Protein 7ESJ (pdb70)

Structure (mmCIF, N/CA/C/O backbone):
data_7ESJ
#
_entry.id   7ESJ
#
_cell.length_a   97.730
_cell.length_b   67.440
_cell.length_c   142.370
_cell.angle_alpha   90.000
_cell.angle_beta   98.870
_cell.angle_gamma   90.000
#
_symmetry.space_group_name_H-M   'C 1 2 1'
#
loop_
_entity.id
_entity.type
_entity.pdbx_description
1 polymer 'membrane-bound lytic murein transglycosylase A'
2 water water
#
loop_
_atom_site.group_PDB
_atom_site.id
_atom_site.type_symbol
_atom_site.label_atom_id
_atom_site.label_alt_id
_atom_site.label_comp_id
_atom_site.label_asym_id
_atom_site.label_entity_id
_atom_site.label_seq_id
_atom_site.pdbx_PDB_ins_code
_atom_site.Cartn_x
_atom_site.Cartn_y
_atom_site.Cartn_z
_atom_site.occupancy
_atom_site.B_iso_or_equiv
_atom_site.auth_seq_id
_atom_site.auth_comp_id
_atom_site.auth_asym_id
_atom_site.auth_atom_id
_atom_site.pdbx_PDB_model_num
ATOM 1 N N . ALA A 1 22 ? 36.470 53.161 48.444 1.00 70.87 44 ALA A N 1
ATOM 2 C CA . ALA A 1 22 ? 37.710 53.201 47.682 1.00 67.00 44 ALA A CA 1
ATOM 3 C C . ALA A 1 22 ? 38.089 51.836 47.083 1.00 63.75 44 ALA A C 1
ATOM 4 O O . ALA A 1 22 ? 37.963 51.633 45.874 1.00 71.03 44 ALA A O 1
ATOM 6 N N . THR A 1 23 ? 38.543 50.894 47.910 1.00 62.16 45 THR A N 1
ATOM 7 C CA . THR A 1 23 ? 39.234 49.723 47.386 1.00 55.22 45 THR A CA 1
ATOM 8 C C . THR A 1 23 ? 38.763 48.433 48.048 1.00 56.79 45 THR A C 1
ATOM 9 O O . THR A 1 23 ? 38.396 48.412 49.227 1.00 56.80 45 THR A O 1
ATOM 13 N N . TYR A 1 24 ? 38.824 47.351 47.268 1.00 46.65 46 TYR A N 1
ATOM 14 C CA . TYR A 1 24 ? 38.440 46.002 47.668 1.00 49.24 46 TYR A CA 1
ATOM 15 C C . TYR A 1 24 ? 39.692 45.140 47.848 1.00 50.84 46 TYR A C 1
ATOM 16 O O . TYR A 1 24 ? 40.402 44.870 46.878 1.00 54.38 46 TYR A O 1
ATOM 25 N N . ALA A 1 25 ? 39.937 44.649 49.060 1.00 46.63 47 ALA A N 1
ATOM 26 C CA . ALA A 1 25 ? 41.145 43.868 49.329 1.00 47.36 47 ALA A CA 1
ATOM 27 C C . ALA A 1 25 ? 40.751 42.443 49.685 1.00 44.45 47 ALA A C 1
ATOM 28 O O . ALA A 1 25 ? 40.261 42.195 50.791 1.00 48.72 47 ALA A O 1
ATOM 30 N N . LYS A 1 26 ? 40.979 41.509 48.765 1.00 41.08 48 LYS A N 1
ATOM 31 C CA . LYS A 1 26 ? 40.548 40.132 48.977 1.00 42.33 48 LYS A CA 1
ATOM 32 C C . LYS A 1 26 ? 41.156 39.582 50.256 1.00 44.36 48 LYS A C 1
ATOM 33 O O . LYS A 1 26 ? 42.331 39.805 50.549 1.00 45.64 48 LYS A O 1
ATOM 39 N N . ALA A 1 27 ? 40.335 38.892 51.043 1.00 45.69 49 ALA A N 1
ATOM 40 C CA . ALA A 1 27 ? 40.754 38.365 52.334 1.00 44.43 49 ALA A CA 1
ATOM 41 C C . ALA A 1 27 ? 40.380 36.898 52.418 1.00 42.63 49 ALA A C 1
ATOM 42 O O . ALA A 1 27 ? 39.363 36.480 51.863 1.00 45.31 49 ALA A O 1
ATOM 44 N N . ALA A 1 28 ? 41.192 36.115 53.130 1.00 41.25 50 ALA A N 1
ATOM 45 C CA . ALA A 1 28 ? 40.838 34.715 53.308 1.00 39.18 50 ALA A CA 1
ATOM 46 C C . ALA A 1 28 ? 39.646 34.594 54.240 1.00 38.44 50 ALA A C 1
ATOM 47 O O . ALA A 1 28 ? 39.456 35.417 55.137 1.00 41.27 50 ALA A O 1
ATOM 49 N N . TRP A 1 29 ? 38.843 33.540 54.035 1.00 35.01 51 TRP A N 1
ATOM 50 C CA . TRP A 1 29 ? 37.722 33.293 54.933 1.00 36.41 51 TRP A CA 1
ATOM 51 C C . TRP A 1 29 ? 38.181 33.144 56.375 1.00 40.61 51 TRP A C 1
ATOM 52 O O . TRP A 1 29 ? 37.501 33.606 57.299 1.00 33.67 51 TRP A O 1
ATOM 63 N N . SER A 1 30 ? 39.331 32.490 56.594 1.00 40.43 52 SER A N 1
ATOM 64 C CA . SER A 1 30 ? 39.813 32.289 57.954 1.00 36.31 52 SER A CA 1
ATOM 65 C C . SER A 1 30 ? 40.313 33.577 58.590 1.00 29.73 52 SER A C 1
ATOM 66 O O . SER A 1 30 ? 40.591 33.582 59.798 1.00 29.70 52 SER A O 1
ATOM 69 N N . ALA A 1 31 ? 40.432 34.660 57.827 1.00 33.62 53 ALA A N 1
ATOM 70 C CA . ALA A 1 31 ? 40.734 35.953 58.442 1.00 34.20 53 ALA A CA 1
ATOM 71 C C . ALA A 1 31 ? 39.489 36.655 58.975 1.00 37.48 53 ALA A C 1
ATOM 72 O O . ALA A 1 31 ? 39.612 37.600 59.763 1.00 36.33 53 ALA A O 1
ATOM 74 N N . LEU A 1 32 ? 38.318 36.220 58.591 1.00 34.32 54 LEU A N 1
ATOM 75 C CA . LEU A 1 32 ? 37.120 36.892 59.069 1.00 37.11 54 LEU A CA 1
ATOM 76 C C . LEU A 1 32 ? 36.796 36.449 60.501 1.00 41.94 54 LEU A C 1
ATOM 77 O O . LEU A 1 32 ? 37.023 35.293 60.866 1.00 38.55 54 LEU A O 1
ATOM 82 N N . PRO A 1 33 ? 36.285 37.352 61.347 1.00 37.72 55 PRO A N 1
ATOM 83 C CA . PRO A 1 33 ? 35.986 36.955 62.724 1.00 40.85 55 PRO A CA 1
ATOM 84 C C . PRO A 1 33 ? 34.811 36.014 62.760 1.00 38.32 55 PRO A C 1
ATOM 85 O O . PRO A 1 33 ? 33.942 36.037 61.862 1.00 39.78 55 PRO A O 1
ATOM 89 N N . PRO A 1 34 ? 34.708 35.150 63.776 1.00 35.10 56 PRO A N 1
ATOM 90 C CA . PRO A 1 34 ? 33.586 34.208 63.856 1.00 36.91 56 PRO A CA 1
ATOM 91 C C . PRO A 1 34 ? 32.284 34.904 64.243 1.00 39.23 56 PRO A C 1
ATOM 92 O O . PRO A 1 34 ? 32.278 35.981 64.850 1.00 31.39 56 PRO A O 1
ATOM 96 N N . VAL A 1 35 ? 31.167 34.257 63.894 1.00 27.80 57 VAL A N 1
ATOM 97 C CA . VAL A 1 35 ? 29.836 34.689 64.308 1.00 35.35 57 VAL A CA 1
ATOM 98 C C . VAL A 1 35 ? 29.107 33.511 64.939 1.00 42.19 57 VAL A C 1
ATOM 99 O O . VAL A 1 35 ? 29.309 32.354 64.555 1.00 36.30 57 VAL A O 1
ATOM 103 N N . SER A 1 36 ? 28.247 33.817 65.914 1.00 37.62 58 SER A N 1
ATOM 104 C CA . SER A 1 36 ? 27.396 32.797 66.519 1.00 42.40 58 SER A CA 1
ATOM 105 C C . SER A 1 36 ? 26.461 32.202 65.477 1.00 33.80 58 SER A C 1
ATOM 106 O O . SER A 1 36 ? 26.190 32.799 64.426 1.00 40.12 58 SER A O 1
ATOM 109 N N . ASP A 1 37 ? 25.970 30.993 65.755 1.00 36.98 59 ASP A N 1
ATOM 110 C CA . ASP A 1 37 ? 25.035 30.375 64.815 1.00 36.18 59 ASP A CA 1
ATOM 111 C C . ASP A 1 37 ? 23.746 31.199 64.697 1.00 34.96 59 ASP A C 1
ATOM 112 O O . ASP A 1 37 ? 23.195 31.338 63.605 1.00 34.98 59 ASP A O 1
ATOM 117 N N . THR A 1 38 ? 23.269 31.769 65.807 1.00 37.97 60 THR A N 1
ATOM 118 C CA . THR A 1 38 ? 22.076 32.629 65.770 1.00 40.72 60 THR A CA 1
ATOM 119 C C . THR A 1 38 ? 22.267 33.808 64.812 1.00 35.47 60 THR A C 1
ATOM 120 O O . THR A 1 38 ? 21.420 34.066 63.949 1.00 42.38 60 THR A O 1
ATOM 124 N N . ASP A 1 39 ? 23.386 34.531 64.947 1.00 39.88 61 ASP A N 1
ATOM 125 C CA . ASP A 1 39 ? 23.686 35.653 64.054 1.00 36.54 61 ASP A CA 1
ATOM 126 C C . ASP A 1 39 ? 23.885 35.199 62.616 1.00 34.53 61 ASP A C 1
ATOM 127 O O . ASP A 1 39 ? 23.413 35.854 61.671 1.00 31.56 61 ASP A O 1
ATOM 132 N N . LEU A 1 40 ? 24.616 34.101 62.422 1.00 34.22 62 LEU A N 1
ATOM 133 C CA . LEU A 1 40 ? 24.803 33.589 61.073 1.00 31.28 62 LEU A CA 1
ATOM 134 C C . LEU A 1 40 ? 23.468 33.251 60.427 1.00 30.53 62 LEU A C 1
ATOM 135 O O . LEU A 1 40 ? 23.262 33.470 59.224 1.00 35.87 62 LEU A O 1
ATOM 140 N N . GLN A 1 41 ? 22.535 32.734 61.208 1.00 35.93 63 GLN A N 1
ATOM 141 C CA . GLN A 1 41 ? 21.229 32.406 60.638 1.00 37.22 63 GLN A CA 1
ATOM 142 C C . GLN A 1 41 ? 20.411 33.670 60.355 1.00 37.83 63 GLN A C 1
ATOM 143 O O . GLN A 1 41 ? 19.870 33.845 59.256 1.00 37.98 63 GLN A O 1
ATOM 149 N N . ALA A 1 42 ? 20.343 34.583 61.315 1.00 30.84 64 ALA A N 1
ATOM 150 C CA . ALA A 1 42 ? 19.504 35.764 61.104 1.00 37.18 64 ALA A CA 1
ATOM 151 C C . ALA A 1 42 ? 20.024 36.603 59.941 1.00 32.62 64 ALA A C 1
ATOM 152 O O . ALA A 1 42 ? 19.244 37.088 59.119 1.00 40.73 64 ALA A O 1
ATOM 154 N N . GLY A 1 43 ? 21.345 36.752 59.832 1.00 31.66 65 GLY A N 1
ATOM 155 C CA . GLY A 1 43 ? 21.908 37.529 58.743 1.00 29.35 65 GLY A CA 1
ATOM 156 C C . GLY A 1 43 ? 21.738 36.888 57.378 1.00 38.08 65 GLY A C 1
ATOM 157 O O . GLY A 1 43 ? 21.507 37.582 56.381 1.00 33.96 65 GLY A O 1
ATOM 158 N N . PHE A 1 44 ? 21.893 35.562 57.298 1.00 37.90 66 PHE A N 1
ATOM 159 C CA . PHE A 1 44 ? 21.545 34.854 56.066 1.00 37.18 66 PHE A CA 1
ATOM 160 C C . PHE A 1 44 ? 20.076 35.088 55.694 1.00 35.72 66 PHE A C 1
ATOM 161 O O . PHE A 1 44 ? 19.752 35.362 54.534 1.00 37.66 66 PHE A O 1
ATOM 169 N N . VAL A 1 45 ? 19.175 35.002 56.675 1.00 36.92 67 VAL A N 1
ATOM 170 C CA . VAL A 1 45 ? 17.747 35.160 56.385 1.00 38.73 67 VAL A CA 1
ATOM 171 C C . VAL A 1 45 ? 17.439 36.579 55.932 1.00 41.17 67 VAL A C 1
ATOM 172 O O . VAL A 1 45 ? 16.698 36.789 54.968 1.00 40.73 67 VAL A O 1
ATOM 176 N N . ALA A 1 46 ? 17.987 37.578 56.624 1.00 40.13 68 ALA A N 1
ATOM 177 C CA . ALA A 1 46 ? 17.773 38.944 56.174 1.00 41.76 68 ALA A CA 1
ATOM 178 C C . ALA A 1 46 ? 18.224 39.099 54.727 1.00 37.01 68 ALA A C 1
ATOM 179 O O . ALA A 1 46 ? 17.462 39.576 53.876 1.00 37.36 68 ALA A O 1
ATOM 181 N N . TRP A 1 47 ? 19.450 38.652 54.420 1.00 40.93 69 TRP A N 1
ATOM 182 C CA . TRP A 1 47 ? 20.005 38.802 53.077 1.00 38.20 69 TRP A CA 1
ATOM 183 C C . TRP A 1 47 ? 19.224 38.000 52.045 1.00 39.57 69 TRP A C 1
ATOM 184 O O . TRP A 1 47 ? 19.052 38.442 50.901 1.00 38.46 69 TRP A O 1
ATOM 195 N N . ARG A 1 48 ? 18.797 36.790 52.398 1.00 40.66 70 ARG A N 1
ATOM 196 C CA . ARG A 1 48 ? 18.097 35.984 51.398 1.00 46.23 70 ARG A CA 1
ATOM 197 C C . ARG A 1 48 ? 16.766 36.608 51.015 1.00 45.03 70 ARG A C 1
ATOM 198 O O . ARG A 1 48 ? 16.287 36.396 49.896 1.00 49.35 70 ARG A O 1
ATOM 206 N N . SER A 1 49 ? 16.156 37.381 51.919 1.00 38.29 71 SER A N 1
ATOM 207 C CA . SER A 1 49 ? 14.880 38.013 51.601 1.00 46.14 71 SER A CA 1
ATOM 208 C C . SER A 1 49 ? 14.989 39.024 50.464 1.00 43.39 71 SER A C 1
ATOM 209 O O . SER A 1 49 ? 13.957 39.402 49.903 1.00 43.33 71 SER A O 1
ATOM 212 N N . SER A 1 50 ? 16.197 39.452 50.091 1.00 42.14 72 SER A N 1
ATOM 213 C CA . SER A 1 50 ? 16.350 40.336 48.944 1.00 42.26 72 SER A CA 1
ATOM 214 C C . SER A 1 50 ? 16.193 39.613 47.624 1.00 48.20 72 SER A C 1
ATOM 215 O O . SER A 1 50 ? 16.008 40.271 46.596 1.00 43.21 72 SER A O 1
ATOM 218 N N . CYS A 1 51 ? 16.303 38.279 47.625 1.00 48.73 73 CYS A N 1
ATOM 219 C CA . CYS A 1 51 ? 16.464 37.550 46.369 1.00 53.91 73 CYS A CA 1
ATOM 220 C C . CYS A 1 51 ? 15.260 37.702 45.459 1.00 51.48 73 CYS A C 1
ATOM 221 O O . CYS A 1 51 ? 15.404 37.606 44.235 1.00 54.96 73 CYS A O 1
ATOM 224 N N . THR A 1 52 ? 14.091 37.989 46.030 1.00 55.81 74 THR A N 1
ATOM 225 C CA . THR A 1 52 ? 12.903 38.245 45.233 1.00 55.45 74 THR A CA 1
ATOM 226 C C . THR A 1 52 ? 13.061 39.478 44.350 1.00 53.23 74 THR A C 1
ATOM 227 O O . THR A 1 52 ? 12.404 39.567 43.310 1.00 56.71 74 THR A O 1
ATOM 231 N N . ARG A 1 53 ? 13.928 40.415 44.720 1.00 53.76 75 ARG A N 1
ATOM 232 C CA . ARG A 1 53 ? 14.171 41.606 43.921 1.00 50.28 75 ARG A CA 1
ATOM 233 C C . ARG A 1 53 ? 15.439 41.497 43.090 1.00 55.20 75 ARG A C 1
ATOM 234 O O . ARG A 1 53 ? 15.795 42.447 42.383 1.00 50.87 75 ARG A O 1
ATOM 242 N N . LEU A 1 54 ? 16.126 40.360 43.158 1.00 50.54 76 LEU A N 1
ATOM 243 C CA . LEU A 1 54 ? 17.425 40.210 42.527 1.00 54.99 76 LEU A CA 1
ATOM 244 C C . LEU A 1 54 ? 17.413 39.152 41.433 1.00 58.27 76 LEU A C 1
ATOM 245 O O . LEU A 1 54 ? 18.483 38.709 40.997 1.00 59.31 76 LEU A O 1
ATOM 250 N N . LYS A 1 55 ? 16.230 38.739 40.970 1.00 62.36 77 LYS A N 1
ATOM 251 C CA . LYS A 1 55 ? 16.169 37.669 39.980 1.00 59.30 77 LYS A CA 1
ATOM 252 C C . LYS A 1 55 ? 16.850 38.065 38.676 1.00 61.28 77 LYS A C 1
ATOM 253 O O . LYS A 1 55 ? 17.363 37.196 37.964 1.00 57.14 77 LYS A O 1
ATOM 259 N N . ASN A 1 56 ? 16.896 39.367 38.364 1.00 58.67 78 ASN A N 1
ATOM 260 C CA . ASN A 1 56 ? 17.554 39.880 37.165 1.00 62.64 78 ASN A CA 1
ATOM 261 C C . ASN A 1 56 ? 18.890 40.547 37.466 1.00 64.47 78 ASN A C 1
ATOM 262 O O . ASN A 1 56 ? 19.382 41.341 36.653 1.00 56.23 78 ASN A O 1
ATOM 267 N N . ASP A 1 57 ? 19.480 40.251 38.617 1.00 63.53 79 ASP A N 1
ATOM 268 C CA . ASP A 1 57 ? 20.770 40.817 38.977 1.00 52.63 79 ASP A CA 1
ATOM 269 C C . ASP A 1 57 ? 21.884 39.995 38.340 1.00 53.08 79 ASP A C 1
ATOM 270 O O . ASP A 1 57 ? 21.962 38.777 38.546 1.00 50.03 79 ASP A O 1
ATOM 275 N N . ALA A 1 58 ? 22.748 40.651 37.567 1.00 51.27 80 ALA A N 1
ATOM 276 C CA . ALA A 1 58 ? 23.850 39.921 36.946 1.00 56.43 80 ALA A CA 1
ATOM 277 C C . ALA A 1 58 ? 24.728 39.264 38.003 1.00 59.00 80 ALA A C 1
ATOM 278 O O . ALA A 1 58 ? 25.240 38.156 37.796 1.00 52.95 80 ALA A O 1
ATOM 280 N N . VAL A 1 59 ? 24.892 39.920 39.149 1.00 52.74 81 VAL A N 1
ATOM 281 C CA . VAL A 1 59 ? 25.763 39.417 40.205 1.00 50.37 81 VAL A CA 1
ATOM 282 C C . VAL A 1 59 ? 25.041 38.432 41.118 1.00 48.26 81 VAL A C 1
ATOM 283 O O . VAL A 1 59 ? 25.504 37.307 41.326 1.00 50.57 81 VAL A O 1
ATOM 287 N N . TRP A 1 60 ? 23.898 38.817 41.691 1.00 47.47 82 TRP A N 1
ATOM 288 C CA . TRP A 1 60 ? 23.366 38.051 42.813 1.00 44.38 82 TRP A CA 1
ATOM 289 C C . TRP A 1 60 ? 22.322 37.008 42.431 1.00 47.42 82 TRP A C 1
ATOM 290 O O . TRP A 1 60 ? 21.982 36.173 43.282 1.00 47.72 82 TRP A O 1
ATOM 301 N N . ALA A 1 61 ? 21.856 36.982 41.172 1.00 52.39 83 ALA A N 1
ATOM 302 C CA . ALA A 1 61 ? 20.816 36.025 40.779 1.00 49.88 83 ALA A CA 1
ATOM 303 C C . ALA A 1 61 ? 21.258 34.588 41.028 1.00 48.77 83 ALA A C 1
ATOM 304 O O . ALA A 1 61 ? 20.528 33.796 41.636 1.00 47.48 83 ALA A O 1
ATOM 306 N N . LYS A 1 62 ? 22.457 34.231 40.560 1.00 49.42 84 LYS A N 1
ATOM 307 C CA . LYS A 1 62 ? 22.896 32.845 40.720 1.00 55.07 84 LYS A CA 1
ATOM 308 C C . LYS A 1 62 ? 23.096 32.495 42.188 1.00 52.48 84 LYS A C 1
ATOM 309 O O . LYS A 1 62 ? 22.527 31.483 42.640 1.00 49.45 84 LYS A O 1
ATOM 315 N N . PRO A 1 63 ? 23.844 33.276 42.992 1.00 47.68 85 PRO A N 1
ATOM 316 C CA . PRO A 1 63 ? 23.900 32.993 44.441 1.00 53.14 85 PRO A CA 1
ATOM 317 C C . PRO A 1 63 ? 22.539 32.817 45.093 1.00 51.06 85 PRO A C 1
ATOM 318 O O . PRO A 1 63 ? 22.376 31.949 45.959 1.00 47.74 85 PRO A O 1
ATOM 322 N N . CYS A 1 64 ? 21.560 33.635 44.699 1.00 48.85 86 CYS A N 1
ATOM 323 C CA . CYS A 1 64 ? 20.237 33.577 45.306 1.00 50.28 86 CYS A CA 1
ATOM 324 C C . CYS A 1 64 ? 19.531 32.267 44.978 1.00 49.22 86 CYS A C 1
ATOM 325 O O . CYS A 1 64 ? 18.894 31.662 45.850 1.00 50.22 86 CYS A O 1
ATOM 328 N N . ALA A 1 65 ? 19.624 31.816 43.724 1.00 51.42 87 ALA A N 1
ATOM 329 C CA . ALA A 1 65 ? 19.085 30.504 43.377 1.00 50.89 87 ALA A CA 1
ATOM 330 C C . ALA A 1 65 ? 19.695 29.418 44.260 1.00 53.82 87 ALA A C 1
ATOM 331 O O . ALA A 1 65 ? 18.975 28.598 44.846 1.00 46.86 87 ALA A O 1
ATOM 333 N N . THR A 1 66 ? 21.029 29.416 44.389 1.00 45.55 88 THR A N 1
ATOM 334 C CA . THR A 1 66 ? 21.689 28.470 45.289 1.00 48.84 88 THR A CA 1
ATOM 335 C C . THR A 1 66 ? 21.204 28.636 46.728 1.00 52.80 88 THR A C 1
ATOM 336 O O . THR A 1 66 ? 20.934 27.647 47.425 1.00 50.79 88 THR A O 1
ATOM 340 N N . ALA A 1 67 ? 21.101 29.882 47.198 1.00 50.02 89 ALA A N 1
ATOM 341 C CA . ALA A 1 67 ? 20.708 30.108 48.582 1.00 49.21 89 ALA A CA 1
ATOM 342 C C . ALA A 1 67 ? 19.323 29.543 48.876 1.00 47.46 89 ALA A C 1
ATOM 343 O O . ALA A 1 67 ? 19.071 29.072 49.995 1.00 46.16 89 ALA A O 1
ATOM 345 N N . ALA A 1 68 ? 18.417 29.576 47.891 1.00 46.76 90 ALA A N 1
ATOM 346 C CA . ALA A 1 68 ? 17.022 29.219 48.148 1.00 48.97 90 ALA A CA 1
ATOM 347 C C . ALA A 1 68 ? 16.873 27.802 48.662 1.00 52.41 90 ALA A C 1
ATOM 348 O O . ALA A 1 68 ? 15.850 27.486 49.278 1.00 60.94 90 ALA A O 1
ATOM 350 N N . ALA A 1 69 ? 17.870 26.949 48.439 1.00 53.89 91 ALA A N 1
ATOM 351 C CA . ALA A 1 69 ? 17.812 25.551 48.819 1.00 51.49 91 ALA A CA 1
ATOM 352 C C . ALA A 1 69 ? 18.600 25.243 50.080 1.00 61.25 91 ALA A C 1
ATOM 353 O O . ALA A 1 69 ? 18.622 24.086 50.510 1.00 57.60 91 ALA A O 1
ATOM 355 N N . VAL A 1 70 ? 19.243 26.231 50.692 1.00 55.35 92 VAL A N 1
ATOM 356 C CA . VAL A 1 70 ? 19.899 26.000 51.973 1.00 55.15 92 VAL A CA 1
ATOM 357 C C . VAL A 1 70 ? 18.874 26.147 53.087 1.00 55.25 92 VAL A C 1
ATOM 358 O O . VAL A 1 70 ? 18.047 27.067 53.077 1.00 57.22 92 VAL A O 1
ATOM 362 N N . SER A 1 71 ? 18.915 25.222 54.043 1.00 58.57 93 SER A N 1
ATOM 363 C CA . SER A 1 71 ? 18.093 25.340 55.241 1.00 56.17 93 SER A CA 1
ATOM 364 C C . SER A 1 71 ? 18.627 26.440 56.156 1.00 55.72 93 SER A C 1
ATOM 365 O O . SER A 1 71 ? 19.776 26.381 56.621 1.00 48.13 93 SER A O 1
ATOM 368 N N . ASP A 1 72 ? 17.776 27.423 56.438 1.00 50.62 94 ASP A N 1
ATOM 369 C CA . ASP A 1 72 ? 18.119 28.493 57.362 1.00 50.42 94 ASP A CA 1
ATOM 370 C C . ASP A 1 72 ? 18.119 28.039 58.816 1.00 50.68 94 ASP A C 1
ATOM 371 O O . ASP A 1 72 ? 18.367 28.858 59.709 1.00 56.94 94 ASP A O 1
ATOM 376 N N . LYS A 1 73 ? 17.831 26.773 59.089 1.00 49.74 95 LYS A N 1
ATOM 377 C CA . LYS A 1 73 ? 17.998 26.232 60.429 1.00 55.37 95 LYS A CA 1
ATOM 378 C C . LYS A 1 73 ? 19.296 25.444 60.576 1.00 55.92 95 LYS A C 1
ATOM 379 O O . LYS A 1 73 ? 19.603 24.979 61.678 1.00 56.17 95 LYS A O 1
ATOM 385 N N . ASP A 1 74 ? 20.083 25.324 59.503 1.00 50.77 96 ASP A N 1
ATOM 386 C CA . ASP A 1 74 ? 21.316 24.541 59.478 1.00 49.42 96 ASP A CA 1
ATOM 387 C C . ASP A 1 74 ? 22.521 25.468 59.332 1.00 43.67 96 ASP A C 1
ATOM 388 O O . ASP A 1 74 ? 22.902 25.839 58.206 1.00 45.35 96 ASP A O 1
ATOM 393 N N . PRO A 1 75 ? 23.154 25.868 60.431 1.00 42.93 97 PRO A N 1
ATOM 394 C CA . PRO A 1 75 ? 24.370 26.696 60.323 1.00 50.14 97 PRO A CA 1
ATOM 395 C C . PRO A 1 75 ? 25.419 26.111 59.394 1.00 53.78 97 PRO A C 1
ATOM 396 O O . PRO A 1 75 ? 25.980 26.831 58.556 1.00 50.35 97 PRO A O 1
ATOM 400 N N . ALA A 1 76 ? 25.681 24.806 59.513 1.00 53.50 98 ALA A N 1
ATOM 401 C CA . ALA A 1 76 ? 26.713 24.174 58.701 1.00 53.40 98 ALA A CA 1
ATOM 402 C C . ALA A 1 76 ? 26.415 24.297 57.210 1.00 47.05 98 ALA A C 1
ATOM 403 O O . ALA A 1 76 ? 27.331 24.512 56.405 1.00 51.85 98 ALA A O 1
ATOM 405 N N . ALA A 1 77 ? 25.150 24.157 56.810 1.00 48.13 99 ALA A N 1
ATOM 406 C CA . ALA A 1 77 ? 24.850 24.294 55.385 1.00 49.78 99 ALA A CA 1
ATOM 407 C C . ALA A 1 77 ? 25.093 25.722 54.913 1.00 49.65 99 ALA A C 1
ATOM 408 O O . ALA A 1 77 ? 25.539 25.940 53.779 1.00 51.10 99 ALA A O 1
ATOM 410 N N . ILE A 1 78 ? 24.793 26.705 55.770 1.00 51.21 100 ILE A N 1
ATOM 411 C CA . ILE A 1 78 ? 25.011 28.106 55.410 1.00 48.99 100 ILE A CA 1
ATOM 412 C C . ILE A 1 78 ? 26.498 28.380 55.236 1.00 45.19 100 ILE A C 1
ATOM 413 O O . ILE A 1 78 ? 26.935 28.871 54.188 1.00 48.72 100 ILE A O 1
ATOM 418 N N . ARG A 1 79 ? 27.298 28.064 56.261 1.00 45.50 101 ARG A N 1
ATOM 419 C CA . ARG A 1 79 ? 28.743 28.275 56.160 1.00 50.44 101 ARG A CA 1
ATOM 420 C C . ARG A 1 79 ? 29.317 27.535 54.964 1.00 52.19 101 ARG A C 1
ATOM 421 O O . ARG A 1 79 ? 30.186 28.060 54.259 1.00 54.97 101 ARG A O 1
ATOM 429 N N . GLN A 1 80 ? 28.810 26.334 54.682 1.00 51.12 102 GLN A N 1
ATOM 430 C CA . GLN A 1 80 ? 29.264 25.627 53.488 1.00 53.31 102 GLN A CA 1
ATOM 431 C C . GLN A 1 80 ? 28.964 26.432 52.231 1.00 55.87 102 GLN A C 1
ATOM 432 O O . GLN A 1 80 ? 29.857 26.674 51.408 1.00 55.89 102 GLN A O 1
ATOM 438 N N . PHE A 1 81 ? 27.709 26.873 52.074 1.00 56.28 103 PHE A N 1
ATOM 439 C CA . PHE A 1 81 ? 27.327 27.647 50.891 1.00 49.24 103 PHE A CA 1
ATOM 440 C C . PHE A 1 81 ? 28.202 28.890 50.720 1.00 49.28 103 PHE A C 1
ATOM 441 O O . PHE A 1 81 ? 28.692 29.171 49.620 1.00 47.32 103 PHE A O 1
ATOM 449 N N . LEU A 1 82 ? 28.392 29.663 51.795 1.00 49.33 104 LEU A N 1
ATOM 450 C CA . LEU A 1 82 ? 29.174 30.897 51.682 1.00 54.51 104 LEU A CA 1
ATOM 451 C C . LEU A 1 82 ? 30.606 30.603 51.263 1.00 50.95 104 LEU A C 1
ATOM 452 O O . LEU A 1 82 ? 31.137 31.221 50.332 1.00 53.15 104 LEU A O 1
ATOM 457 N N . GLN A 1 83 ? 31.254 29.662 51.953 1.00 53.39 105 GLN A N 1
ATOM 458 C CA . GLN A 1 83 ? 32.674 29.442 51.710 1.00 58.41 105 GLN A CA 1
ATOM 459 C C . GLN A 1 83 ? 32.913 28.788 50.352 1.00 49.66 105 GLN A C 1
ATOM 460 O O . GLN A 1 83 ? 33.955 29.012 49.730 1.00 60.52 105 GLN A O 1
ATOM 466 N N . ARG A 1 84 ? 31.938 28.048 49.839 1.00 57.11 106 ARG A N 1
ATOM 467 C CA . ARG A 1 84 ? 32.089 27.443 48.521 1.00 57.29 106 ARG A CA 1
ATOM 468 C C . ARG A 1 84 ? 31.912 28.458 47.393 1.00 63.59 106 ARG A C 1
ATOM 469 O O . ARG A 1 84 ? 32.699 28.468 46.440 1.00 63.20 106 ARG A O 1
ATOM 477 N N . ASP A 1 85 ? 30.874 29.305 47.460 1.00 57.58 107 ASP A N 1
ATOM 478 C CA . ASP A 1 85 ? 30.440 30.059 46.285 1.00 51.66 107 ASP A CA 1
ATOM 479 C C . ASP A 1 85 ? 30.876 31.521 46.289 1.00 52.17 107 ASP A C 1
ATOM 480 O O . ASP A 1 85 ? 30.810 32.165 45.236 1.00 50.63 107 ASP A O 1
ATOM 485 N N . LEU A 1 86 ? 31.317 32.060 47.430 1.00 51.09 108 LEU A N 1
ATOM 486 C CA . LEU A 1 86 ? 31.637 33.478 47.550 1.00 53.79 108 LEU A CA 1
ATOM 487 C C . LEU A 1 86 ? 33.059 33.664 48.073 1.00 46.79 108 LEU A C 1
ATOM 488 O O . LEU A 1 86 ? 33.587 32.817 48.796 1.00 50.62 108 LEU A O 1
ATOM 493 N N . ASP A 1 87 ? 33.672 34.776 47.676 1.00 48.93 109 ASP A N 1
ATOM 494 C CA . ASP A 1 87 ? 34.894 35.315 48.263 1.00 45.25 109 ASP A CA 1
ATOM 495 C C . ASP A 1 87 ? 34.564 36.496 49.178 1.00 49.14 109 ASP A C 1
ATOM 496 O O . ASP A 1 87 ? 33.479 37.098 49.107 1.00 42.92 109 ASP A O 1
ATOM 501 N N . ALA A 1 88 ? 35.533 36.846 50.019 1.00 35.92 110 ALA A N 1
ATOM 502 C CA . ALA A 1 88 ? 35.391 37.943 50.968 1.00 44.35 110 ALA A CA 1
ATOM 503 C C . ALA A 1 88 ? 36.378 39.044 50.613 1.00 46.53 110 ALA A C 1
ATOM 504 O O . ALA A 1 88 ? 37.559 38.767 50.353 1.00 42.96 110 ALA A O 1
ATOM 506 N N . TYR A 1 89 ? 35.899 40.288 50.613 1.00 40.88 111 TYR A N 1
ATOM 507 C CA . TYR A 1 89 ? 36.716 41.438 50.248 1.00 42.95 111 TYR A CA 1
ATOM 508 C C . TYR A 1 89 ? 36.609 42.487 51.340 1.00 46.93 111 TYR A C 1
ATOM 509 O O . TYR A 1 89 ? 35.533 43.060 51.554 1.00 47.97 111 TYR A O 1
ATOM 518 N N . ALA A 1 90 ? 37.719 42.733 52.031 1.00 43.26 112 ALA A N 1
ATOM 519 C CA . ALA A 1 90 ? 37.767 43.827 52.990 1.00 50.55 112 ALA A CA 1
ATOM 520 C C . ALA A 1 90 ? 37.604 45.152 52.259 1.00 48.81 112 ALA A C 1
ATOM 521 O O . ALA A 1 90 ? 38.242 45.392 51.229 1.00 52.29 112 ALA A O 1
ATOM 523 N N . LEU A 1 91 ? 36.739 46.006 52.782 1.00 50.31 113 LEU A N 1
ATOM 524 C CA . LEU A 1 91 ? 36.558 47.341 52.239 1.00 49.46 113 LEU A CA 1
ATOM 525 C C . LEU A 1 91 ? 37.506 48.292 52.956 1.00 56.55 113 LEU A C 1
ATOM 526 O O . LEU A 1 91 ? 37.645 48.231 54.183 1.00 54.65 113 LEU A O 1
ATOM 531 N N . ARG A 1 92 ? 38.180 49.146 52.181 1.00 55.70 114 ARG A N 1
ATOM 532 C CA . ARG A 1 92 ? 39.144 50.093 52.717 1.00 61.26 114 ARG A CA 1
ATOM 533 C C . ARG A 1 92 ? 39.050 51.402 51.953 1.00 62.96 114 ARG A C 1
ATOM 534 O O . ARG A 1 92 ? 38.750 51.423 50.755 1.00 59.65 114 ARG A O 1
ATOM 542 N N . ALA A 1 93 ? 39.304 52.495 52.673 1.00 68.18 115 ALA A N 1
ATOM 543 C CA . ALA A 1 93 ? 39.221 53.837 52.114 1.00 70.77 115 ALA A CA 1
ATOM 544 C C . ALA A 1 93 ? 39.951 54.797 53.042 1.00 75.31 115 ALA A C 1
ATOM 545 O O . ALA A 1 93 ? 39.720 54.780 54.256 1.00 74.03 115 ALA A O 1
ATOM 547 N N . GLY A 1 94 ? 40.838 55.618 52.470 1.00 78.41 116 GLY A N 1
ATOM 548 C CA . GLY A 1 94 ? 41.461 56.701 53.208 1.00 76.29 116 GLY A CA 1
ATOM 549 C C . GLY A 1 94 ? 42.578 56.256 54.137 1.00 79.12 116 GLY A C 1
ATOM 550 O O . GLY A 1 94 ? 43.141 55.158 54.028 1.00 81.89 116 GLY A O 1
ATOM 551 N N . GLY A 1 95 ? 42.899 57.148 55.077 1.00 80.75 117 GLY A N 1
ATOM 552 C CA . GLY A 1 95 ? 44.004 56.897 55.986 1.00 77.67 117 GLY A CA 1
ATOM 553 C C . GLY A 1 95 ? 43.701 55.846 57.034 1.00 82.81 117 GLY A C 1
ATOM 554 O O . GLY A 1 95 ? 44.620 55.204 57.553 1.00 83.77 117 GLY A O 1
ATOM 555 N N . HIS A 1 96 ? 42.420 55.660 57.370 1.00 84.34 118 HIS A N 1
ATOM 556 C CA . HIS A 1 96 ? 42.010 54.605 58.292 1.00 78.08 118 HIS A CA 1
ATOM 557 C C . HIS A 1 96 ? 41.888 53.235 57.619 1.00 73.91 118 HIS A C 1
ATOM 558 O O . HIS A 1 96 ? 41.765 52.227 58.327 1.00 68.29 118 HIS A O 1
ATOM 565 N N . GLN A 1 97 ? 41.934 53.181 56.279 1.00 74.61 119 GLN A N 1
ATOM 566 C CA . GLN A 1 97 ? 41.845 51.958 55.477 1.00 71.57 119 GLN A CA 1
ATOM 567 C C . GLN A 1 97 ? 40.652 51.085 55.867 1.00 65.50 119 GLN A C 1
ATOM 568 O O . GLN A 1 97 ? 39.513 51.405 55.521 1.00 59.28 119 GLN A O 1
ATOM 574 N N . ALA A 1 98 ? 40.902 49.985 56.584 1.00 63.81 120 ALA A N 1
ATOM 575 C CA . ALA A 1 98 ? 39.832 49.046 56.907 1.00 63.90 120 ALA A CA 1
ATOM 576 C C . ALA A 1 98 ? 38.976 49.514 58.075 1.00 59.96 120 ALA A C 1
ATOM 577 O O . ALA A 1 98 ? 37.811 49.120 58.170 1.00 59.21 120 ALA A O 1
ATOM 579 N N . ASP A 1 99 ? 39.525 50.325 58.975 1.00 58.74 121 ASP A N 1
ATOM 580 C CA . ASP A 1 99 ? 38.746 50.842 60.098 1.00 63.03 121 ASP A CA 1
ATOM 581 C C . ASP A 1 99 ? 37.759 51.889 59.603 1.00 60.88 121 ASP A C 1
ATOM 582 O O . ASP A 1 99 ? 38.166 52.949 59.114 1.00 62.80 121 ASP A O 1
ATOM 587 N N . GLY A 1 100 ? 36.464 51.594 59.736 1.00 54.03 122 GLY A N 1
ATOM 588 C CA . GLY A 1 100 ? 35.411 52.489 59.317 1.00 52.44 122 GLY A CA 1
ATOM 589 C C . GLY A 1 100 ? 34.491 52.900 60.457 1.00 47.11 122 GLY A C 1
ATOM 590 O O . GLY A 1 100 ? 34.691 52.541 61.620 1.00 46.61 122 GLY A O 1
ATOM 591 N N . LEU A 1 101 ? 33.465 53.666 60.088 1.00 49.08 123 LEU A N 1
ATOM 592 C CA . LEU A 1 101 ? 32.514 54.244 61.032 1.00 51.60 123 LEU A CA 1
ATOM 593 C C . LEU A 1 101 ? 31.135 53.629 60.811 1.00 38.57 123 LEU A C 1
ATOM 594 O O . LEU A 1 101 ? 30.594 53.712 59.711 1.00 43.80 123 LEU A O 1
ATOM 599 N N . ILE A 1 102 ? 30.564 53.040 61.857 1.00 41.40 124 ILE A N 1
ATOM 600 C CA . ILE A 1 102 ? 29.254 52.396 61.797 1.00 42.12 124 ILE A CA 1
ATOM 601 C C . ILE A 1 102 ? 28.280 53.274 62.588 1.00 44.80 124 ILE A C 1
ATOM 602 O O . ILE A 1 102 ? 28.355 53.369 63.824 1.00 44.88 124 ILE A O 1
ATOM 607 N N . THR A 1 103 ? 27.370 53.930 61.881 1.00 42.49 125 THR A N 1
ATOM 608 C CA . THR A 1 103 ? 26.308 54.695 62.523 1.00 45.37 125 THR A CA 1
ATOM 609 C C . THR A 1 103 ? 25.009 53.890 62.500 1.00 47.41 125 THR A C 1
ATOM 610 O O . THR A 1 103 ? 24.968 52.741 62.049 1.00 39.44 125 THR A O 1
ATOM 614 N N . GLY A 1 104 ? 23.930 54.505 62.965 1.00 45.07 126 GLY A N 1
ATOM 615 C CA . GLY A 1 104 ? 22.660 53.808 63.060 1.00 41.70 126 GLY A CA 1
ATOM 616 C C . GLY A 1 104 ? 21.502 54.651 62.576 1.00 43.98 126 GLY A C 1
ATOM 617 O O . GLY A 1 104 ? 21.536 55.883 62.625 1.00 39.92 126 GLY A O 1
ATOM 618 N N . TYR A 1 105 ? 20.456 53.964 62.127 1.00 40.78 127 TYR A N 1
ATOM 619 C CA . TYR A 1 105 ? 19.169 54.603 61.900 1.00 41.55 127 TYR A CA 1
ATOM 620 C C . TYR A 1 105 ? 18.068 53.660 62.356 1.00 39.81 127 TYR A C 1
ATOM 621 O O . TYR A 1 105 ? 18.320 52.502 62.728 1.00 37.82 127 TYR A O 1
ATOM 630 N N . TYR A 1 106 ? 16.838 54.174 62.360 1.00 35.76 128 TYR A N 1
ATOM 631 C CA . TYR A 1 106 ? 15.690 53.442 62.888 1.00 33.03 128 TYR A CA 1
ATOM 632 C C . TYR A 1 106 ? 14.430 54.047 62.288 1.00 40.11 128 TYR A C 1
ATOM 633 O O . TYR A 1 106 ? 14.478 55.053 61.573 1.00 39.13 128 TYR A O 1
ATOM 642 N N . GLU A 1 107 ? 13.299 53.438 62.623 1.00 32.49 129 GLU A N 1
ATOM 643 C CA . GLU A 1 107 ? 11.974 53.906 62.258 1.00 38.34 129 GLU A CA 1
ATOM 644 C C . GLU A 1 107 ? 11.320 54.534 63.481 1.00 42.48 129 GLU A C 1
ATOM 645 O O . GLU A 1 107 ? 10.849 53.802 64.371 1.00 42.10 129 GLU A O 1
ATOM 651 N N . PRO A 1 108 ? 11.246 55.858 63.575 1.00 36.75 130 PRO A N 1
ATOM 652 C CA . PRO A 1 108 ? 10.638 56.477 64.763 1.00 41.48 130 PRO A CA 1
ATOM 653 C C . PRO A 1 108 ? 9.137 56.257 64.787 1.00 37.20 130 PRO A C 1
ATOM 654 O O . PRO A 1 108 ? 8.504 56.078 63.748 1.00 40.76 130 PRO A O 1
ATOM 658 N N . ILE A 1 109 ? 8.581 56.231 65.998 1.00 37.97 131 ILE A N 1
ATOM 659 C CA . ILE A 1 109 ? 7.139 56.188 66.221 1.00 44.34 131 ILE A CA 1
ATOM 660 C C . ILE A 1 109 ? 6.757 57.449 66.980 1.00 48.30 131 ILE A C 1
ATOM 661 O O . ILE A 1 109 ? 7.385 57.778 67.992 1.00 47.92 131 ILE A O 1
ATOM 666 N N . TYR A 1 110 ? 5.736 58.155 66.491 1.00 44.24 132 TYR A N 1
ATOM 667 C CA . TYR A 1 110 ? 5.323 59.421 67.079 1.00 45.62 132 TYR A CA 1
ATOM 668 C C . TYR A 1 110 ? 3.820 59.425 67.277 1.00 39.49 132 TYR A C 1
ATOM 669 O O . TYR A 1 110 ? 3.076 59.013 66.384 1.00 40.67 132 TYR A O 1
ATOM 678 N N . ALA A 1 111 ? 3.388 59.872 68.463 1.00 40.18 133 ALA A N 1
ATOM 679 C CA . ALA A 1 111 ? 1.975 60.142 68.720 1.00 49.97 133 ALA A CA 1
ATOM 680 C C . ALA A 1 111 ? 1.428 61.143 67.706 1.00 39.84 133 ALA A C 1
ATOM 681 O O . ALA A 1 111 ? 2.096 62.120 67.360 1.00 40.46 133 ALA A O 1
ATOM 683 N N . GLY A 1 112 ? 0.223 60.880 67.214 1.00 38.48 134 GLY A N 1
ATOM 684 C CA . GLY A 1 112 ? -0.423 61.783 66.275 1.00 37.88 134 GLY A CA 1
ATOM 685 C C . GLY A 1 112 ? -1.861 61.384 66.030 1.00 38.81 134 GLY A C 1
ATOM 686 O O . GLY A 1 112 ? -2.423 60.548 66.738 1.00 39.51 134 GLY A O 1
ATOM 687 N N . SER A 1 113 ? -2.446 61.975 64.990 1.00 40.83 135 SER A N 1
ATOM 688 C CA . SER A 1 113 ? -3.882 61.906 64.759 1.00 35.16 135 SER A CA 1
ATOM 689 C C . SER A 1 113 ? -4.139 61.776 63.268 1.00 35.83 135 SER A C 1
ATOM 690 O O . SER A 1 113 ? -3.375 62.282 62.446 1.00 38.23 135 SER A O 1
ATOM 693 N N . LEU A 1 114 ? -5.222 61.089 62.920 1.00 32.66 136 LEU A N 1
ATOM 694 C CA . LEU A 1 114 ? -5.658 61.117 61.533 1.00 32.00 136 LEU A CA 1
ATOM 695 C C . LEU A 1 114 ? -6.271 62.466 61.163 1.00 27.31 136 LEU A C 1
ATOM 696 O O . LEU A 1 114 ? -6.409 62.766 59.972 1.00 30.30 136 LEU A O 1
ATOM 701 N N . THR A 1 115 ? -6.607 63.285 62.143 1.00 28.67 137 THR A N 1
ATOM 702 C CA . THR A 1 115 ? -7.291 64.544 61.871 1.00 35.73 137 THR A CA 1
ATOM 703 C C . THR A 1 115 ? -6.643 65.654 62.682 1.00 34.61 137 THR A C 1
ATOM 704 O O . THR A 1 115 ? -5.995 65.410 63.702 1.00 35.54 137 THR A O 1
ATOM 708 N N . ARG A 1 116 ? -6.829 66.884 62.220 1.00 34.76 138 ARG A N 1
ATOM 709 C CA . ARG A 1 116 ? -6.299 68.019 62.955 1.00 32.69 138 ARG A CA 1
ATOM 710 C C . ARG A 1 116 ? -7.061 68.195 64.261 1.00 34.02 138 ARG A C 1
ATOM 711 O O . ARG A 1 116 ? -8.296 68.221 64.279 1.00 34.64 138 ARG A O 1
ATOM 719 N N . THR A 1 117 ? -6.333 68.302 65.360 1.00 32.46 139 THR A N 1
ATOM 720 C CA . THR A 1 117 ? -6.934 68.679 66.631 1.00 33.50 139 THR A CA 1
ATOM 721 C C . THR A 1 117 ? -6.099 69.797 67.227 1.00 37.09 139 THR A C 1
ATOM 722 O O . THR A 1 117 ? -5.051 70.175 66.680 1.00 39.87 139 THR A O 1
ATOM 726 N N . ALA A 1 118 ? -6.552 70.311 68.375 1.00 37.97 140 ALA A N 1
ATOM 727 C CA . ALA A 1 118 ? -5.792 71.340 69.072 1.00 41.28 140 ALA A CA 1
ATOM 728 C C . ALA A 1 118 ? -4.467 70.814 69.604 1.00 43.19 140 ALA A C 1
ATOM 729 O O . ALA A 1 118 ? -3.573 71.620 69.882 1.00 37.90 140 ALA A O 1
ATOM 731 N N . THR A 1 119 ? -4.323 69.496 69.770 1.00 35.97 141 THR A N 1
ATOM 732 C CA . THR A 1 119 ? -3.059 68.924 70.213 1.00 38.66 141 THR A CA 1
ATOM 733 C C . THR A 1 119 ? -2.237 68.335 69.076 1.00 43.13 141 THR A C 1
ATOM 734 O O . THR A 1 119 ? -1.120 67.888 69.325 1.00 43.04 141 THR A O 1
ATOM 738 N N . ALA A 1 120 ? -2.758 68.300 67.848 1.00 41.79 142 ALA A N 1
ATOM 739 C CA . ALA A 1 120 ? -2.028 67.747 66.707 1.00 35.88 142 ALA A CA 1
ATOM 740 C C . ALA A 1 120 ? -2.321 68.653 65.525 1.00 35.77 142 ALA A C 1
ATOM 741 O O . ALA A 1 120 ? -3.352 68.501 64.862 1.00 33.69 142 ALA A O 1
ATOM 743 N N . THR A 1 121 ? -1.416 69.598 65.271 1.00 34.22 143 THR A N 1
ATOM 744 C CA . THR A 1 121 ? -1.662 70.624 64.276 1.00 36.40 143 THR A CA 1
ATOM 745 C C . THR A 1 121 ? -0.659 70.618 63.135 1.00 35.84 143 THR A C 1
ATOM 746 O O . THR A 1 121 ? -0.803 71.417 62.211 1.00 31.62 143 THR A O 1
ATOM 750 N N . VAL A 1 122 ? 0.367 69.776 63.171 1.00 32.56 144 VAL A N 1
ATOM 751 C CA . VAL A 1 122 ? 1.399 69.768 62.141 1.00 29.30 144 VAL A CA 1
ATOM 752 C C . VAL A 1 122 ? 1.011 68.734 61.089 1.00 37.89 144 VAL A C 1
ATOM 753 O O . VAL A 1 122 ? 1.028 67.528 61.393 1.00 30.70 144 VAL A O 1
ATOM 757 N N . PRO A 1 123 ? 0.730 69.140 59.851 1.00 32.68 145 PRO A N 1
ATOM 758 C CA . PRO A 1 123 ? 0.325 68.174 58.821 1.00 32.94 145 PRO A CA 1
ATOM 759 C C . PRO A 1 123 ? 1.511 67.460 58.193 1.00 36.11 145 PRO A C 1
ATOM 760 O O . PRO A 1 123 ? 2.562 68.063 57.929 1.00 31.93 145 PRO A O 1
ATOM 764 N N . VAL A 1 124 ? 1.309 66.166 57.929 1.00 31.49 146 VAL A N 1
ATOM 765 C CA . VAL A 1 124 ? 2.215 65.338 57.132 1.00 30.35 146 VAL A CA 1
ATOM 766 C C . VAL A 1 124 ? 1.620 65.186 55.733 1.00 33.60 146 VAL A C 1
ATOM 767 O O . VAL A 1 124 ? 0.499 64.668 55.570 1.00 33.40 146 VAL A O 1
ATOM 771 N N . TYR A 1 125 ? 2.369 65.615 54.720 1.00 31.57 147 TYR A N 1
ATOM 772 C CA . TYR A 1 125 ? 1.867 65.721 53.353 1.00 31.41 147 TYR A CA 1
ATOM 773 C C . TYR A 1 125 ? 2.325 64.564 52.487 1.00 36.13 147 TYR A C 1
ATOM 774 O O . TYR A 1 125 ? 3.478 64.130 52.585 1.00 31.70 147 TYR A O 1
ATOM 783 N N . GLY A 1 126 ? 1.412 64.072 51.640 1.00 35.85 148 GLY A N 1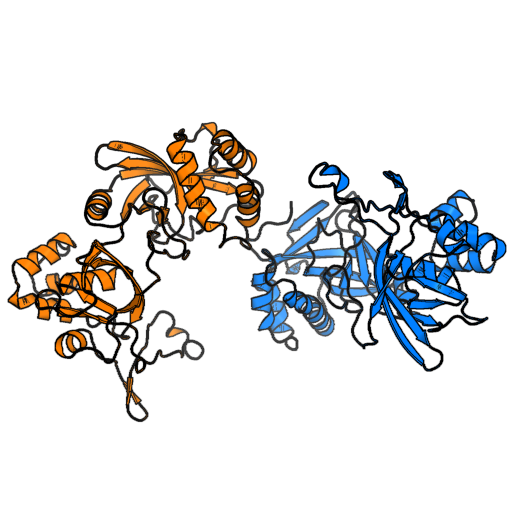
ATOM 784 C CA . GLY A 1 126 ? 1.774 63.314 50.457 1.00 33.30 148 GLY A CA 1
ATOM 785 C C . GLY A 1 126 ? 2.310 64.211 49.349 1.00 38.78 148 GLY A C 1
ATOM 786 O O . GLY A 1 126 ? 2.509 65.418 49.507 1.00 39.13 148 GLY A O 1
ATOM 787 N N . THR A 1 127 ? 2.525 63.602 48.196 1.00 38.91 149 THR A N 1
ATOM 788 C CA . THR A 1 127 ? 3.095 64.332 47.060 1.00 40.31 149 THR A CA 1
ATOM 789 C C . THR A 1 127 ? 2.109 65.372 46.527 1.00 43.06 149 THR A C 1
ATOM 790 O O . THR A 1 127 ? 0.954 65.038 46.227 1.00 39.56 149 THR A O 1
ATOM 794 N N . PRO A 1 128 ? 2.512 66.629 46.400 1.00 34.91 150 PRO A N 1
ATOM 795 C CA . PRO A 1 128 ? 1.603 67.632 45.838 1.00 41.72 150 PRO A CA 1
ATOM 796 C C . PRO A 1 128 ? 1.320 67.385 44.366 1.00 47.48 150 PRO A C 1
ATOM 797 O O . PRO A 1 128 ? 2.163 66.895 43.605 1.00 44.22 150 PRO A O 1
ATOM 801 N N . ASP A 1 129 ? 0.105 67.756 43.967 1.00 48.13 151 ASP A N 1
ATOM 802 C CA . ASP A 1 129 ? -0.288 67.596 42.574 1.00 50.68 151 ASP A CA 1
ATOM 803 C C . ASP A 1 129 ? 0.551 68.461 41.641 1.00 51.60 151 ASP A C 1
ATOM 804 O O . ASP A 1 129 ? 0.852 68.030 40.522 1.00 52.32 151 ASP A O 1
ATOM 809 N N . ASP A 1 130 ? 0.970 69.650 42.088 1.00 46.96 152 ASP A N 1
ATOM 810 C CA . ASP A 1 130 ? 1.673 70.607 41.243 1.00 44.09 152 ASP A CA 1
ATOM 811 C C . ASP A 1 130 ? 3.188 70.526 41.379 1.00 47.66 152 ASP A C 1
ATOM 812 O O . ASP A 1 130 ? 3.895 71.434 40.930 1.00 48.82 152 ASP A O 1
ATOM 817 N N . LEU A 1 131 ? 3.706 69.451 41.957 1.00 48.46 153 LEU A N 1
ATOM 818 C CA . LEU A 1 131 ? 5.142 69.243 42.045 1.00 50.57 153 LEU A CA 1
ATOM 819 C C . LEU A 1 131 ? 5.620 68.566 40.763 1.00 50.51 153 LEU A C 1
ATOM 820 O O . LEU A 1 131 ? 5.205 67.436 40.468 1.00 41.89 153 LEU A O 1
ATOM 825 N N . VAL A 1 132 ? 6.496 69.246 40.004 1.00 42.44 154 VAL A N 1
ATOM 826 C CA . VAL A 1 132 ? 7.004 68.729 38.729 1.00 43.02 154 VAL A CA 1
ATOM 827 C C . VAL A 1 132 ? 8.416 68.180 38.921 1.00 41.77 154 VAL A C 1
ATOM 828 O O . VAL A 1 132 ? 9.295 68.866 39.459 1.00 41.55 154 VAL A O 1
ATOM 832 N N . VAL A 1 133 ? 8.637 66.944 38.479 1.00 41.23 155 VAL A N 1
ATOM 833 C CA . VAL A 1 133 ? 9.965 66.326 38.496 1.00 44.19 155 VAL A CA 1
ATOM 834 C C . VAL A 1 133 ? 10.687 66.644 37.189 1.00 48.06 155 VAL A C 1
ATOM 835 O O . VAL A 1 133 ? 10.210 66.299 36.101 1.00 46.14 155 VAL A O 1
ATOM 839 N N . VAL A 1 134 ? 11.855 67.268 37.293 1.00 48.74 156 VAL A N 1
ATOM 840 C CA . VAL A 1 134 ? 12.644 67.601 36.112 1.00 49.43 156 VAL A CA 1
ATOM 841 C C . VAL A 1 134 ? 13.484 66.399 35.722 1.00 46.32 156 VAL A C 1
ATOM 842 O O . VAL A 1 134 ? 14.188 65.820 36.551 1.00 47.85 156 VAL A O 1
ATOM 846 N N . GLN A 1 135 ? 13.435 66.035 34.450 1.00 48.94 157 GLN A N 1
ATOM 847 C CA . GLN A 1 135 ? 13.991 64.784 33.974 1.00 45.76 157 GLN A CA 1
ATOM 848 C C . GLN A 1 135 ? 14.686 65.100 32.650 1.00 50.66 157 GLN A C 1
ATOM 849 O O . GLN A 1 135 ? 14.245 64.711 31.570 1.00 49.25 157 GLN A O 1
ATOM 855 N N . LEU A 1 136 ? 15.780 65.859 32.746 1.00 45.59 158 LEU A N 1
ATOM 856 C CA . LEU A 1 136 ? 16.545 66.316 31.598 1.00 42.20 158 LEU A CA 1
ATOM 857 C C . LEU A 1 136 ? 17.915 65.664 31.547 1.00 52.25 158 LEU A C 1
ATOM 858 O O . LEU A 1 136 ? 18.848 66.219 30.956 1.00 49.30 158 LEU A O 1
ATOM 863 N N . GLU A 1 137 ? 18.056 64.492 32.152 1.00 53.54 159 GLU A N 1
ATOM 864 C CA . GLU A 1 137 ? 19.387 63.926 32.295 1.00 57.81 159 GLU A CA 1
ATOM 865 C C . GLU A 1 137 ? 19.875 63.290 30.999 1.00 55.93 159 GLU A C 1
ATOM 866 O O . GLU A 1 137 ? 21.086 63.270 30.748 1.00 55.16 159 GLU A O 1
ATOM 872 N N . SER A 1 138 ? 18.961 62.825 30.141 1.00 58.03 160 SER A N 1
ATOM 873 C CA . SER A 1 138 ? 19.384 62.331 28.829 1.00 59.41 160 SER A CA 1
ATOM 874 C C . SER A 1 138 ? 20.096 63.413 28.023 1.00 56.83 160 SER A C 1
ATOM 875 O O . SER A 1 138 ? 20.951 63.099 27.189 1.00 57.91 160 SER A O 1
ATOM 878 N N . LEU A 1 139 ? 19.772 64.684 28.270 1.00 56.26 161 LEU A N 1
ATOM 879 C CA . LEU A 1 139 ? 20.406 65.809 27.594 1.00 50.48 161 LEU A CA 1
ATOM 880 C C . LEU A 1 139 ? 21.632 66.317 28.332 1.00 57.90 161 LEU A C 1
ATOM 881 O O . LEU A 1 139 ? 22.583 66.788 27.699 1.00 61.11 161 LEU A O 1
ATOM 886 N N . TYR A 1 140 ? 21.630 66.259 29.660 1.00 59.84 162 TYR A N 1
ATOM 887 C CA . TYR A 1 140 ? 22.745 66.739 30.470 1.00 57.92 162 TYR A CA 1
ATOM 888 C C . TYR A 1 140 ? 23.038 65.676 31.513 1.00 59.11 162 TYR A C 1
ATOM 889 O O . TYR A 1 140 ? 22.534 65.748 32.641 1.00 61.79 162 TYR A O 1
ATOM 898 N N . PRO A 1 141 ? 23.856 64.676 31.174 1.00 61.35 163 PRO A N 1
ATOM 899 C CA . PRO A 1 141 ? 24.103 63.574 32.123 1.00 64.29 163 PRO A CA 1
ATOM 900 C C . PRO A 1 141 ? 24.694 64.026 33.457 1.00 60.80 163 PRO A C 1
ATOM 901 O O . PRO A 1 141 ? 24.658 63.257 34.426 1.00 61.48 163 PRO A O 1
ATOM 905 N N . GLU A 1 142 ? 25.206 65.257 33.550 1.00 58.69 164 GLU A N 1
ATOM 906 C CA . GLU A 1 142 ? 25.754 65.756 34.806 1.00 61.53 164 GLU A CA 1
ATOM 907 C C . GLU A 1 142 ? 24.685 66.069 35.846 1.00 66.56 164 GLU A C 1
ATOM 908 O O . GLU A 1 142 ? 25.029 66.297 37.013 1.00 68.08 164 GLU A O 1
ATOM 914 N N . LEU A 1 143 ? 23.412 66.100 35.458 1.00 59.73 165 LEU A N 1
ATOM 915 C CA . LEU A 1 143 ? 22.318 66.280 36.399 1.00 62.14 165 LEU A CA 1
ATOM 916 C C . LEU A 1 143 ? 21.980 65.011 37.166 1.00 64.39 165 LEU A C 1
ATOM 917 O O . LEU A 1 143 ? 21.125 65.065 38.056 1.00 64.10 165 LEU A O 1
ATOM 922 N N . LYS A 1 144 ? 22.628 63.883 36.855 1.00 62.04 166 LYS A N 1
ATOM 923 C CA . LYS A 1 144 ? 22.109 62.578 37.266 1.00 67.44 166 LYS A CA 1
ATOM 924 C C . LYS A 1 144 ? 22.071 62.390 38.777 1.00 71.93 166 LYS A C 1
ATOM 925 O O . LYS A 1 144 ? 21.251 61.601 39.268 1.00 72.78 166 LYS A O 1
ATOM 931 N N . GLY A 1 145 ? 22.914 63.096 39.532 1.00 63.99 167 GLY A N 1
ATOM 932 C CA . GLY A 1 145 ? 22.836 62.983 40.977 1.00 67.32 167 GLY A CA 1
ATOM 933 C C . GLY A 1 145 ? 21.695 63.761 41.598 1.00 69.27 167 GLY A C 1
ATOM 934 O O . GLY A 1 145 ? 21.221 63.408 42.684 1.00 75.68 167 GLY A O 1
ATOM 935 N N . LYS A 1 146 ? 21.217 64.799 40.919 1.00 64.32 168 LYS A N 1
ATOM 936 C CA . LYS A 1 146 ? 20.391 65.816 41.546 1.00 57.81 168 LYS A CA 1
ATOM 937 C C . LYS A 1 146 ? 18.905 65.465 41.501 1.00 64.93 168 LYS A C 1
ATOM 938 O O . LYS A 1 146 ? 18.419 64.802 40.579 1.00 61.90 168 LYS A O 1
ATOM 944 N N . ARG A 1 147 ? 18.191 65.901 42.538 1.00 63.00 169 ARG A N 1
ATOM 945 C CA . ARG A 1 147 ? 16.729 65.865 42.583 1.00 58.94 169 ARG A CA 1
ATOM 946 C C . ARG A 1 147 ? 16.272 67.272 42.216 1.00 55.50 169 ARG A C 1
ATOM 947 O O . ARG A 1 147 ? 16.163 68.151 43.071 1.00 52.04 169 ARG A O 1
ATOM 955 N N . LEU A 1 148 ? 16.044 67.508 40.928 1.00 48.96 170 LEU A N 1
ATOM 956 C CA . LEU A 1 148 ? 15.552 68.803 40.494 1.00 37.79 170 LEU A CA 1
ATOM 957 C C . LEU A 1 148 ? 14.034 68.742 40.444 1.00 47.31 170 LEU A C 1
ATOM 958 O O . LEU A 1 148 ? 13.464 67.804 39.875 1.00 37.56 170 LEU A O 1
ATOM 963 N N . ARG A 1 149 ? 13.389 69.712 41.090 1.00 40.57 171 ARG A N 1
ATOM 964 C CA . ARG A 1 149 ? 11.941 69.773 41.161 1.00 40.98 171 ARG A CA 1
ATOM 965 C C . ARG A 1 149 ? 11.534 71.223 41.032 1.00 33.88 171 ARG A C 1
ATOM 966 O O . ARG A 1 149 ? 12.326 72.129 41.289 1.00 42.59 171 ARG A O 1
ATOM 974 N N . GLY A 1 150 ? 10.286 71.442 40.664 1.00 39.94 172 GLY A N 1
ATOM 975 C CA . GLY A 1 150 ? 9.794 72.800 40.675 1.00 36.90 172 GLY A CA 1
ATOM 976 C C . GLY A 1 150 ? 8.294 72.855 40.548 1.00 44.24 172 GLY A C 1
ATOM 977 O O . GLY A 1 150 ? 7.601 71.830 40.549 1.00 46.85 172 GLY A O 1
ATOM 978 N N . ARG A 1 151 ? 7.807 74.076 40.432 1.00 41.82 173 ARG A N 1
ATOM 979 C CA . ARG A 1 151 ? 6.412 74.357 40.150 1.00 46.63 173 ARG A CA 1
ATOM 980 C C . ARG A 1 151 ? 6.345 75.213 38.889 1.00 50.01 173 ARG A C 1
ATOM 981 O O . ARG A 1 151 ? 7.177 76.111 38.691 1.00 43.52 173 ARG A O 1
ATOM 989 N N . VAL A 1 152 ? 5.372 74.930 38.027 1.00 43.92 174 VAL A N 1
ATOM 990 C CA . VAL A 1 152 ? 5.254 75.635 36.757 1.00 46.05 174 VAL A CA 1
ATOM 991 C C . VAL A 1 152 ? 4.411 76.882 36.959 1.00 45.08 174 VAL A C 1
ATOM 992 O O . VAL A 1 152 ? 3.254 76.805 37.379 1.00 50.65 174 VAL A O 1
ATOM 996 N N . GLU A 1 153 ? 4.994 78.034 36.666 1.00 48.71 175 GLU A N 1
ATOM 997 C CA . GLU A 1 153 ? 4.300 79.310 36.768 1.00 55.01 175 GLU A CA 1
ATOM 998 C C . GLU A 1 153 ? 4.373 79.974 35.400 1.00 54.23 175 GLU A C 1
ATOM 999 O O . GLU A 1 153 ? 5.451 80.397 34.969 1.00 55.79 175 GLU A O 1
ATOM 1005 N N . GLY A 1 154 ? 3.238 80.057 34.720 1.00 50.25 176 GLY A N 1
ATOM 1006 C CA . GLY A 1 154 ? 3.263 80.505 33.337 1.00 53.58 176 GLY A CA 1
ATOM 1007 C C . GLY A 1 154 ? 4.068 79.529 32.498 1.00 55.92 176 GLY A C 1
ATOM 1008 O O . GLY A 1 154 ? 3.790 78.322 32.466 1.00 53.06 176 GLY A O 1
ATOM 1009 N N . LYS A 1 155 ? 5.094 80.038 31.818 1.00 49.95 177 LYS A N 1
ATOM 1010 C CA . LYS A 1 155 ? 5.980 79.207 31.016 1.00 47.78 177 LYS A CA 1
ATOM 1011 C C . LYS A 1 155 ? 7.325 78.984 31.696 1.00 44.18 177 LYS A C 1
ATOM 1012 O O . LYS A 1 155 ? 8.330 78.753 31.020 1.00 46.33 177 LYS A O 1
ATOM 1018 N N . VAL A 1 156 ? 7.359 79.045 33.026 1.00 47.45 178 VAL A N 1
ATOM 1019 C CA . VAL A 1 156 ? 8.583 78.928 33.808 1.00 46.64 178 VAL A CA 1
ATOM 1020 C C . VAL A 1 156 ? 8.407 77.855 34.875 1.00 47.81 178 VAL A C 1
ATOM 1021 O O . VAL A 1 156 ? 7.384 77.822 35.565 1.00 50.47 178 VAL A O 1
ATOM 1025 N N . LEU A 1 157 ? 9.408 76.980 35.011 1.00 45.25 179 LEU A N 1
ATOM 1026 C CA . LEU A 1 157 ? 9.513 76.080 36.160 1.00 45.83 179 LEU A CA 1
ATOM 1027 C C . LEU A 1 157 ? 10.344 76.779 37.232 1.00 48.33 179 LEU A C 1
ATOM 1028 O O . LEU A 1 157 ? 11.572 76.888 37.115 1.00 49.07 179 LEU A O 1
ATOM 1033 N N . LYS A 1 158 ? 9.657 77.274 38.281 1.00 49.91 180 LYS A N 1
ATOM 1034 C CA . LYS A 1 158 ? 10.173 77.932 39.473 1.00 49.94 180 LYS A CA 1
ATOM 1035 C C . LYS A 1 158 ? 10.543 76.905 40.528 1.00 50.10 180 LYS A C 1
ATOM 1036 O O . LYS A 1 158 ? 10.068 75.763 40.494 1.00 43.74 180 LYS A O 1
ATOM 1042 N N . PRO A 1 159 ? 11.399 77.271 41.482 1.00 50.61 181 PRO A N 1
ATOM 1043 C CA . PRO A 1 159 ? 11.614 76.390 42.641 1.00 48.50 181 PRO A CA 1
ATOM 1044 C C . PRO A 1 159 ? 10.309 76.169 43.391 1.00 44.01 181 PRO A C 1
ATOM 1045 O O . PRO A 1 159 ? 9.465 77.064 43.491 1.00 42.26 181 PRO A O 1
ATOM 1049 N N . TYR A 1 160 ? 10.125 74.953 43.887 1.00 41.11 182 TYR A N 1
ATOM 1050 C CA . TYR A 1 160 ? 8.977 74.726 44.749 1.00 42.49 182 TYR A CA 1
ATOM 1051 C C . TYR A 1 160 ? 9.196 75.446 46.073 1.00 41.49 182 TYR A C 1
ATOM 1052 O O . TYR A 1 160 ? 10.318 75.830 46.419 1.00 43.04 182 TYR A O 1
ATOM 1061 N N . ASP A 1 161 ? 8.100 75.678 46.788 1.00 42.54 183 ASP A N 1
ATOM 1062 C CA . ASP A 1 161 ? 8.166 76.242 48.136 1.00 41.06 183 ASP A CA 1
ATOM 1063 C C . ASP A 1 161 ? 9.199 75.526 48.988 1.00 42.06 183 ASP A C 1
ATOM 1064 O O . ASP A 1 161 ? 9.261 74.294 48.999 1.00 38.37 183 ASP A O 1
ATOM 1069 N N . ASP A 1 162 ? 10.026 76.299 49.690 1.00 40.29 184 ASP A N 1
ATOM 1070 C CA . ASP A 1 162 ? 11.011 75.680 50.565 1.00 45.48 184 ASP A CA 1
ATOM 1071 C C . ASP A 1 162 ? 10.340 75.181 51.855 1.00 41.29 184 ASP A C 1
ATOM 1072 O O . ASP A 1 162 ? 9.173 75.473 52.129 1.00 40.40 184 ASP A O 1
ATOM 1077 N N . ALA A 1 163 ? 11.087 74.373 52.624 1.00 33.95 185 ALA A N 1
ATOM 1078 C CA . ALA A 1 163 ? 10.587 73.865 53.908 1.00 37.30 185 ALA A CA 1
ATOM 1079 C C . ALA A 1 163 ? 9.958 74.954 54.754 1.00 39.67 185 ALA A C 1
ATOM 1080 O O . ALA A 1 163 ? 8.870 74.766 55.300 1.00 39.11 185 ALA A O 1
ATOM 1082 N N . GLY A 1 164 ? 10.632 76.099 54.883 1.00 40.63 186 GLY A N 1
ATOM 1083 C CA . GLY A 1 164 ? 10.102 77.159 55.719 1.00 43.37 186 GLY A CA 1
ATOM 1084 C C . GLY A 1 164 ? 8.760 77.681 55.242 1.00 41.90 186 GLY A C 1
ATOM 1085 O O . GLY A 1 164 ? 7.902 78.043 56.051 1.00 41.60 186 GLY A O 1
ATOM 1086 N N . THR A 1 165 ? 8.564 77.739 53.924 1.00 38.47 187 THR A N 1
ATOM 1087 C CA . THR A 1 165 ? 7.312 78.245 53.389 1.00 41.08 187 THR A CA 1
ATOM 1088 C C . THR A 1 165 ? 6.211 77.216 53.540 1.00 39.41 187 THR A C 1
ATOM 1089 O O . THR A 1 165 ? 5.063 77.566 53.806 1.00 37.53 187 THR A O 1
ATOM 1093 N N . ILE A 1 166 ? 6.544 75.940 53.369 1.00 37.31 188 ILE A N 1
ATOM 1094 C CA . ILE A 1 166 ? 5.538 74.907 53.573 1.00 41.16 188 ILE A CA 1
ATOM 1095 C C . ILE A 1 166 ? 5.104 74.876 55.034 1.00 42.55 188 ILE A C 1
ATOM 1096 O O . ILE A 1 166 ? 3.904 74.806 55.339 1.00 39.56 188 ILE A O 1
ATOM 1101 N N . ALA A 1 167 ? 6.062 74.954 55.965 1.00 40.64 189 ALA A N 1
ATOM 1102 C CA . ALA A 1 167 ? 5.690 74.907 57.377 1.00 43.02 189 ALA A CA 1
ATOM 1103 C C . ALA A 1 167 ? 4.789 76.076 57.751 1.00 42.28 189 ALA A C 1
ATOM 1104 O O . ALA A 1 167 ? 3.815 75.908 58.497 1.00 43.21 189 ALA A O 1
ATOM 1106 N N . ALA A 1 168 ? 5.090 77.269 57.242 1.00 43.14 190 ALA A N 1
ATOM 1107 C CA . ALA A 1 168 ? 4.312 78.432 57.658 1.00 43.71 190 ALA A CA 1
ATOM 1108 C C . ALA A 1 168 ? 2.950 78.477 56.981 1.00 46.35 190 ALA A C 1
ATOM 1109 O O . ALA A 1 168 ? 1.954 78.828 57.619 1.00 56.27 190 ALA A O 1
ATOM 1111 N N . LYS A 1 169 ? 2.877 78.121 55.694 1.00 47.44 191 LYS A N 1
ATOM 1112 C CA . LYS A 1 169 ? 1.680 78.339 54.902 1.00 47.09 191 LYS A CA 1
ATOM 1113 C C . LYS A 1 169 ? 1.016 77.063 54.408 1.00 45.23 191 LYS A C 1
ATOM 1114 O O . LYS A 1 169 ? -0.083 77.142 53.852 1.00 44.90 191 LYS A O 1
ATOM 1120 N N . GLY A 1 170 ? 1.641 75.904 54.571 1.00 42.39 192 GLY A N 1
ATOM 1121 C CA . GLY A 1 170 ? 1.056 74.682 54.062 1.00 41.64 192 GLY A CA 1
ATOM 1122 C C . GLY A 1 170 ? 1.431 74.385 52.624 1.00 41.27 192 GLY A C 1
ATOM 1123 O O . GLY A 1 170 ? 2.180 75.105 51.958 1.00 40.14 192 GLY A O 1
ATOM 1124 N N . ALA A 1 171 ? 0.892 73.266 52.149 1.00 37.83 193 ALA A N 1
ATOM 1125 C CA . ALA A 1 171 ? 1.142 72.776 50.808 1.00 33.43 193 ALA A CA 1
ATOM 1126 C C . ALA A 1 171 ? -0.178 72.297 50.240 1.00 39.26 193 ALA A C 1
ATOM 1127 O O . ALA A 1 171 ? -1.072 71.894 50.990 1.00 35.61 193 ALA A O 1
ATOM 1129 N N . ASN A 1 172 ? -0.311 72.365 48.911 1.00 42.15 194 ASN A N 1
ATOM 1130 C CA . ASN A 1 172 ? -1.500 71.832 48.237 1.00 46.11 194 ASN A CA 1
ATOM 1131 C C . ASN A 1 172 ? -1.269 70.354 47.936 1.00 39.87 194 ASN A C 1
ATOM 1132 O O . ASN A 1 172 ? -0.902 69.962 46.829 1.00 42.63 194 ASN A O 1
ATOM 1137 N N . ALA A 1 173 ? -1.499 69.519 48.942 1.00 44.69 195 ALA A N 1
ATOM 1138 C CA . ALA A 1 173 ? -1.192 68.098 48.823 1.00 40.22 195 ALA A CA 1
ATOM 1139 C C . ALA A 1 173 ? -2.116 67.328 49.745 1.00 37.33 195 ALA A C 1
ATOM 1140 O O . ALA A 1 173 ? -2.711 67.911 50.656 1.00 36.22 195 ALA A O 1
ATOM 1142 N N . PRO A 1 174 ? -2.252 66.014 49.551 1.00 41.42 196 PRO A N 1
ATOM 1143 C CA . PRO A 1 174 ? -3.004 65.229 50.533 1.00 38.76 196 PRO A CA 1
ATOM 1144 C C . PRO A 1 174 ? -2.325 65.285 51.890 1.00 32.99 196 PRO A C 1
ATOM 1145 O O . PRO A 1 174 ? -1.094 65.322 52.004 1.00 40.14 196 PRO A O 1
ATOM 1149 N N 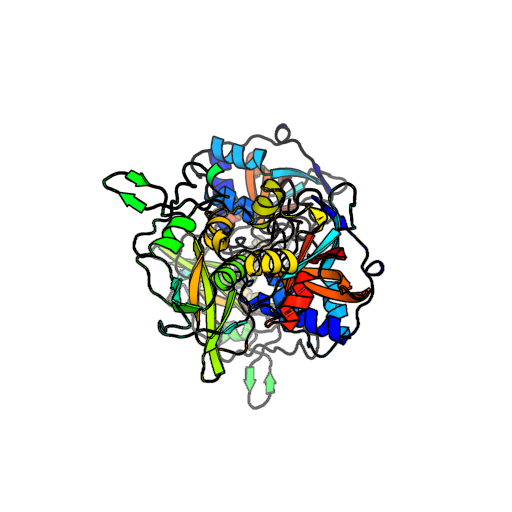. VAL A 1 175 ? -3.143 65.301 52.928 1.00 30.73 197 VAL A N 1
ATOM 1150 C CA . VAL A 1 175 ? -2.671 65.199 54.293 1.00 31.92 197 VAL A CA 1
ATOM 1151 C C . VAL A 1 175 ? -2.792 63.747 54.728 1.00 39.11 197 VAL A C 1
ATOM 1152 O O . VAL A 1 175 ? -3.849 63.122 54.552 1.00 33.42 197 VAL A O 1
ATOM 1156 N N . LEU A 1 176 ? -1.703 63.204 55.265 1.00 34.71 198 LEU A N 1
ATOM 1157 C CA . LEU A 1 176 ? -1.648 61.800 55.649 1.00 32.12 198 LEU A CA 1
ATOM 1158 C C . LEU A 1 176 ? -1.853 61.573 57.134 1.00 38.51 198 LEU A C 1
ATOM 1159 O O . LEU A 1 176 ? -2.361 60.507 57.531 1.00 37.38 198 LEU A O 1
ATOM 1164 N N . ALA A 1 177 ? -1.468 62.541 57.963 1.00 28.15 199 ALA A N 1
ATOM 1165 C CA . ALA A 1 177 ? -1.547 62.420 59.408 1.00 29.31 199 ALA A CA 1
ATOM 1166 C C . ALA A 1 177 ? -1.236 63.793 59.984 1.00 33.49 199 ALA A C 1
ATOM 1167 O O . ALA A 1 177 ? -0.775 64.687 59.275 1.00 31.06 199 ALA A O 1
ATOM 1169 N N . TRP A 1 178 ? -1.470 63.930 61.288 1.00 30.13 200 TRP A N 1
ATOM 1170 C CA . TRP A 1 178 ? -1.238 65.167 62.016 1.00 40.30 200 TRP A CA 1
ATOM 1171 C C . TRP A 1 178 ? -0.380 64.862 63.229 1.00 37.77 200 TRP A C 1
ATOM 1172 O O . TRP A 1 178 ? -0.701 63.959 64.004 1.00 38.31 200 TRP A O 1
ATOM 1183 N N . LEU A 1 179 ? 0.705 65.613 63.378 1.00 32.08 201 LEU A N 1
ATOM 1184 C CA . LEU A 1 179 ? 1.672 65.489 64.452 1.00 29.24 201 LEU A CA 1
ATOM 1185 C C . LEU A 1 179 ? 1.549 66.652 65.431 1.00 38.88 201 LEU A C 1
ATOM 1186 O O . LEU A 1 179 ? 0.968 67.706 65.122 1.00 33.25 201 LEU A O 1
ATOM 1191 N N . THR A 1 180 ? 2.099 66.450 66.629 1.00 33.66 202 THR A N 1
ATOM 1192 C CA . THR A 1 180 ? 1.989 67.449 67.686 1.00 37.00 202 THR A CA 1
ATOM 1193 C C . THR A 1 180 ? 3.177 68.425 67.696 1.00 39.72 202 THR A C 1
ATOM 1194 O O . THR A 1 180 ? 3.036 69.563 68.157 1.00 44.25 202 THR A O 1
ATOM 1198 N N . ASP A 1 181 ? 4.304 68.035 67.152 1.00 37.10 203 ASP A N 1
ATOM 1199 C CA . ASP A 1 181 ? 5.548 68.786 67.273 1.00 36.71 203 ASP A CA 1
ATOM 1200 C C . ASP A 1 181 ? 6.225 68.844 65.914 1.00 39.75 203 ASP A C 1
ATOM 1201 O O . ASP A 1 181 ? 6.527 67.790 65.336 1.00 37.07 203 ASP A O 1
ATOM 1206 N N . PRO A 1 182 ? 6.522 70.041 65.394 1.00 36.84 204 PRO A N 1
ATOM 1207 C CA . PRO A 1 182 ? 7.245 70.123 64.114 1.00 37.66 204 PRO A CA 1
ATOM 1208 C C . PRO A 1 182 ? 8.648 69.500 64.148 1.00 39.07 204 PRO A C 1
ATOM 1209 O O . PRO A 1 182 ? 9.145 69.093 63.079 1.00 34.78 204 PRO A O 1
ATOM 1213 N N . MET A 1 183 ? 9.278 69.379 65.327 1.00 36.28 205 MET A N 1
ATOM 1214 C CA . MET A 1 183 ? 10.545 68.638 65.424 1.00 39.91 205 MET A CA 1
ATOM 1215 C C . MET A 1 183 ? 10.337 67.173 65.079 1.00 39.05 205 MET A C 1
ATOM 1216 O O . MET A 1 183 ? 11.227 66.529 64.504 1.00 37.11 205 MET A O 1
ATOM 1221 N N . ASP A 1 184 ? 9.181 66.618 65.468 1.00 33.68 206 ASP A N 1
ATOM 1222 C CA . ASP A 1 184 ? 8.861 65.244 65.097 1.00 37.33 206 ASP A CA 1
ATOM 1223 C C . ASP A 1 184 ? 8.817 65.087 63.579 1.00 39.77 206 ASP A C 1
ATOM 1224 O O . ASP A 1 184 ? 9.336 64.108 63.032 1.00 38.48 206 ASP A O 1
ATOM 1229 N N . LEU A 1 185 ? 8.181 66.033 62.875 1.00 34.55 207 LEU A N 1
ATOM 1230 C CA . LEU A 1 185 ? 8.148 65.940 61.420 1.00 39.05 207 LEU A CA 1
ATOM 1231 C C . LEU A 1 185 ? 9.556 65.971 60.837 1.00 38.31 207 LEU A C 1
ATOM 1232 O O . LEU A 1 185 ? 9.869 65.215 59.910 1.00 36.62 207 LEU A O 1
ATOM 1237 N N . GLN A 1 186 ? 10.413 66.854 61.354 1.00 35.03 208 GLN A N 1
ATOM 1238 C CA . GLN A 1 186 ? 11.770 66.945 60.829 1.00 37.67 208 GLN A CA 1
ATOM 1239 C C . GLN A 1 186 ? 12.489 65.609 60.965 1.00 38.02 208 GLN A C 1
ATOM 1240 O O . GLN A 1 186 ? 13.092 65.113 60.011 1.00 42.55 208 GLN A O 1
ATOM 1246 N N . LEU A 1 187 ? 12.410 65.004 62.142 1.00 39.73 209 LEU A N 1
ATOM 1247 C CA . LEU A 1 187 ? 13.053 63.717 62.367 1.00 42.26 209 LEU A CA 1
ATOM 1248 C C . LEU A 1 187 ? 12.532 62.687 61.388 1.00 45.95 209 LEU A C 1
ATOM 1249 O O . LEU A 1 187 ? 13.302 61.925 60.782 1.00 41.80 209 LEU A O 1
ATOM 1254 N N . LEU A 1 188 ? 11.209 62.653 61.236 1.00 40.63 210 LEU A N 1
ATOM 1255 C CA . LEU A 1 188 ? 10.554 61.720 60.339 1.00 38.76 210 LEU A CA 1
ATOM 1256 C C . LEU A 1 188 ? 11.043 61.896 58.916 1.00 42.91 210 LEU A C 1
ATOM 1257 O O . LEU A 1 188 ? 11.257 60.911 58.189 1.00 34.38 210 LEU A O 1
ATOM 1262 N N . GLN A 1 189 ? 11.209 63.152 58.498 1.00 32.82 211 GLN A N 1
ATOM 1263 C CA . GLN A 1 189 ? 11.723 63.475 57.178 1.00 36.20 211 GLN A CA 1
ATOM 1264 C C . GLN A 1 189 ? 13.196 63.096 57.015 1.00 43.84 211 GLN A C 1
ATOM 1265 O O . GLN A 1 189 ? 13.634 62.877 55.881 1.00 40.50 211 GLN A O 1
ATOM 1271 N N . ILE A 1 190 ? 13.948 62.976 58.115 1.00 46.56 212 ILE A N 1
ATOM 1272 C CA . ILE A 1 190 ? 15.368 62.607 58.049 1.00 42.18 212 ILE A CA 1
ATOM 1273 C C . ILE A 1 190 ? 15.537 61.093 57.944 1.00 47.81 212 ILE A C 1
ATOM 1274 O O . ILE A 1 190 ? 16.325 60.600 57.133 1.00 49.68 212 ILE A O 1
ATOM 1279 N N . GLN A 1 191 ? 14.831 60.334 58.788 1.00 44.66 213 GLN A N 1
ATOM 1280 C CA . GLN A 1 191 ? 14.870 58.876 58.704 1.00 47.37 213 GLN A CA 1
ATOM 1281 C C . GLN A 1 191 ? 14.114 58.335 57.488 1.00 47.86 213 GLN A C 1
ATOM 1282 O O . GLN A 1 191 ? 14.345 57.185 57.090 1.00 49.08 213 GLN A O 1
ATOM 1288 N N . GLY A 1 192 ? 13.204 59.119 56.904 1.00 43.02 214 GLY A N 1
ATOM 1289 C CA . GLY A 1 192 ? 12.479 58.715 55.720 1.00 43.74 214 GLY A CA 1
ATOM 1290 C C . GLY A 1 192 ? 11.340 57.738 55.941 1.00 42.82 214 GLY A C 1
ATOM 1291 O O . GLY A 1 192 ? 10.559 57.499 55.013 1.00 51.23 214 GLY A O 1
ATOM 1292 N N . SER A 1 193 ? 11.214 57.156 57.122 1.00 45.41 215 SER A N 1
ATOM 1293 C CA . SER A 1 193 ? 10.092 56.278 57.415 1.00 47.13 215 SER A CA 1
ATOM 1294 C C . SER A 1 193 ? 9.694 56.486 58.862 1.00 42.76 215 SER A C 1
ATOM 1295 O O . SER A 1 193 ? 10.471 56.997 59.664 1.00 49.13 215 SER A O 1
ATOM 1298 N N . GLY A 1 194 ? 8.476 56.094 59.194 1.00 42.54 216 GLY A N 1
ATOM 1299 C CA . GLY A 1 194 ? 8.038 56.260 60.558 1.00 39.49 216 GLY A CA 1
ATOM 1300 C C . GLY A 1 194 ? 6.648 55.716 60.730 1.00 37.09 216 GLY A C 1
ATOM 1301 O O . GLY A 1 194 ? 5.950 55.405 59.763 1.00 41.70 216 GLY A O 1
ATOM 1302 N N . ARG A 1 195 ? 6.269 55.574 61.994 1.00 35.92 217 ARG A N 1
ATOM 1303 C CA . ARG A 1 195 ? 4.922 55.205 62.371 1.00 40.05 217 ARG A CA 1
ATOM 1304 C C . ARG A 1 195 ? 4.305 56.345 63.164 1.00 39.37 217 ARG A C 1
ATOM 1305 O O . ARG A 1 195 ? 4.990 57.065 63.895 1.00 42.40 217 ARG A O 1
ATOM 1313 N N . VAL A 1 196 ? 3.009 56.520 62.985 1.00 41.53 218 VAL A N 1
ATOM 1314 C CA . VAL A 1 196 ? 2.237 57.476 63.758 1.00 39.67 218 VAL A CA 1
ATOM 1315 C C . VAL A 1 196 ? 1.261 56.674 6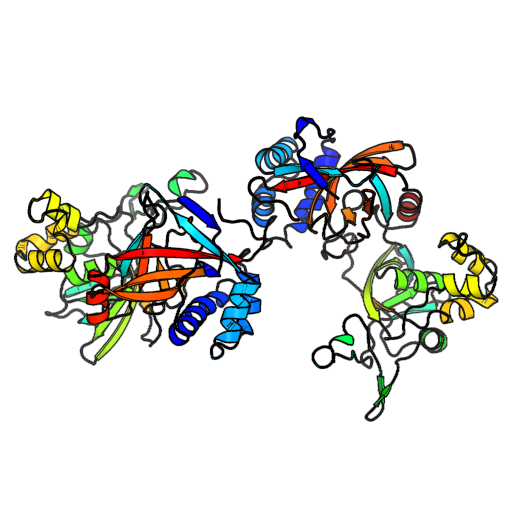4.592 1.00 40.64 218 VAL A C 1
ATOM 1316 O O . VAL A 1 196 ? 0.450 55.917 64.043 1.00 43.82 218 VAL A O 1
ATOM 1320 N N . ARG A 1 197 ? 1.353 56.827 65.912 1.00 39.76 219 ARG A N 1
ATOM 1321 C CA . ARG A 1 197 ? 0.475 56.144 66.855 1.00 40.78 219 ARG A CA 1
ATOM 1322 C C . ARG A 1 197 ? -0.777 56.984 67.085 1.00 40.64 219 ARG A C 1
ATOM 1323 O O . ARG A 1 197 ? -0.684 58.138 67.520 1.00 40.44 219 ARG A O 1
ATOM 1331 N N . LEU A 1 198 ? -1.937 56.404 66.817 1.00 44.30 220 LEU A N 1
ATOM 1332 C CA . LEU A 1 198 ? -3.210 57.068 67.054 1.00 46.01 220 LEU A CA 1
ATOM 1333 C C . LEU A 1 198 ? -3.681 56.824 68.491 1.00 53.93 220 LEU A C 1
ATOM 1334 O O . LEU A 1 198 ? -3.185 55.936 69.199 1.00 55.65 220 LEU A O 1
ATOM 1339 N N . ALA A 1 199 ? -4.679 57.613 68.911 1.00 52.93 221 ALA A N 1
ATOM 1340 C CA . ALA A 1 199 ? -5.157 57.539 70.292 1.00 59.02 221 ALA A CA 1
ATOM 1341 C C . ALA A 1 199 ? -5.721 56.159 70.639 1.00 63.06 221 ALA A C 1
ATOM 1342 O O . ALA A 1 199 ? -5.635 55.728 71.793 1.00 64.63 221 ALA A O 1
ATOM 1344 N N . ASP A 1 200 ? -6.286 55.447 69.665 1.00 57.16 222 ASP A N 1
ATOM 1345 C CA . ASP A 1 200 ? -6.767 54.092 69.920 1.00 62.18 222 ASP A CA 1
ATOM 1346 C C . ASP A 1 200 ? -5.642 53.069 69.786 1.00 65.90 222 ASP A C 1
ATOM 1347 O O . ASP A 1 200 ? -5.889 51.896 69.478 1.00 63.53 222 ASP A O 1
ATOM 1352 N N . GLY A 1 201 ? -4.402 53.512 69.984 1.00 61.31 223 GLY A N 1
ATOM 1353 C CA . GLY A 1 201 ? -3.268 52.616 69.926 1.00 60.89 223 GLY A CA 1
ATOM 1354 C C . GLY A 1 201 ? -2.897 52.154 68.530 1.00 62.35 223 GLY A C 1
ATOM 1355 O O . GLY A 1 201 ? -1.788 51.658 68.325 1.00 61.86 223 GLY A O 1
ATOM 1356 N N . LYS A 1 202 ? -3.803 52.313 67.564 1.00 58.34 224 LYS A N 1
ATOM 1357 C CA . LYS A 1 202 ? -3.524 51.862 66.208 1.00 59.13 224 LYS A CA 1
ATOM 1358 C C . LYS A 1 202 ? -2.475 52.760 65.549 1.00 55.80 224 LYS A C 1
ATOM 1359 O O . LYS A 1 202 ? -2.225 53.892 65.981 1.00 54.14 224 LYS A O 1
ATOM 1365 N N . GLN A 1 203 ? -1.839 52.232 64.499 1.00 49.40 225 GLN A N 1
ATOM 1366 C CA . GLN A 1 203 ? -0.699 52.892 63.880 1.00 51.67 225 GLN A CA 1
ATOM 1367 C C . GLN A 1 203 ? -0.910 52.996 62.381 1.00 51.77 225 GLN A C 1
ATOM 1368 O O . GLN A 1 203 ? -1.624 52.189 61.779 1.00 56.28 225 GLN A O 1
ATOM 1374 N N . VAL A 1 204 ? -0.273 54.002 61.787 1.00 45.54 226 VAL A N 1
ATOM 1375 C CA . VAL A 1 204 ? -0.240 54.173 60.343 1.00 45.54 226 VAL A CA 1
ATOM 1376 C C . VAL A 1 204 ? 1.212 54.281 59.904 1.00 46.67 226 VAL A C 1
ATOM 1377 O O . VAL A 1 204 ? 2.033 54.895 60.593 1.00 45.33 226 VAL A O 1
ATOM 1381 N N . ARG A 1 205 ? 1.523 53.684 58.754 1.00 45.69 227 ARG A N 1
ATOM 1382 C CA . ARG A 1 205 ? 2.878 53.634 58.232 1.00 46.58 227 ARG A CA 1
ATOM 1383 C C . ARG A 1 205 ? 3.104 54.785 57.264 1.00 46.62 227 ARG A C 1
ATOM 1384 O O . ARG A 1 205 ? 2.279 55.032 56.382 1.00 47.63 227 ARG A O 1
ATOM 1392 N N . LEU A 1 206 ? 4.235 55.459 57.411 1.00 39.69 228 LEU A N 1
ATOM 1393 C CA . LEU A 1 206 ? 4.635 56.525 56.512 1.00 41.47 228 LEU A CA 1
ATOM 1394 C C . LEU A 1 206 ? 5.977 56.177 55.895 1.00 38.42 228 LEU A C 1
ATOM 1395 O O . LEU A 1 206 ? 6.870 55.705 56.588 1.00 43.33 228 LEU A O 1
ATOM 1400 N N . ALA A 1 207 ? 6.118 56.405 54.591 1.00 40.09 229 ALA A N 1
ATOM 1401 C CA . ALA A 1 207 ? 7.384 56.178 53.913 1.00 42.17 229 ALA A CA 1
ATOM 1402 C C . ALA A 1 207 ? 7.630 57.306 52.930 1.00 40.35 229 ALA A C 1
ATOM 1403 O O . ALA A 1 207 ? 6.685 57.877 52.388 1.00 39.35 229 ALA A O 1
ATOM 1405 N N . TYR A 1 208 ? 8.908 57.603 52.698 1.00 39.27 230 TYR A N 1
ATOM 1406 C CA . TYR A 1 208 ? 9.304 58.603 51.716 1.00 42.56 230 TYR A CA 1
ATOM 1407 C C . TYR A 1 208 ? 8.610 58.385 50.376 1.00 46.14 230 TYR A C 1
ATOM 1408 O O . TYR A 1 208 ? 8.533 57.263 49.867 1.00 43.90 230 TYR A O 1
ATOM 1417 N N . ALA A 1 209 ? 8.141 59.485 49.785 1.00 38.19 231 ALA A N 1
ATOM 1418 C CA . ALA A 1 209 ? 7.559 59.474 48.452 1.00 40.26 231 ALA A CA 1
ATOM 1419 C C . ALA A 1 209 ? 8.166 60.512 47.522 1.00 40.24 231 ALA A C 1
ATOM 1420 O O . ALA A 1 209 ? 8.294 60.246 46.324 1.00 42.97 231 ALA A O 1
ATOM 1422 N N . GLU A 1 210 ? 8.540 61.686 48.024 1.00 38.46 232 GLU A N 1
ATOM 1423 C CA . GLU A 1 210 ? 9.057 62.726 47.130 1.00 39.03 232 GLU A CA 1
ATOM 1424 C C . GLU A 1 210 ? 9.652 63.842 47.996 1.00 39.65 232 GLU A C 1
ATOM 1425 O O . GLU A 1 210 ? 9.617 63.780 49.230 1.00 37.20 232 GLU A O 1
ATOM 1431 N N . GLN A 1 211 ? 10.240 64.842 47.344 1.00 40.40 233 GLN A N 1
ATOM 1432 C CA . GLN A 1 211 ? 10.808 65.974 48.069 1.00 42.51 233 GLN A CA 1
ATOM 1433 C C . GLN A 1 211 ? 10.708 67.222 47.205 1.00 39.39 233 GLN A C 1
ATOM 1434 O O . GLN A 1 211 ? 10.537 67.145 45.985 1.00 42.40 233 GLN A O 1
ATOM 1440 N N . ASN A 1 212 ? 10.787 68.382 47.865 1.00 39.66 234 ASN A N 1
ATOM 1441 C CA . ASN A 1 212 ? 10.557 69.677 47.231 1.00 39.10 234 ASN A CA 1
ATOM 1442 C C . ASN A 1 212 ? 11.717 70.134 46.337 1.00 44.52 234 ASN A C 1
ATOM 1443 O O . ASN A 1 212 ? 11.635 71.214 45.748 1.00 43.40 234 ASN A O 1
ATOM 1448 N N . GLY A 1 213 ? 12.794 69.369 46.234 1.00 44.03 235 GLY A N 1
ATOM 1449 C CA . GLY A 1 213 ? 13.863 69.713 45.336 1.00 44.61 235 GLY A CA 1
ATOM 1450 C C . GLY A 1 213 ? 14.863 70.691 45.890 1.00 48.84 235 GLY A C 1
ATOM 1451 O O . GLY A 1 213 ? 15.828 71.013 45.192 1.00 47.56 235 GLY A O 1
ATOM 1452 N N . HIS A 1 214 ? 14.665 71.186 47.117 1.00 48.89 236 HIS A N 1
ATOM 1453 C CA . HIS A 1 214 ? 15.698 72.038 47.678 1.00 49.94 236 HIS A CA 1
ATOM 1454 C C . HIS A 1 214 ? 16.767 71.188 48.342 1.00 43.12 236 HIS A C 1
ATOM 1455 O O . HIS A 1 214 ? 16.467 70.153 48.937 1.00 48.31 236 HIS A O 1
ATOM 1462 N N . PRO A 1 215 ? 18.020 71.614 48.258 1.00 51.36 237 PRO A N 1
ATOM 1463 C CA . PRO A 1 215 ? 19.117 70.804 48.805 1.00 50.70 237 PRO A CA 1
ATOM 1464 C C . PRO A 1 215 ? 19.054 70.714 50.318 1.00 47.15 237 PRO A C 1
ATOM 1465 O O . PRO A 1 215 ? 18.794 71.701 51.006 1.00 41.94 237 PRO A O 1
ATOM 1469 N N . TYR A 1 216 ? 19.302 69.510 50.826 1.00 40.92 238 TYR A N 1
ATOM 1470 C CA . TYR A 1 216 ? 19.310 69.271 52.260 1.00 43.64 238 TYR A CA 1
ATOM 1471 C C . TYR A 1 216 ? 20.407 70.081 52.931 1.00 54.53 238 TYR A C 1
ATOM 1472 O O . TYR A 1 216 ? 21.500 70.258 52.388 1.00 49.09 238 TYR A O 1
ATOM 1481 N N . ARG A 1 217 ? 20.114 70.567 54.126 1.00 56.01 239 ARG A N 1
ATOM 1482 C CA . ARG A 1 217 ? 21.111 71.235 54.950 1.00 54.35 239 ARG A CA 1
ATOM 1483 C C . ARG A 1 217 ? 20.785 70.898 56.397 1.00 53.36 239 ARG A C 1
ATOM 1484 O O . ARG A 1 217 ? 19.782 71.373 56.931 1.00 48.26 239 ARG A O 1
ATOM 1492 N N . ALA A 1 218 ? 21.602 70.043 57.010 1.00 53.61 240 ALA A N 1
ATOM 1493 C CA . ALA A 1 218 ? 21.331 69.568 58.359 1.00 53.58 240 ALA A CA 1
ATOM 1494 C C . ALA A 1 218 ? 21.120 70.739 59.309 1.00 49.38 240 ALA A C 1
ATOM 1495 O O . ALA A 1 218 ? 21.828 71.747 59.243 1.00 54.46 240 ALA A O 1
ATOM 1497 N N . ILE A 1 219 ? 20.104 70.624 60.171 1.00 53.52 241 ILE A N 1
ATOM 1498 C CA . ILE A 1 219 ? 19.829 71.720 61.100 1.00 51.92 241 ILE A CA 1
ATOM 1499 C C . ILE A 1 219 ? 20.930 71.809 62.150 1.00 46.20 241 ILE A C 1
ATOM 1500 O O . ILE A 1 219 ? 21.213 72.895 62.661 1.00 42.35 241 ILE A O 1
ATOM 1505 N N . GLY A 1 220 ? 21.578 70.679 62.475 1.00 45.59 242 GLY A N 1
ATOM 1506 C CA . GLY A 1 220 ? 22.780 70.724 63.297 1.00 44.62 242 GLY A CA 1
ATOM 1507 C C . GLY A 1 220 ? 23.790 71.767 62.840 1.00 52.71 242 GLY A C 1
ATOM 1508 O O . GLY A 1 220 ? 24.325 72.526 63.656 1.00 49.79 242 GLY A O 1
ATOM 1509 N N . ARG A 1 221 ? 24.059 71.830 61.528 1.00 51.96 243 ARG A N 1
ATOM 1510 C CA . ARG A 1 221 ? 25.034 72.799 61.016 1.00 53.31 243 ARG A CA 1
ATOM 1511 C C . ARG A 1 221 ? 24.604 74.229 61.307 1.00 54.27 243 ARG A C 1
ATOM 1512 O O . ARG A 1 221 ? 25.444 75.093 61.586 1.00 55.77 243 ARG A O 1
ATOM 1520 N N . TRP A 1 222 ? 23.302 74.505 61.239 1.00 48.77 244 TRP A N 1
ATOM 1521 C CA . TRP A 1 222 ? 22.825 75.844 61.552 1.00 45.76 244 TRP A CA 1
ATOM 1522 C C . TRP A 1 222 ? 23.126 76.206 63.003 1.00 50.94 244 TRP A C 1
ATOM 1523 O O . TRP A 1 222 ? 23.582 77.318 63.294 1.00 48.41 244 TRP A O 1
ATOM 1534 N N . LEU A 1 223 ? 22.871 75.276 63.932 1.00 44.65 245 LEU A N 1
ATOM 1535 C CA . LEU A 1 223 ? 23.099 75.569 65.347 1.00 45.30 245 LEU A CA 1
ATOM 1536 C C . LEU A 1 223 ? 24.573 75.835 65.633 1.00 54.27 245 LEU A C 1
ATOM 1537 O O . LEU A 1 223 ? 24.897 76.648 66.509 1.00 50.88 245 LEU A O 1
ATOM 1542 N N . VAL A 1 224 ? 25.476 75.167 64.905 1.00 52.47 246 VAL A N 1
ATOM 1543 C CA . VAL A 1 224 ? 26.905 75.418 65.078 1.00 55.81 246 VAL A CA 1
ATOM 1544 C C . VAL A 1 224 ? 27.263 76.788 64.524 1.00 51.28 246 VAL A C 1
ATOM 1545 O O . VAL A 1 224 ? 27.920 77.594 65.190 1.00 56.80 246 VAL A O 1
ATOM 1549 N N . ASP A 1 225 ? 26.792 77.081 63.311 1.00 54.03 247 ASP A N 1
ATOM 1550 C CA . ASP A 1 225 ? 26.977 78.397 62.704 1.00 58.46 247 ASP A CA 1
ATOM 1551 C C . ASP A 1 225 ? 26.457 79.527 63.588 1.00 62.02 247 ASP A C 1
ATOM 1552 O O . ASP A 1 225 ? 26.935 80.664 63.483 1.00 66.78 247 ASP A O 1
ATOM 1557 N N . GLN A 1 226 ? 25.457 79.255 64.423 1.00 56.38 248 GLN A N 1
ATOM 1558 C CA . GLN A 1 226 ? 24.937 80.232 65.372 1.00 56.17 248 GLN A CA 1
ATOM 1559 C C . GLN A 1 226 ? 25.649 80.184 66.716 1.00 49.61 248 GLN A C 1
ATOM 1560 O O . GLN A 1 226 ? 25.233 80.869 67.650 1.00 53.62 248 GLN A O 1
ATOM 1566 N N . GLY A 1 227 ? 26.693 79.375 66.843 1.00 58.25 249 GLY A N 1
ATOM 1567 C CA . GLY A 1 227 ? 27.383 79.274 68.112 1.00 51.99 249 GLY A CA 1
ATOM 1568 C C . GLY A 1 227 ? 26.519 78.757 69.233 1.00 57.59 249 GLY A C 1
ATOM 1569 O O . GLY A 1 227 ? 26.798 79.042 70.402 1.00 54.78 249 GLY A O 1
ATOM 1570 N N . GLN A 1 228 ? 25.462 78.008 68.910 1.00 53.83 250 GLN A N 1
ATOM 1571 C CA . GLN A 1 228 ? 24.628 77.415 69.944 1.00 50.47 250 GLN A CA 1
ATOM 1572 C C . GLN A 1 228 ? 25.133 76.056 70.380 1.00 53.54 250 GLN A C 1
ATOM 1573 O O . GLN A 1 228 ? 24.980 75.690 71.550 1.00 58.12 250 GLN A O 1
ATOM 1579 N N . LEU A 1 229 ? 25.719 75.297 69.464 1.00 59.67 251 LEU A N 1
ATOM 1580 C CA . LEU A 1 229 ? 26.374 74.045 69.792 1.00 58.25 251 LEU A CA 1
ATOM 1581 C C . LEU A 1 229 ? 27.772 74.049 69.199 1.00 63.85 251 LEU A C 1
ATOM 1582 O O . LEU A 1 229 ? 28.079 74.790 68.260 1.00 61.65 251 LEU A O 1
ATOM 1587 N N . LYS A 1 230 ? 28.609 73.193 69.764 1.00 67.67 252 LYS A N 1
ATOM 1588 C CA . LYS A 1 230 ? 29.967 72.980 69.302 1.00 73.74 252 LYS A CA 1
ATOM 1589 C C . LYS A 1 230 ? 29.982 71.679 68.512 1.00 72.47 252 LYS A C 1
ATOM 1590 O O . LYS A 1 230 ? 29.314 70.713 68.892 1.00 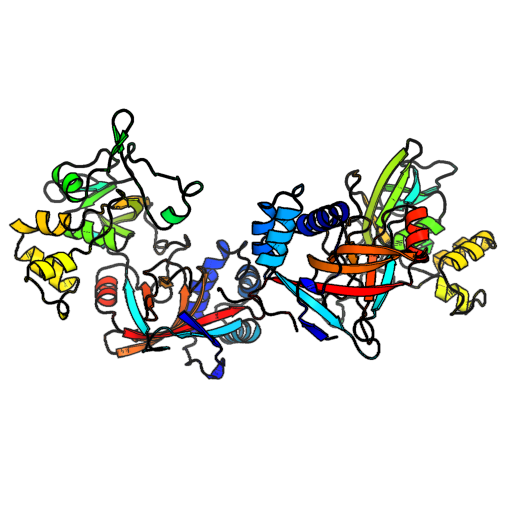70.06 252 LYS A O 1
ATOM 1596 N N . LYS A 1 231 ? 30.725 71.670 67.397 1.00 70.45 253 LYS A N 1
ATOM 1597 C CA . LYS A 1 231 ? 30.601 70.600 66.409 1.00 70.39 253 LYS A CA 1
ATOM 1598 C C . LYS A 1 231 ? 30.630 69.210 67.037 1.00 72.97 253 LYS A C 1
ATOM 1599 O O . LYS A 1 231 ? 30.023 68.274 66.505 1.00 74.17 253 LYS A O 1
ATOM 1605 N N . GLU A 1 232 ? 31.295 69.060 68.179 1.00 73.03 254 GLU A N 1
ATOM 1606 C CA . GLU A 1 232 ? 31.399 67.751 68.811 1.00 76.03 254 GLU A CA 1
ATOM 1607 C C . GLU A 1 232 ? 30.159 67.389 69.624 1.00 76.70 254 GLU A C 1
ATOM 1608 O O . GLU A 1 232 ? 29.843 66.201 69.755 1.00 74.56 254 GLU A O 1
ATOM 1614 N N . ASP A 1 233 ? 29.449 68.379 70.176 1.00 75.55 255 ASP A N 1
ATOM 1615 C CA . ASP A 1 233 ? 28.253 68.099 70.972 1.00 73.84 255 ASP A CA 1
ATOM 1616 C C . ASP A 1 233 ? 26.998 67.874 70.137 1.00 67.52 255 ASP A C 1
ATOM 1617 O O . ASP A 1 233 ? 25.988 67.414 70.683 1.00 67.09 255 ASP A O 1
ATOM 1622 N N . VAL A 1 234 ? 27.022 68.194 68.847 1.00 66.01 256 VAL A N 1
ATOM 1623 C CA . VAL A 1 234 ? 25.840 68.027 68.014 1.00 64.92 256 VAL A CA 1
ATOM 1624 C C . VAL A 1 234 ? 25.432 66.561 67.984 1.00 64.35 256 VAL A C 1
ATOM 1625 O O . VAL A 1 234 ? 26.107 65.729 67.374 1.00 69.62 256 VAL A O 1
ATOM 1629 N N . THR A 1 235 ? 24.348 66.237 68.681 1.00 60.90 257 THR A N 1
ATOM 1630 C CA . THR A 1 235 ? 23.655 64.966 68.543 1.00 60.24 257 THR A CA 1
ATOM 1631 C C . THR A 1 235 ? 22.170 65.263 68.404 1.00 61.24 257 THR A C 1
ATOM 1632 O O . THR A 1 235 ? 21.720 66.391 68.627 1.00 57.47 257 THR A O 1
ATOM 1636 N N . MET A 1 236 ? 21.403 64.240 68.028 1.00 56.56 258 MET A N 1
ATOM 1637 C CA . MET A 1 236 ? 19.962 64.415 67.958 1.00 57.14 258 MET A CA 1
ATOM 1638 C C . MET A 1 236 ? 19.405 64.841 69.311 1.00 58.52 258 MET A C 1
ATOM 1639 O O . MET A 1 236 ? 18.549 65.732 69.388 1.00 52.29 258 MET A O 1
ATOM 1644 N N . ASP A 1 237 ? 19.916 64.242 70.390 1.00 58.81 259 ASP A N 1
ATOM 1645 C CA . ASP A 1 237 ? 19.493 64.607 71.740 1.00 56.29 259 ASP A CA 1
ATOM 1646 C C . ASP A 1 237 ? 19.751 66.078 72.031 1.00 54.35 259 ASP A C 1
ATOM 1647 O O . ASP A 1 237 ? 18.887 66.774 72.582 1.00 47.08 259 ASP A O 1
ATOM 1652 N N . ALA A 1 238 ? 20.949 66.559 71.694 1.00 51.15 260 ALA A N 1
ATOM 1653 C CA . ALA A 1 238 ? 21.312 67.939 71.987 1.00 48.81 260 ALA A CA 1
ATOM 1654 C C . ALA A 1 238 ? 20.498 68.920 71.154 1.00 51.74 260 ALA A C 1
ATOM 1655 O O . ALA A 1 238 ? 20.178 70.019 71.626 1.00 46.98 260 ALA A O 1
ATOM 1657 N N . ILE A 1 239 ? 20.191 68.561 69.900 1.00 51.50 261 ILE A N 1
ATOM 1658 C CA . ILE A 1 239 ? 19.389 69.436 69.046 1.00 52.73 261 ILE A CA 1
ATOM 1659 C C . ILE A 1 239 ? 17.965 69.540 69.581 1.00 48.37 261 ILE A C 1
ATOM 1660 O O . ILE A 1 239 ? 17.379 70.630 69.621 1.00 41.36 261 ILE A O 1
ATOM 1665 N N . ARG A 1 240 ? 17.383 68.410 69.985 1.00 43.77 262 ARG A N 1
ATOM 1666 C CA . ARG A 1 240 ? 16.036 68.430 70.543 1.00 47.65 262 ARG A CA 1
ATOM 1667 C C . ARG A 1 240 ? 16.003 69.181 71.870 1.00 49.13 262 ARG A C 1
ATOM 1668 O O . ARG A 1 240 ? 15.041 69.909 72.155 1.00 45.72 262 ARG A O 1
ATOM 1676 N N . ALA A 1 241 ? 17.059 69.047 72.677 1.00 43.43 263 ALA A N 1
ATOM 1677 C CA . ALA A 1 241 ? 17.138 69.800 73.924 1.00 47.67 263 ALA A CA 1
ATOM 1678 C C . ALA A 1 241 ? 17.151 71.297 73.646 1.00 44.51 263 ALA A C 1
ATOM 1679 O O . ALA A 1 241 ? 16.412 72.065 74.272 1.00 43.98 263 ALA A O 1
ATOM 1681 N N . TRP A 1 242 ? 17.959 71.727 72.672 1.00 46.13 264 TRP A N 1
ATOM 1682 C CA . TRP A 1 242 ? 18.014 73.152 72.355 1.00 45.52 264 TRP A CA 1
ATOM 1683 C C . TRP A 1 242 ? 16.649 73.665 71.904 1.00 43.68 264 TRP A C 1
ATOM 1684 O O . TRP A 1 242 ? 16.234 74.760 72.300 1.00 42.94 264 TRP A O 1
ATOM 1695 N N . ALA A 1 243 ? 15.934 72.877 71.087 1.00 44.38 265 ALA A N 1
ATOM 1696 C CA . ALA A 1 243 ? 14.610 73.268 70.593 1.00 42.90 265 ALA A CA 1
ATOM 1697 C C . ALA A 1 243 ? 13.588 73.381 71.721 1.00 37.71 265 ALA A C 1
ATOM 1698 O O . ALA A 1 243 ? 12.751 74.297 71.722 1.00 40.07 265 ALA A O 1
ATOM 1700 N N . ARG A 1 244 ? 13.619 72.445 72.673 1.00 40.13 266 ARG A N 1
ATOM 1701 C CA . ARG A 1 244 ? 12.814 72.571 73.888 1.00 43.25 266 ARG A CA 1
ATOM 1702 C C . ARG A 1 244 ? 13.056 73.906 74.580 1.00 43.31 266 ARG A C 1
ATOM 1703 O O . ARG A 1 244 ? 12.111 74.590 74.982 1.00 41.86 266 ARG A O 1
ATOM 1711 N N . ALA A 1 245 ? 14.327 74.290 74.739 1.00 38.01 267 ALA A N 1
ATOM 1712 C CA . ALA A 1 245 ? 14.636 75.519 75.467 1.00 39.41 267 ALA A CA 1
ATOM 1713 C C . ALA A 1 245 ? 14.361 76.768 74.648 1.00 36.04 267 ALA A C 1
ATOM 1714 O O . ALA A 1 245 ? 14.263 77.865 75.223 1.00 38.77 267 ALA A O 1
ATOM 1716 N N . ASN A 1 246 ? 14.214 76.645 73.334 1.00 33.77 268 ASN A N 1
ATOM 1717 C CA . ASN A 1 246 ? 14.033 77.810 72.462 1.00 37.85 268 ASN A CA 1
ATOM 1718 C C . ASN A 1 246 ? 12.815 77.655 71.554 1.00 35.96 268 ASN A C 1
ATOM 1719 O O . ASN A 1 246 ? 12.920 77.746 70.324 1.00 36.73 268 ASN A O 1
ATOM 1724 N N . PRO A 1 247 ? 11.623 77.480 72.133 1.00 30.43 269 PRO A N 1
ATOM 1725 C CA . PRO A 1 247 ? 10.429 77.306 71.282 1.00 37.64 269 PRO A CA 1
ATOM 1726 C C . PRO A 1 247 ? 10.239 78.422 70.278 1.00 36.03 269 PRO A C 1
ATOM 1727 O O . PRO A 1 247 ? 9.823 78.163 69.138 1.00 31.36 269 PRO A O 1
ATOM 1731 N N . ALA A 1 248 ? 10.600 79.656 70.638 1.00 42.48 270 ALA A N 1
ATOM 1732 C CA . ALA A 1 248 ? 10.351 80.760 69.727 1.00 39.58 270 ALA A CA 1
ATOM 1733 C C . ALA A 1 248 ? 11.250 80.682 68.499 1.00 37.24 270 ALA A C 1
ATOM 1734 O O . ALA A 1 248 ? 10.947 81.304 67.481 1.00 39.68 270 ALA A O 1
ATOM 1736 N N . ARG A 1 249 ? 12.332 79.914 68.560 1.00 39.05 271 ARG A N 1
ATOM 1737 C CA . ARG A 1 249 ? 13.268 79.825 67.445 1.00 39.75 271 ARG A CA 1
ATOM 1738 C C . ARG A 1 249 ? 13.152 78.521 66.668 1.00 38.97 271 ARG A C 1
ATOM 1739 O O . ARG A 1 249 ? 13.950 78.284 65.760 1.00 37.11 271 ARG A O 1
ATOM 1747 N N . VAL A 1 250 ? 12.197 77.659 66.997 1.00 40.07 272 VAL A N 1
ATOM 1748 C CA . VAL A 1 250 ? 12.047 76.414 66.249 1.00 33.11 272 VAL A CA 1
ATOM 1749 C C . VAL A 1 250 ? 11.737 76.678 64.779 1.00 33.00 272 VAL A C 1
ATOM 1750 O O . VAL A 1 250 ? 12.364 76.045 63.919 1.00 37.11 272 VAL A O 1
ATOM 1754 N N . PRO A 1 251 ? 10.818 77.582 64.422 1.00 36.94 273 PRO A N 1
ATOM 1755 C CA . PRO A 1 251 ? 10.574 77.795 62.989 1.00 38.45 273 PRO A CA 1
ATOM 1756 C C . PRO A 1 251 ? 11.810 78.233 62.231 1.00 40.28 273 PRO A C 1
ATOM 1757 O O . PRO A 1 251 ? 11.999 77.797 61.088 1.00 38.75 273 PRO A O 1
ATOM 1761 N N . GLU A 1 252 ? 12.678 79.067 62.824 1.00 43.92 274 GLU A N 1
ATOM 1762 C CA . GLU A 1 252 ? 13.905 79.396 62.109 1.00 41.22 274 GLU A CA 1
ATOM 1763 C C . GLU A 1 252 ? 14.924 78.266 62.174 1.00 41.84 274 GLU A C 1
ATOM 1764 O O . GLU A 1 252 ? 15.674 78.064 61.213 1.00 43.58 274 GLU A O 1
ATOM 1770 N N . LEU A 1 253 ? 14.944 77.485 63.248 1.00 38.85 275 LEU A N 1
ATOM 1771 C CA . LEU A 1 253 ? 15.807 76.314 63.252 1.00 34.04 275 LEU A CA 1
ATOM 1772 C C . LEU A 1 253 ? 15.457 75.379 62.099 1.00 38.86 275 LEU A C 1
ATOM 1773 O O . LEU A 1 253 ? 16.335 74.928 61.362 1.00 39.04 275 LEU A O 1
ATOM 1778 N N . LEU A 1 254 ? 14.165 75.095 61.903 1.00 42.19 276 LEU A N 1
ATOM 1779 C CA . LEU A 1 254 ? 13.823 74.016 60.983 1.00 38.27 276 LEU A CA 1
ATOM 1780 C C . LEU A 1 254 ? 13.852 74.475 59.530 1.00 41.31 276 LEU A C 1
ATOM 1781 O O . LEU A 1 254 ? 14.199 73.685 58.646 1.00 34.39 276 LEU A O 1
ATOM 1786 N N . ARG A 1 255 ? 13.529 75.742 59.260 1.00 33.13 277 ARG A N 1
ATOM 1787 C CA . ARG A 1 255 ? 13.641 76.231 57.900 1.00 33.31 277 ARG A CA 1
ATOM 1788 C C . ARG A 1 255 ? 15.083 76.396 57.449 1.00 45.94 277 ARG A C 1
ATOM 1789 O O . ARG A 1 255 ? 15.324 76.556 56.247 1.00 46.96 277 ARG A O 1
ATOM 1797 N N . SER A 1 256 ? 16.044 76.372 58.367 1.00 42.25 278 SER A N 1
ATOM 1798 C CA . SER A 1 256 ? 17.440 76.371 57.952 1.00 45.02 278 SER A CA 1
ATOM 1799 C C . SER A 1 256 ? 17.770 75.138 57.121 1.00 49.52 278 SER A C 1
ATOM 1800 O O . SER A 1 256 ? 18.822 75.101 56.470 1.00 47.61 278 SER A O 1
ATOM 1803 N N . ASN A 1 257 ? 16.905 74.116 57.150 1.00 43.36 279 ASN A N 1
ATOM 1804 C CA . ASN A 1 257 ? 16.957 73.027 56.185 1.00 39.02 279 ASN A CA 1
ATOM 1805 C C . ASN A 1 257 ? 15.848 73.260 55.172 1.00 46.83 279 ASN A C 1
ATOM 1806 O O . ASN A 1 257 ? 14.678 72.950 55.459 1.00 42.62 279 ASN A O 1
ATOM 1811 N N . PRO A 1 258 ? 16.145 73.809 53.986 1.00 42.66 280 PRO A N 1
ATOM 1812 C CA . PRO A 1 258 ? 15.069 74.124 53.035 1.00 40.80 280 PRO A CA 1
ATOM 1813 C C . PRO A 1 258 ? 14.447 72.894 52.397 1.00 39.93 280 PRO A C 1
ATOM 1814 O O . PRO A 1 258 ? 13.407 73.028 51.744 1.00 44.47 280 PRO A O 1
ATOM 1818 N N . SER A 1 259 ? 15.046 71.716 52.557 1.00 39.01 281 SER A N 1
ATOM 1819 C CA . SER A 1 259 ? 14.474 70.492 52.002 1.00 40.09 281 SER A CA 1
ATOM 1820 C C . SER A 1 259 ? 13.215 70.095 52.773 1.00 41.51 281 SER A C 1
ATOM 1821 O O . SER A 1 259 ? 13.189 70.135 54.005 1.00 39.64 281 SER A O 1
ATOM 1824 N N . TYR A 1 260 ? 12.166 69.718 52.037 1.00 43.48 282 TYR A N 1
ATOM 1825 C CA . TYR A 1 260 ? 10.922 69.213 52.613 1.00 35.21 282 TYR A CA 1
ATOM 1826 C C . TYR A 1 260 ? 10.556 67.901 51.934 1.00 41.03 282 TYR A C 1
ATOM 1827 O O . TYR A 1 260 ? 10.498 67.837 50.704 1.00 37.82 282 TYR A O 1
ATOM 1836 N N . VAL A 1 261 ? 10.275 66.874 52.745 1.00 34.64 283 VAL A N 1
ATOM 1837 C CA . VAL A 1 261 ? 10.009 65.517 52.284 1.00 38.16 283 VAL A CA 1
ATOM 1838 C C . VAL A 1 261 ? 8.513 65.224 52.352 1.00 38.02 283 VAL A C 1
ATOM 1839 O O . VAL A 1 261 ? 7.855 65.523 53.357 1.00 33.95 283 VAL A O 1
ATOM 1843 N N . PHE A 1 262 ? 7.977 64.618 51.294 1.00 35.46 284 PHE A N 1
ATOM 1844 C CA . PHE A 1 262 ? 6.590 64.175 51.229 1.00 30.37 284 PHE A CA 1
ATOM 1845 C C . PHE A 1 262 ? 6.547 62.658 51.389 1.00 38.83 284 PHE A C 1
ATOM 1846 O O . PHE A 1 262 ? 7.506 61.964 51.058 1.00 29.91 284 PHE A O 1
ATOM 1854 N N . PHE A 1 263 ? 5.426 62.138 51.887 1.00 32.92 285 PHE A N 1
ATOM 1855 C CA . PHE A 1 263 ? 5.353 60.728 52.258 1.00 40.16 285 PHE A CA 1
ATOM 1856 C C . PHE A 1 263 ? 4.225 60.027 51.514 1.00 38.69 285 PHE A C 1
ATOM 1857 O O . PHE A 1 263 ? 3.409 60.647 50.821 1.00 36.92 285 PHE A O 1
ATOM 1865 N N . VAL A 1 264 ? 4.188 58.713 51.675 1.00 38.38 286 VAL A N 1
ATOM 1866 C CA . VAL A 1 264 ? 3.054 57.906 51.256 1.00 37.31 286 VAL A CA 1
ATOM 1867 C C . VAL A 1 264 ? 2.614 57.111 52.478 1.00 41.97 286 VAL A C 1
ATOM 1868 O O . VAL A 1 264 ? 3.432 56.738 53.327 1.00 42.99 286 VAL A O 1
ATOM 1872 N N . ARG A 1 265 ? 1.312 56.887 52.595 1.00 44.06 287 ARG A N 1
ATOM 1873 C CA . ARG A 1 265 ? 0.780 56.124 53.709 1.00 50.04 287 ARG A CA 1
ATOM 1874 C C . ARG A 1 265 ? 0.614 54.675 53.298 1.00 51.53 287 ARG A C 1
ATOM 1875 O O . ARG A 1 265 ? 0.085 54.387 52.224 1.00 52.20 287 ARG A O 1
ATOM 1883 N N . ASN A 1 266 ? 1.065 53.775 54.152 1.00 61.25 288 ASN A N 1
ATOM 1884 C CA . ASN A 1 266 ? 0.839 52.353 53.988 1.00 57.65 288 ASN A CA 1
ATOM 1885 C C . ASN A 1 266 ? -0.123 51.863 55.054 1.00 58.82 288 ASN A C 1
ATOM 1886 O O . ASN A 1 266 ? -0.267 52.486 56.117 1.00 62.88 288 ASN A O 1
ATOM 1891 N N . PRO A 1 267 ? -0.813 50.752 54.807 1.00 65.81 289 PRO A N 1
ATOM 1892 C CA . PRO A 1 267 ? -1.637 50.161 55.866 1.00 64.28 289 PRO A CA 1
ATOM 1893 C C . PRO A 1 267 ? -0.742 49.541 56.923 1.00 60.36 289 PRO A C 1
ATOM 1894 O O . PRO A 1 267 ? 0.362 49.074 56.630 1.00 65.95 289 PRO A O 1
ATOM 1898 N N . ASP A 1 268 ? -1.201 49.568 58.170 1.00 60.43 290 ASP A N 1
ATOM 1899 C CA . ASP A 1 268 ? -0.335 49.062 59.221 1.00 64.61 290 ASP A CA 1
ATOM 1900 C C . ASP A 1 268 ? -0.088 47.573 59.016 1.00 63.18 290 ASP A C 1
ATOM 1901 O O . ASP A 1 268 ? -0.919 46.842 58.474 1.00 68.09 290 ASP A O 1
ATOM 1906 N N . SER A 1 269 ? 1.088 47.138 59.435 1.00 63.43 291 SER A N 1
ATOM 1907 C CA . SER A 1 269 ? 1.536 45.776 59.209 1.00 62.49 291 SER A CA 1
ATOM 1908 C C . SER A 1 269 ? 2.738 45.531 60.100 1.00 64.26 291 SER A C 1
ATOM 1909 O O . SER A 1 269 ? 3.416 46.480 60.505 1.00 61.74 291 SER A O 1
ATOM 1912 N N . PRO A 1 270 ? 2.995 44.278 60.452 1.00 61.53 292 PRO A N 1
ATOM 1913 C CA . PRO A 1 270 ? 4.113 44.018 61.363 1.00 61.84 292 PRO A CA 1
ATOM 1914 C C . PRO A 1 270 ? 5.477 44.238 60.725 1.00 61.03 292 PRO A C 1
ATOM 1915 O O . PRO A 1 270 ? 6.407 44.644 61.430 1.00 60.65 292 PRO A O 1
ATOM 1919 N N . GLU A 1 271 ? 5.612 44.036 59.414 1.00 59.58 293 GLU A N 1
ATOM 1920 C CA . GLU A 1 271 ? 6.929 43.900 58.810 1.00 57.20 293 GLU A CA 1
ATOM 1921 C C . GLU A 1 271 ? 7.717 45.205 58.913 1.00 55.78 293 GLU A C 1
ATOM 1922 O O . GLU A 1 271 ? 7.184 46.279 59.235 1.00 52.33 293 GLU A O 1
ATOM 1928 N N . GLY A 1 272 ? 9.019 45.091 58.658 1.00 48.91 294 GLY A N 1
ATOM 1929 C CA . GLY A 1 272 ? 9.902 46.229 58.673 1.00 40.26 294 GLY A CA 1
ATOM 1930 C C . GLY A 1 272 ? 9.626 47.196 57.540 1.00 38.20 294 GLY A C 1
ATOM 1931 O O . GLY A 1 272 ? 9.024 46.852 56.522 1.00 41.40 294 GLY A O 1
ATOM 1932 N N . PRO A 1 273 ? 10.065 48.435 57.702 1.00 35.87 295 PRO A N 1
ATOM 1933 C CA . PRO A 1 273 ? 9.956 49.406 56.611 1.00 42.25 295 PRO A CA 1
ATOM 1934 C C . PRO A 1 273 ? 10.840 49.007 55.445 1.00 44.71 295 PRO A C 1
ATOM 1935 O O . PRO A 1 273 ? 11.794 48.230 55.577 1.00 41.33 295 PRO A O 1
ATOM 1939 N N . ARG A 1 274 ? 10.524 49.569 54.285 1.00 42.76 296 ARG A N 1
ATOM 1940 C CA . ARG A 1 274 ? 11.265 49.271 53.069 1.00 42.67 296 ARG A CA 1
ATOM 1941 C C . ARG A 1 274 ? 12.350 50.310 52.837 1.00 42.87 296 ARG A C 1
ATOM 1942 O O . ARG A 1 274 ? 12.110 51.510 53.003 1.00 50.74 296 ARG A O 1
ATOM 1950 N N . GLY A 1 275 ? 13.550 49.838 52.508 1.00 38.30 297 GLY A N 1
ATOM 1951 C CA . GLY A 1 275 ? 14.639 50.686 52.070 1.00 42.47 297 GLY A CA 1
ATOM 1952 C C . GLY A 1 275 ? 14.603 50.834 50.563 1.00 43.24 297 GLY A C 1
ATOM 1953 O O . GLY A 1 275 ? 13.598 50.533 49.915 1.00 43.54 297 GLY A O 1
ATOM 1954 N N . SER A 1 276 ? 15.732 51.283 50.000 1.00 40.56 298 SER A N 1
ATOM 1955 C CA . SER A 1 276 ? 15.835 51.528 48.559 1.00 44.65 298 SER A CA 1
ATOM 1956 C C . SER A 1 276 ? 15.674 50.256 47.746 1.00 46.34 298 SER A C 1
ATOM 1957 O O . SER A 1 276 ? 15.267 50.312 46.584 1.00 43.89 298 SER A O 1
ATOM 1960 N N . LEU A 1 277 ? 16.050 49.113 48.303 1.00 43.28 299 LEU A N 1
ATOM 1961 C CA . LEU A 1 277 ? 15.854 47.867 47.579 1.00 38.93 299 LEU A CA 1
ATOM 1962 C C . LEU A 1 277 ? 14.391 47.442 47.565 1.00 46.28 299 LEU A C 1
ATOM 1963 O O . LEU A 1 277 ? 14.071 46.376 47.024 1.00 50.84 299 LEU A O 1
ATOM 1968 N N . ASN A 1 278 ? 13.501 48.240 48.162 1.00 46.01 300 ASN A N 1
ATOM 1969 C CA . ASN A 1 278 ? 12.074 47.911 48.249 1.00 51.54 300 ASN A CA 1
ATOM 1970 C C . ASN A 1 278 ? 11.831 46.565 48.941 1.00 44.47 300 ASN A C 1
ATOM 1971 O O . ASN A 1 278 ? 10.889 45.840 48.617 1.00 47.55 300 ASN A O 1
ATOM 1976 N N . VAL A 1 279 ? 12.665 46.241 49.926 1.00 45.02 301 VAL A N 1
ATOM 1977 C CA . VAL A 1 279 ? 12.531 45.010 50.716 1.00 44.43 301 VAL A CA 1
ATOM 1978 C C . VAL A 1 279 ? 12.424 45.398 52.192 1.00 38.60 301 VAL A C 1
ATOM 1979 O O . VAL A 1 279 ? 13.127 46.326 52.615 1.00 44.60 301 VAL A O 1
ATOM 1983 N N . PRO A 1 280 ? 11.553 44.780 53.000 1.00 40.15 302 PRO A N 1
ATOM 1984 C CA . PRO A 1 280 ? 11.471 45.156 54.425 1.00 41.15 302 PRO A CA 1
ATOM 1985 C C . PRO A 1 280 ? 12.801 44.958 55.139 1.00 42.21 302 PRO A C 1
ATOM 1986 O O . PRO A 1 280 ? 13.413 43.886 55.067 1.00 40.40 302 PRO A O 1
ATOM 1990 N N . LEU A 1 281 ? 13.235 45.996 55.848 1.00 34.01 303 LEU A N 1
ATOM 1991 C CA . LEU A 1 281 ? 14.510 45.956 56.545 1.00 40.96 303 LEU A CA 1
ATOM 1992 C C . LEU A 1 281 ? 14.384 45.142 57.822 1.00 36.30 303 LEU A C 1
ATOM 1993 O O . LEU A 1 281 ? 13.324 45.097 58.448 1.00 31.81 303 LEU A O 1
ATOM 1998 N N . THR A 1 282 ? 15.482 44.484 58.201 1.00 31.97 304 THR A N 1
ATOM 1999 C CA . THR A 1 282 ? 15.529 43.679 59.416 1.00 27.63 304 THR A CA 1
ATOM 2000 C C . THR A 1 282 ? 16.342 44.412 60.451 1.00 27.04 304 THR A C 1
ATOM 2001 O O . THR A 1 282 ? 17.486 44.792 60.177 1.00 31.55 304 THR A O 1
ATOM 2005 N N . ALA A 1 283 ? 15.797 44.548 61.655 1.00 30.78 305 ALA A N 1
ATOM 2006 C CA . ALA A 1 283 ? 16.534 45.240 62.704 1.00 32.80 305 ALA A CA 1
ATOM 2007 C C . ALA A 1 283 ? 17.797 44.467 63.065 1.00 31.14 305 ALA A C 1
ATOM 2008 O O . ALA A 1 283 ? 17.751 43.255 63.329 1.00 33.23 305 ALA A O 1
ATOM 2010 N N . GLY A 1 284 ? 18.938 45.163 63.068 1.00 30.95 306 GLY A N 1
ATOM 2011 C CA . GLY A 1 284 ? 20.219 44.535 63.371 1.00 31.77 306 GLY A CA 1
ATOM 2012 C C . GLY A 1 284 ? 20.924 43.822 62.227 1.00 30.92 306 GLY A C 1
ATOM 2013 O O . GLY A 1 284 ? 22.103 43.471 62.377 1.00 38.22 306 GLY A O 1
ATOM 2014 N N . TYR A 1 285 ? 20.292 43.651 61.067 1.00 30.39 307 TYR A N 1
ATOM 2015 C CA . TYR A 1 285 ? 20.884 42.875 59.984 1.00 34.07 307 TYR A CA 1
ATOM 2016 C C . TYR A 1 285 ? 20.790 43.546 58.620 1.00 36.10 307 TYR A C 1
ATOM 2017 O O . TYR A 1 285 ? 21.085 42.896 57.621 1.00 36.50 307 TYR A O 1
ATOM 2026 N N . SER A 1 286 ? 20.334 44.803 58.548 1.00 34.48 308 SER A N 1
ATOM 2027 C CA . SER A 1 286 ? 20.242 45.565 57.306 1.00 31.15 308 SER A CA 1
ATOM 2028 C C . SER A 1 286 ? 21.113 46.812 57.439 1.00 33.70 308 SER A C 1
ATOM 2029 O O . SER A 1 286 ? 21.146 47.438 58.501 1.00 33.78 308 SER A O 1
ATOM 2032 N N . VAL A 1 287 ? 21.804 47.183 56.372 1.00 32.11 309 VAL A N 1
ATOM 2033 C CA . VAL A 1 287 ? 22.696 48.337 56.397 1.00 36.22 309 VAL A CA 1
ATOM 2034 C C . VAL A 1 287 ? 22.403 49.221 55.195 1.00 37.96 309 VAL A C 1
ATOM 2035 O O . VAL A 1 287 ? 22.088 48.726 54.107 1.00 40.81 309 VAL A O 1
ATOM 2039 N N . ALA A 1 288 ? 22.479 50.528 55.405 1.00 39.69 310 ALA A N 1
ATOM 2040 C CA . ALA A 1 288 ? 22.515 51.488 54.315 1.00 45.65 310 ALA A CA 1
ATOM 2041 C C . ALA A 1 288 ? 23.970 51.720 53.924 1.00 43.25 310 ALA A C 1
ATOM 2042 O O . ALA A 1 288 ? 24.814 51.981 54.785 1.00 44.18 310 ALA A O 1
ATOM 2044 N N . VAL A 1 289 ? 24.257 51.627 52.624 1.00 45.05 311 VAL A N 1
ATOM 2045 C CA . VAL A 1 289 ? 25.624 51.610 52.125 1.00 51.87 311 VAL A CA 1
ATOM 2046 C C . VAL A 1 289 ? 25.775 52.658 51.026 1.00 53.84 311 VAL A C 1
ATOM 2047 O O . VAL A 1 289 ? 24.809 53.276 50.580 1.00 49.68 311 VAL A O 1
ATOM 2051 N N . ASP A 1 290 ? 27.016 52.837 50.588 1.00 54.49 312 ASP A N 1
ATOM 2052 C CA . ASP A 1 290 ? 27.321 53.548 49.350 1.00 55.31 312 ASP A CA 1
ATOM 2053 C C . ASP A 1 290 ? 27.028 52.617 48.176 1.00 54.17 312 ASP A C 1
ATOM 2054 O O . ASP A 1 290 ? 27.742 51.628 47.955 1.00 50.25 312 ASP A O 1
ATOM 2059 N N . ARG A 1 291 ? 25.986 52.958 47.417 1.00 54.63 313 ARG A N 1
ATOM 2060 C CA . ARG A 1 291 ? 25.426 52.074 46.396 1.00 58.56 313 ARG A CA 1
ATOM 2061 C C . ARG A 1 291 ? 26.431 51.756 45.294 1.00 59.58 313 ARG A C 1
ATOM 2062 O O . ARG A 1 291 ? 26.390 50.668 44.697 1.00 53.28 313 ARG A O 1
ATOM 2070 N N . SER A 1 292 ? 27.345 52.681 45.010 1.00 54.14 314 SER A N 1
ATOM 2071 C CA . SER A 1 292 ? 28.337 52.405 43.987 1.00 57.07 314 SER A CA 1
ATOM 2072 C C . SER A 1 292 ? 29.378 51.420 44.499 1.00 57.77 314 SER A C 1
ATOM 2073 O O . SER A 1 292 ? 29.731 50.463 43.799 1.00 64.45 314 SER A O 1
ATOM 2076 N N . VAL A 1 293 ? 29.847 51.606 45.736 1.00 54.20 315 VAL A N 1
ATOM 2077 C CA . VAL A 1 293 ? 30.850 50.702 46.291 1.00 55.26 315 VAL A CA 1
ATOM 2078 C C . VAL A 1 293 ? 30.243 49.341 46.619 1.00 52.69 315 VAL A C 1
ATOM 2079 O O . VAL A 1 293 ? 30.854 48.299 46.356 1.00 51.89 315 VAL A O 1
ATOM 2083 N N . VAL A 1 294 ? 29.044 49.325 47.191 1.00 51.83 316 VAL A N 1
ATOM 2084 C CA . VAL A 1 294 ? 28.374 48.105 47.621 1.00 51.36 316 VAL A CA 1
ATOM 2085 C C . VAL A 1 294 ? 27.028 48.019 46.907 1.00 47.98 316 VAL A C 1
ATOM 2086 O O . VAL A 1 294 ? 26.059 48.658 47.312 1.00 50.23 316 VAL A O 1
ATOM 2090 N N . PRO A 1 295 ? 26.930 47.240 45.829 1.00 51.55 317 PRO A N 1
ATOM 2091 C CA . PRO A 1 295 ? 25.642 47.115 45.124 1.00 49.33 317 PRO A CA 1
ATOM 2092 C C . PRO A 1 295 ? 24.552 46.566 46.032 1.00 52.74 317 PRO A C 1
ATOM 2093 O O . PRO A 1 295 ? 24.758 45.585 46.759 1.00 43.71 317 PRO A O 1
ATOM 2097 N N . LEU A 1 296 ? 23.381 47.209 45.971 1.00 39.21 318 LEU A N 1
ATOM 2098 C CA . LEU A 1 296 ? 22.227 46.784 46.755 1.00 44.82 318 LEU A CA 1
ATOM 2099 C C . LEU A 1 296 ? 21.959 45.304 46.540 1.00 41.28 318 LEU A C 1
ATOM 2100 O O . LEU A 1 296 ? 22.013 44.814 45.412 1.00 44.95 318 LEU A O 1
ATOM 2105 N N . GLY A 1 297 ? 21.662 44.592 47.633 1.00 39.46 319 GLY A N 1
ATOM 2106 C CA . GLY A 1 297 ? 21.480 43.152 47.593 1.00 34.49 319 GLY A CA 1
ATOM 2107 C C . GLY A 1 297 ? 22.715 42.362 47.984 1.00 40.09 319 GLY A C 1
ATOM 2108 O O . GLY A 1 297 ? 22.625 41.140 48.160 1.00 40.35 319 GLY A O 1
ATOM 2109 N N . SER A 1 298 ? 23.855 43.018 48.136 1.00 32.04 320 SER A N 1
ATOM 2110 C CA . SER A 1 298 ? 25.078 42.304 48.472 1.00 36.43 320 SER A CA 1
ATOM 2111 C C . SER A 1 298 ? 25.049 41.824 49.911 1.00 43.15 320 SER A C 1
ATOM 2112 O O . SER A 1 298 ? 24.453 42.447 50.802 1.00 33.44 320 SER A O 1
ATOM 2115 N N . LEU A 1 299 ? 25.707 40.698 50.136 1.00 39.14 321 LEU A N 1
ATOM 2116 C CA . LEU A 1 299 ? 25.919 40.213 51.479 1.00 39.78 321 LEU A CA 1
ATOM 2117 C C . LEU A 1 299 ? 27.260 40.729 51.997 1.00 37.29 321 LEU A C 1
ATOM 2118 O O . LEU A 1 299 ? 28.249 40.747 51.266 1.00 41.05 321 LEU A O 1
ATOM 2123 N N . LEU A 1 300 ? 27.276 41.167 53.260 1.00 37.37 322 LEU A N 1
ATOM 2124 C CA . LEU A 1 300 ? 28.465 41.693 53.914 1.00 38.58 322 LEU A CA 1
ATOM 2125 C C . LEU A 1 300 ? 28.668 41.003 55.253 1.00 37.00 322 LEU A C 1
ATOM 2126 O O . LEU A 1 300 ? 27.729 40.472 55.841 1.00 32.65 322 LEU A O 1
ATOM 2131 N N . TRP A 1 301 ? 29.921 41.035 55.717 1.00 35.01 323 TRP A N 1
ATOM 2132 C CA . TRP A 1 301 ? 30.347 40.597 57.042 1.00 30.90 323 TRP A CA 1
ATOM 2133 C C . TRP A 1 301 ? 30.622 41.852 57.858 1.00 32.23 323 TRP A C 1
ATOM 2134 O O . TRP A 1 301 ? 31.297 42.755 57.366 1.00 35.52 323 TRP A O 1
ATOM 2145 N N . LEU A 1 302 ? 30.117 41.912 59.095 1.00 30.43 324 LEU A N 1
ATOM 2146 C CA . LEU A 1 302 ? 30.191 43.141 59.880 1.00 37.45 324 LEU A CA 1
ATOM 2147 C C . LEU A 1 302 ? 30.784 42.840 61.239 1.00 38.88 324 LEU A C 1
ATOM 2148 O O . LEU A 1 302 ? 30.331 41.918 61.920 1.00 35.80 324 LEU A O 1
ATOM 2153 N N . SER A 1 303 ? 31.800 43.608 61.635 1.00 31.45 325 SER A N 1
ATOM 2154 C CA . SER A 1 303 ? 32.382 43.486 62.962 1.00 34.98 325 SER A CA 1
ATOM 2155 C C . SER A 1 303 ? 32.463 44.870 63.584 1.00 33.85 325 SER A C 1
ATOM 2156 O O . SER A 1 303 ? 33.174 45.729 63.070 1.00 37.06 325 SER A O 1
ATOM 2159 N N . THR A 1 304 ? 31.763 45.077 64.693 1.00 39.22 326 THR A N 1
ATOM 2160 C CA . THR A 1 304 ? 31.756 46.375 65.348 1.00 42.18 326 THR A CA 1
ATOM 2161 C C . THR A 1 304 ? 31.292 46.156 66.785 1.00 38.43 326 THR A C 1
ATOM 2162 O O . THR A 1 304 ? 31.422 45.053 67.325 1.00 38.14 326 THR A O 1
ATOM 2166 N N . THR A 1 305 ? 30.778 47.207 67.419 1.00 38.75 327 THR A N 1
ATOM 2167 C CA . THR A 1 305 ? 30.253 47.090 68.772 1.00 40.64 327 THR A CA 1
ATOM 2168 C C . THR A 1 305 ? 28.955 47.871 68.882 1.00 40.59 327 THR A C 1
ATOM 2169 O O . THR A 1 305 ? 28.649 48.737 68.058 1.00 39.81 327 THR A O 1
ATOM 2173 N N . ARG A 1 306 ? 28.212 47.574 69.925 1.00 38.01 328 ARG A N 1
ATOM 2174 C CA . ARG A 1 306 ? 27.154 48.480 70.318 1.00 44.08 328 ARG A CA 1
ATOM 2175 C C . ARG A 1 306 ? 27.762 49.609 71.127 1.00 46.08 328 ARG A C 1
ATOM 2176 O O . ARG A 1 306 ? 28.915 49.512 71.567 1.00 43.33 328 ARG A O 1
ATOM 2184 N N . PRO A 1 307 ? 27.027 50.707 71.296 1.00 46.28 329 PRO A N 1
ATOM 2185 C CA . PRO A 1 307 ? 27.539 51.819 72.110 1.00 41.66 329 PRO A CA 1
ATOM 2186 C C . PRO A 1 307 ? 28.028 51.406 73.476 1.00 40.08 329 PRO A C 1
ATOM 2187 O O . PRO A 1 307 ? 29.003 51.986 73.953 1.00 47.13 329 PRO A O 1
ATOM 2191 N N . ASP A 1 308 ? 27.428 50.405 74.119 1.00 42.40 330 ASP A N 1
ATOM 2192 C CA . ASP A 1 308 ? 27.955 49.984 75.410 1.00 42.06 330 ASP A CA 1
ATOM 2193 C C . ASP A 1 308 ? 29.207 49.107 75.290 1.00 44.20 330 ASP A C 1
ATOM 2194 O O . ASP A 1 308 ? 29.651 48.545 76.297 1.00 44.95 330 ASP A O 1
ATOM 2199 N N . GLY A 1 309 ? 29.762 48.947 74.091 1.00 42.43 331 GLY A N 1
ATOM 2200 C CA . GLY A 1 309 ? 30.954 48.137 73.914 1.00 48.09 331 GLY A CA 1
ATOM 2201 C C . GLY A 1 309 ? 30.721 46.657 73.664 1.00 42.71 331 GLY A C 1
ATOM 2202 O O . GLY A 1 309 ? 31.699 45.912 73.521 1.00 43.81 331 GLY A O 1
ATOM 2203 N N . THR A 1 310 ? 29.483 46.209 73.602 1.00 38.64 332 THR A N 1
ATOM 2204 C CA . THR A 1 310 ? 29.250 44.773 73.400 1.00 40.23 332 THR A CA 1
ATOM 2205 C C . THR A 1 310 ? 29.435 44.383 71.925 1.00 43.70 332 THR A C 1
ATOM 2206 O O . THR A 1 310 ? 29.061 45.141 71.020 1.00 38.01 332 THR A O 1
ATOM 2210 N N . PRO A 1 311 ? 30.029 43.216 71.650 1.00 35.18 333 PRO A N 1
ATOM 2211 C CA . PRO A 1 311 ? 30.431 42.906 70.270 1.00 34.54 333 PRO A CA 1
ATOM 2212 C C . PRO A 1 311 ? 29.240 42.741 69.346 1.00 38.99 333 PRO A C 1
ATOM 2213 O O . PRO A 1 311 ? 28.209 42.189 69.732 1.00 40.55 333 PRO A O 1
ATOM 2217 N N . VAL A 1 312 ? 29.398 43.206 68.103 1.00 39.35 334 VAL A N 1
ATOM 2218 C CA . VAL A 1 312 ? 28.412 42.993 67.044 1.00 38.00 334 VAL A CA 1
ATOM 2219 C C . VAL A 1 312 ? 29.154 42.405 65.851 1.00 38.67 334 VAL A C 1
ATOM 2220 O O . VAL A 1 312 ? 29.868 43.120 65.139 1.00 38.37 334 VAL A O 1
ATOM 2224 N N . VAL A 1 313 ? 29.004 41.100 65.633 1.00 36.23 335 VAL A N 1
ATOM 2225 C CA . VAL A 1 313 ? 29.731 40.391 64.597 1.00 30.79 335 VAL A CA 1
ATOM 2226 C C . VAL A 1 313 ? 28.728 39.535 63.842 1.00 35.20 335 VAL A C 1
ATOM 2227 O O . VAL A 1 313 ? 28.204 38.555 64.388 1.00 34.16 335 VAL A O 1
ATOM 2231 N N . ARG A 1 314 ? 28.480 39.878 62.579 1.00 32.77 336 ARG A N 1
ATOM 2232 C CA . ARG A 1 314 ? 27.354 39.233 61.917 1.00 31.39 336 ARG A CA 1
ATOM 2233 C C . ARG A 1 314 ? 27.405 39.495 60.419 1.00 32.20 336 ARG A C 1
ATOM 2234 O O . ARG A 1 314 ? 27.989 40.502 59.964 1.00 30.67 336 ARG A O 1
ATOM 2242 N N . PRO A 1 315 ? 26.830 38.610 59.616 1.00 28.96 337 PRO A N 1
ATOM 2243 C CA . PRO A 1 315 ? 26.540 38.980 58.234 1.00 28.77 337 PRO A CA 1
ATOM 2244 C C . PRO A 1 315 ? 25.345 39.924 58.235 1.00 28.80 337 PRO A C 1
ATOM 2245 O O . PRO A 1 315 ? 24.461 39.812 59.077 1.00 32.26 337 PRO A O 1
ATOM 2249 N N . VAL A 1 316 ? 25.361 40.889 57.319 1.00 29.66 338 VAL A N 1
ATOM 2250 C CA . VAL A 1 316 ? 24.298 41.875 57.184 1.00 34.17 338 VAL A CA 1
ATOM 2251 C C . VAL A 1 316 ? 24.103 42.062 55.691 1.00 33.00 338 VAL A C 1
ATOM 2252 O O . VAL A 1 316 ? 24.950 41.685 54.884 1.00 32.88 338 VAL A O 1
ATOM 2256 N N . ALA A 1 317 ? 22.967 42.646 55.327 1.00 30.19 339 ALA A N 1
ATOM 2257 C CA . ALA A 1 317 ? 22.557 42.771 53.942 1.00 31.58 339 ALA A CA 1
ATOM 2258 C C . ALA A 1 317 ? 22.480 44.244 53.567 1.00 35.31 339 ALA A C 1
ATOM 2259 O O . ALA A 1 317 ? 21.887 45.041 54.301 1.00 35.34 339 ALA A O 1
ATOM 2261 N N . ALA A 1 318 ? 23.030 44.585 52.405 1.00 36.37 340 ALA A N 1
ATOM 2262 C CA . ALA A 1 318 ? 22.951 45.937 51.856 1.00 43.57 340 ALA A CA 1
ATOM 2263 C C . ALA A 1 318 ? 21.570 46.107 51.234 1.00 38.97 340 ALA A C 1
ATOM 2264 O O . ALA A 1 318 ? 21.306 45.626 50.133 1.00 42.35 340 ALA A O 1
ATOM 2266 N N . GLN A 1 319 ? 20.663 46.755 51.959 1.00 39.33 341 GLN A N 1
ATOM 2267 C CA . GLN A 1 319 ? 19.281 46.871 51.504 1.00 38.79 341 GLN A CA 1
ATOM 2268 C C . GLN A 1 319 ? 18.785 48.306 51.518 1.00 36.43 341 GLN A C 1
ATOM 2269 O O . GLN A 1 319 ? 17.583 48.537 51.339 1.00 42.33 341 GLN A O 1
ATOM 2275 N N . ASP A 1 320 ? 19.667 49.271 51.751 1.00 37.27 342 ASP A N 1
ATOM 2276 C CA . ASP A 1 320 ? 19.271 50.665 51.767 1.00 45.04 342 ASP A CA 1
ATOM 2277 C C . ASP A 1 320 ? 20.429 51.511 51.267 1.00 45.82 342 ASP A C 1
ATOM 2278 O O . ASP A 1 320 ? 21.579 51.063 51.213 1.00 45.27 342 ASP A O 1
ATOM 2283 N N . THR A 1 321 ? 20.107 52.748 50.902 1.00 45.41 343 THR A N 1
ATOM 2284 C CA . THR A 1 321 ? 21.085 53.697 50.390 1.00 48.80 343 THR A CA 1
ATOM 2285 C C . THR A 1 321 ? 21.452 54.693 51.482 1.00 50.45 343 THR A C 1
ATOM 2286 O O . THR A 1 321 ? 20.571 55.326 52.077 1.00 52.84 343 THR A O 1
ATOM 2290 N N . GLY A 1 322 ? 22.750 54.810 51.757 1.00 52.49 344 GLY A N 1
ATOM 2291 C CA . GLY A 1 322 ? 23.246 55.772 52.724 1.00 53.55 344 GLY A CA 1
ATOM 2292 C C . GLY A 1 322 ? 24.141 56.818 52.086 1.00 60.10 344 GLY A C 1
ATOM 2293 O O . GLY A 1 322 ? 24.203 56.931 50.854 1.00 59.36 344 GLY A O 1
ATOM 2294 N N . GLY A 1 323 ? 24.838 57.590 52.915 1.00 65.97 345 GLY A N 1
ATOM 2295 C CA . GLY A 1 323 ? 25.745 58.598 52.393 1.00 70.64 345 GLY A CA 1
ATOM 2296 C C . GLY A 1 323 ? 26.949 57.957 51.725 1.00 71.56 345 GLY A C 1
ATOM 2297 O O . GLY A 1 323 ? 27.499 56.965 52.206 1.00 67.14 345 GLY A O 1
ATOM 2298 N N . ALA A 1 324 ? 27.357 58.538 50.596 1.00 74.99 346 ALA A N 1
ATOM 2299 C CA . ALA A 1 324 ? 28.460 57.984 49.824 1.00 72.68 346 ALA A CA 1
ATOM 2300 C C . ALA A 1 324 ? 29.746 57.997 50.642 1.00 72.47 346 ALA A C 1
ATOM 2301 O O . ALA A 1 324 ? 29.903 58.778 51.587 1.00 71.44 346 ALA A O 1
ATOM 2303 N N . ILE A 1 325 ? 30.660 57.097 50.286 1.00 65.94 347 ILE A N 1
ATOM 2304 C CA . ILE A 1 325 ? 31.930 56.974 50.994 1.00 70.66 347 ILE A CA 1
ATOM 2305 C C . ILE A 1 325 ? 32.871 58.065 50.496 1.00 75.47 347 ILE A C 1
ATOM 2306 O O . ILE A 1 325 ? 33.132 58.175 49.291 1.00 74.43 347 ILE A O 1
ATOM 2311 N N . ALA A 1 326 ? 33.379 58.877 51.422 1.00 73.98 348 ALA A N 1
ATOM 2312 C CA . ALA A 1 326 ? 34.287 59.979 51.090 1.00 73.39 348 ALA A CA 1
ATOM 2313 C C . ALA A 1 326 ? 35.489 59.902 52.029 1.00 73.99 348 ALA A C 1
ATOM 2314 O O . ALA A 1 326 ? 35.563 60.617 53.033 1.00 74.50 348 ALA A O 1
ATOM 2316 N N . GLY A 1 327 ? 36.434 59.023 51.698 1.00 71.24 349 GLY A N 1
ATOM 2317 C CA . GLY A 1 327 ? 37.650 58.881 52.468 1.00 72.81 349 GLY A CA 1
ATOM 2318 C C . GLY A 1 327 ? 37.541 58.031 53.716 1.00 76.26 349 GLY A C 1
ATOM 2319 O O . GLY A 1 327 ? 38.562 57.809 54.383 1.00 75.52 349 GLY A O 1
ATOM 2320 N N . GLU A 1 328 ? 36.345 57.555 54.063 1.00 74.26 350 GLU A N 1
ATOM 2321 C CA . GLU A 1 328 ? 36.168 56.668 55.204 1.00 68.99 350 GLU A CA 1
ATOM 2322 C C . GLU A 1 328 ? 35.156 55.594 54.843 1.00 66.88 350 GLU A C 1
ATOM 2323 O O . GLU A 1 328 ? 34.145 55.874 54.191 1.00 66.27 350 GLU A O 1
ATOM 2329 N N . VAL A 1 329 ? 35.446 54.358 55.247 1.00 63.41 351 VAL A N 1
ATOM 2330 C CA . VAL A 1 329 ? 34.475 53.280 55.104 1.00 59.06 351 VAL A CA 1
ATOM 2331 C C . VAL A 1 329 ? 33.314 53.538 56.055 1.00 55.28 351 VAL A C 1
ATOM 2332 O O . VAL A 1 329 ? 33.518 53.896 57.222 1.00 51.07 351 VAL A O 1
ATOM 2336 N N . ARG A 1 330 ? 32.088 53.380 55.561 1.00 54.94 352 ARG A N 1
ATOM 2337 C CA . ARG A 1 330 ? 30.951 53.743 56.392 1.00 54.86 352 ARG A CA 1
ATOM 2338 C C . ARG A 1 330 ? 29.705 52.967 55.988 1.00 53.72 352 ARG A C 1
ATOM 2339 O O . ARG A 1 330 ? 29.487 52.669 54.810 1.00 53.15 352 ARG A O 1
ATOM 2347 N N . ALA A 1 331 ? 28.877 52.684 56.992 1.00 52.52 353 ALA A N 1
ATOM 2348 C CA . ALA A 1 331 ? 27.576 52.065 56.800 1.00 53.70 353 ALA A CA 1
ATOM 2349 C C . ALA A 1 331 ? 26.681 52.473 57.959 1.00 46.87 353 ALA A C 1
ATOM 2350 O O . ALA A 1 331 ? 27.163 52.754 59.056 1.00 47.12 353 ALA A O 1
ATOM 2352 N N . ASP A 1 332 ? 25.378 52.512 57.695 1.00 45.96 354 ASP A N 1
ATOM 2353 C CA . ASP A 1 332 ? 24.356 52.830 58.687 1.00 44.75 354 ASP A CA 1
ATOM 2354 C C . ASP A 1 332 ? 23.603 51.552 59.015 1.00 37.26 354 ASP A C 1
ATOM 2355 O O . ASP A 1 332 ? 23.055 50.920 58.112 1.00 39.00 354 ASP A O 1
ATOM 2360 N N . LEU A 1 333 ? 23.555 51.189 60.294 1.00 38.19 355 LEU A N 1
ATOM 2361 C CA . LEU A 1 333 ? 22.906 49.959 60.730 1.00 34.12 355 LEU A CA 1
ATOM 2362 C C . LEU A 1 333 ? 21.454 50.251 61.115 1.00 38.00 355 LEU A C 1
ATOM 2363 O O . LEU A 1 333 ? 21.198 51.107 61.969 1.00 36.08 355 LEU A O 1
ATOM 2368 N N . TYR A 1 334 ? 20.498 49.549 60.492 1.00 34.27 356 TYR A N 1
ATOM 2369 C CA . TYR A 1 334 ? 19.094 49.740 60.866 1.00 33.17 356 TYR A CA 1
ATOM 2370 C C . TYR A 1 334 ? 18.826 48.952 62.142 1.00 39.01 356 TYR A C 1
ATOM 2371 O O . TYR A 1 334 ? 19.092 47.740 62.212 1.00 33.25 356 TYR A O 1
ATOM 2380 N N . TRP A 1 335 ? 18.333 49.632 63.172 1.00 29.84 357 TRP A N 1
ATOM 2381 C CA . TRP A 1 335 ? 18.158 48.977 64.461 1.00 31.90 357 TRP A CA 1
ATOM 2382 C C . TRP A 1 335 ? 16.710 48.665 64.821 1.00 29.30 357 TRP A C 1
ATOM 2383 O O . TRP A 1 335 ? 16.453 48.263 65.961 1.00 33.12 357 TRP A O 1
ATOM 2394 N N . GLY A 1 336 ? 15.757 48.859 63.919 1.00 27.79 358 GLY A N 1
ATOM 2395 C CA . GLY A 1 336 ? 14.363 48.591 64.249 1.00 27.70 358 GLY A CA 1
ATOM 2396 C C . GLY A 1 336 ? 13.559 49.861 64.465 1.00 37.88 358 GLY A C 1
ATOM 2397 O O . GLY A 1 336 ? 13.958 50.966 64.072 1.00 34.15 358 GLY A O 1
ATOM 2398 N N . SER A 1 337 ? 12.384 49.700 65.081 1.00 34.86 359 SER A N 1
ATOM 2399 C CA . SER A 1 337 ? 11.498 50.852 65.253 1.00 41.67 359 SER A CA 1
ATOM 2400 C C . SER A 1 337 ? 11.193 51.141 66.722 1.00 38.75 359 SER A C 1
ATOM 2401 O O . SER A 1 337 ? 11.193 50.246 67.569 1.00 36.37 359 SER A O 1
ATOM 2404 N N . GLY A 1 338 ? 10.914 52.400 67.023 1.00 36.92 360 GLY A N 1
ATOM 2405 C CA . GLY A 1 338 ? 10.539 52.801 68.366 1.00 36.74 360 GLY A CA 1
ATOM 2406 C C . GLY A 1 338 ? 11.650 53.559 69.080 1.00 39.55 360 GLY A C 1
ATOM 2407 O O . GLY A 1 338 ? 12.791 53.641 68.622 1.00 39.57 360 GLY A O 1
ATOM 2408 N N . ASP A 1 339 ? 11.285 54.094 70.258 1.00 46.64 361 ASP A N 1
ATOM 2409 C CA . ASP A 1 339 ? 12.195 54.943 71.030 1.00 43.37 361 ASP A CA 1
ATOM 2410 C C . ASP A 1 339 ? 13.491 54.219 71.384 1.00 39.44 361 ASP A C 1
ATOM 2411 O O . ASP A 1 339 ? 14.580 54.795 71.279 1.00 40.60 361 ASP A O 1
ATOM 2416 N N . ALA A 1 340 ? 13.395 52.967 71.832 1.00 35.60 362 ALA A N 1
ATOM 2417 C CA . ALA A 1 340 ? 14.598 52.229 72.207 1.00 40.62 362 ALA A CA 1
ATOM 2418 C C . ALA A 1 340 ? 15.495 52.010 70.996 1.00 36.68 362 ALA A C 1
ATOM 2419 O O . ALA A 1 340 ? 16.706 52.252 71.051 1.00 39.85 362 ALA A O 1
ATOM 2421 N N . ALA A 1 341 ? 14.908 51.590 69.878 1.00 36.32 363 ALA A N 1
ATOM 2422 C CA . ALA A 1 341 ? 15.673 51.543 68.636 1.00 37.66 363 ALA A CA 1
ATOM 2423 C C . ALA A 1 341 ? 16.300 52.898 68.318 1.00 37.32 363 ALA A C 1
ATOM 2424 O O . ALA A 1 341 ? 17.440 52.964 67.840 1.00 35.97 363 ALA A O 1
ATOM 2426 N N . GLY A 1 342 ? 15.578 53.991 68.582 1.00 39.15 364 GLY A N 1
ATOM 2427 C CA . GLY A 1 342 ? 16.133 55.307 68.295 1.00 40.05 364 GLY A CA 1
ATOM 2428 C C . GLY A 1 342 ? 17.273 55.703 69.216 1.00 35.13 364 GLY A C 1
ATOM 2429 O O . GLY A 1 342 ? 18.227 56.354 68.791 1.00 41.14 364 GLY A O 1
ATOM 2430 N N . LYS A 1 343 ? 17.179 55.356 70.497 1.00 36.90 365 LYS A N 1
ATOM 2431 C CA . LYS A 1 343 ? 18.306 55.633 71.372 1.00 44.65 365 LYS A CA 1
ATOM 2432 C C . LYS A 1 343 ? 19.526 54.850 70.913 1.00 44.98 365 LYS A C 1
ATOM 2433 O O . LYS A 1 343 ? 20.623 55.408 70.760 1.00 40.41 365 LYS A O 1
ATOM 2439 N N . LEU A 1 344 ? 19.335 53.554 70.640 1.00 42.87 366 LEU A N 1
ATOM 2440 C CA . LEU A 1 344 ? 20.428 52.729 70.139 1.00 39.24 366 LEU A CA 1
ATOM 2441 C C . LEU A 1 344 ? 21.003 53.334 68.866 1.00 43.33 366 LEU A C 1
ATOM 2442 O O . LEU A 1 344 ? 22.214 53.557 68.766 1.00 44.72 366 LEU A O 1
ATOM 2447 N N . ALA A 1 345 ? 20.134 53.674 67.905 1.00 36.82 367 ALA A N 1
ATOM 2448 C CA . ALA A 1 345 ? 20.614 54.200 66.628 1.00 37.23 367 ALA A CA 1
ATOM 2449 C C . ALA A 1 345 ? 21.357 55.524 66.789 1.00 43.95 367 ALA A C 1
ATOM 2450 O O . ALA A 1 345 ? 22.308 55.793 66.048 1.00 48.52 367 ALA A O 1
ATOM 2452 N N . GLY A 1 346 ? 20.936 56.372 67.732 1.00 48.03 368 GLY A N 1
ATOM 2453 C CA . GLY A 1 346 ? 21.569 57.675 67.874 1.00 42.46 368 GLY A CA 1
ATOM 2454 C C . GLY A 1 346 ? 22.897 57.627 68.594 1.00 47.51 368 GLY A C 1
ATOM 2455 O O . GLY A 1 346 ? 23.748 58.497 68.391 1.00 54.25 368 GLY A O 1
ATOM 2456 N N . ASP A 1 347 ? 23.092 56.630 69.450 1.00 47.88 369 ASP A N 1
ATOM 2457 C CA . ASP A 1 347 ? 24.373 56.452 70.097 1.00 45.77 369 ASP A CA 1
ATOM 2458 C C . ASP A 1 347 ? 25.386 55.740 69.211 1.00 50.95 369 ASP A C 1
ATOM 2459 O O . ASP A 1 347 ? 26.565 55.689 69.576 1.00 53.62 369 ASP A O 1
ATOM 2464 N N . MET A 1 348 ? 24.970 55.219 68.054 1.00 48.20 370 MET A N 1
ATOM 2465 C CA . MET A 1 348 ? 25.850 54.418 67.207 1.00 47.19 370 MET A CA 1
ATOM 2466 C C . MET A 1 348 ? 26.873 55.316 66.532 1.00 49.74 370 MET A C 1
ATOM 2467 O O . MET A 1 348 ? 26.537 56.071 65.615 1.00 51.66 370 MET A O 1
ATOM 2472 N N . LYS A 1 349 ? 28.129 55.199 66.937 1.00 48.98 371 LYS A N 1
ATOM 2473 C CA . LYS A 1 349 ? 29.203 55.938 66.296 1.00 50.99 371 LYS A CA 1
ATOM 2474 C C . LYS A 1 349 ? 30.476 55.112 66.464 1.00 52.48 371 LYS A C 1
ATOM 2475 O O . LYS A 1 349 ? 31.436 55.516 67.122 1.00 53.98 371 LYS A O 1
ATOM 2481 N N . GLN A 1 350 ? 30.497 53.922 65.865 1.00 48.10 372 GLN A N 1
ATOM 2482 C CA . GLN A 1 350 ? 31.416 52.872 66.274 1.00 42.88 372 GLN A CA 1
ATOM 2483 C C . GLN A 1 350 ? 32.441 52.564 65.196 1.00 44.25 372 GLN A C 1
ATOM 2484 O O . GLN A 1 350 ? 32.111 52.507 64.009 1.00 45.44 372 GLN A O 1
ATOM 2490 N N . LYS A 1 351 ? 33.680 52.332 65.625 1.00 48.63 373 LYS A N 1
ATOM 2491 C CA . LYS A 1 351 ? 34.664 51.728 64.741 1.00 48.86 373 LYS A CA 1
ATOM 2492 C C . LYS A 1 351 ? 34.135 50.383 64.255 1.00 44.50 373 LYS A C 1
ATOM 2493 O O . LYS A 1 351 ? 33.555 49.612 65.025 1.00 41.10 373 LYS A O 1
ATOM 2499 N N . GLY A 1 352 ? 34.319 50.117 62.965 1.00 43.16 374 GLY A N 1
ATOM 2500 C CA . GLY A 1 352 ? 33.856 48.880 62.382 1.00 46.15 374 GLY A CA 1
ATOM 2501 C C . GLY A 1 352 ? 34.819 48.392 61.317 1.00 50.77 374 GLY A C 1
ATOM 2502 O O . GLY A 1 352 ? 35.646 49.141 60.794 1.00 45.53 374 GLY A O 1
ATOM 2503 N N . ASN A 1 353 ? 34.717 47.094 61.041 1.00 41.36 375 ASN A N 1
ATOM 2504 C CA . ASN A 1 353 ? 35.305 46.457 59.880 1.00 40.13 375 ASN A CA 1
ATOM 2505 C C . ASN A 1 353 ? 34.177 45.873 59.057 1.00 38.90 375 ASN A C 1
ATOM 2506 O O . ASN A 1 353 ? 33.253 45.285 59.607 1.00 32.36 375 ASN A O 1
ATOM 2511 N N . ILE A 1 354 ? 34.265 46.030 57.743 1.00 39.77 376 ILE A N 1
ATOM 2512 C CA . ILE A 1 354 ? 33.246 45.546 56.833 1.00 40.18 376 ILE A CA 1
ATOM 2513 C C . ILE A 1 354 ? 33.938 44.745 55.756 1.00 43.48 376 ILE A C 1
ATOM 2514 O O . ILE A 1 354 ? 34.925 45.212 55.177 1.00 46.71 376 ILE A O 1
ATOM 2519 N N . TRP A 1 355 ? 33.422 43.554 55.481 1.00 38.32 377 TRP A N 1
ATOM 2520 C CA . TRP A 1 355 ? 33.798 42.792 54.295 1.00 43.98 377 TRP A CA 1
ATOM 2521 C C . TRP A 1 355 ? 32.581 42.647 53.409 1.00 41.29 377 TRP A C 1
ATOM 2522 O O . TRP A 1 355 ? 31.493 42.318 53.888 1.00 40.44 377 TRP A O 1
ATOM 2533 N N . MET A 1 356 ? 32.766 42.890 52.126 1.00 40.82 378 MET A N 1
ATOM 2534 C CA . MET A 1 356 ? 31.734 42.597 51.161 1.00 43.22 378 MET A CA 1
ATOM 2535 C C . MET A 1 356 ? 31.971 41.195 50.621 1.00 46.06 378 MET A C 1
ATOM 2536 O O . MET A 1 356 ? 33.095 40.845 50.251 1.00 40.12 378 MET A O 1
ATOM 2541 N N . LEU A 1 357 ? 30.930 40.380 50.632 1.00 35.36 379 LEU A N 1
ATOM 2542 C CA . LEU A 1 357 ? 31.060 39.069 50.032 1.00 43.72 379 LEU A CA 1
ATOM 2543 C C . LEU A 1 357 ? 30.646 39.199 48.571 1.00 45.66 379 LEU A C 1
ATOM 2544 O O . LEU A 1 357 ? 29.977 40.162 48.192 1.00 39.18 379 LEU A O 1
ATOM 2549 N N . TRP A 1 358 ? 31.098 38.248 47.735 1.00 43.69 380 TRP A N 1
ATOM 2550 C CA . TRP A 1 358 ? 31.004 38.410 46.275 1.00 46.10 380 TRP A CA 1
ATOM 2551 C C . TRP A 1 358 ? 31.125 37.063 45.585 1.00 45.93 380 TRP A C 1
ATOM 2552 O O . TRP A 1 358 ? 31.980 36.258 45.985 1.00 50.05 380 TRP A O 1
ATOM 2563 N N . PRO A 1 359 ? 30.303 36.767 44.577 1.00 48.39 381 PRO A N 1
ATOM 2564 C CA . PRO A 1 359 ? 30.376 35.436 43.954 1.00 53.12 381 PRO A CA 1
ATOM 2565 C C . PRO A 1 359 ? 31.688 35.261 43.203 1.00 47.86 381 PRO A C 1
ATOM 2566 O O . PRO A 1 359 ? 32.206 36.195 42.583 1.00 47.92 381 PRO A O 1
ATOM 2570 N N . LYS A 1 360 ? 32.245 34.064 43.305 1.00 52.25 382 LYS A N 1
ATOM 2571 C CA . LYS A 1 360 ? 33.544 33.802 42.700 1.00 55.30 382 LYS A CA 1
ATOM 2572 C C . LYS A 1 360 ? 33.491 34.009 41.187 1.00 58.01 382 LYS A C 1
ATOM 2573 O O . LYS A 1 360 ? 32.506 33.668 40.527 1.00 59.97 382 LYS A O 1
ATOM 2579 N N . GLY A 1 361 ? 34.548 34.601 40.642 1.00 64.47 383 GLY A N 1
ATOM 2580 C CA . GLY A 1 361 ? 34.647 34.773 39.205 1.00 65.96 383 GLY A CA 1
ATOM 2581 C C . GLY A 1 361 ? 34.012 36.038 38.663 1.00 66.62 383 GLY A C 1
ATOM 2582 O O . GLY A 1 361 ? 34.418 36.544 37.609 1.00 64.47 383 GLY A O 1
ATOM 2583 N N . VAL A 1 362 ? 33.022 36.567 39.368 1.00 58.68 384 VAL A N 1
ATOM 2584 C CA . VAL A 1 362 ? 32.299 37.741 38.878 1.00 56.75 384 VAL A CA 1
ATOM 2585 C C . VAL A 1 362 ? 33.147 38.985 39.133 1.00 56.20 384 VAL A C 1
ATOM 2586 O O . VAL A 1 362 ? 33.692 39.137 40.231 1.00 57.13 384 VAL A O 1
ATOM 2590 N N . PRO A 1 363 ? 33.303 39.871 38.155 1.00 58.12 385 PRO A N 1
ATOM 2591 C CA . PRO A 1 363 ? 34.0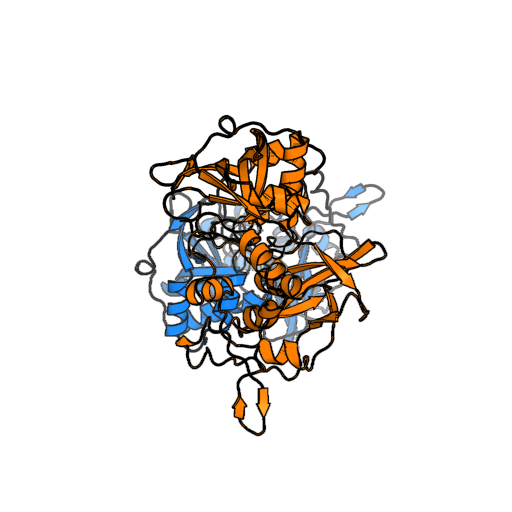91 41.084 38.387 1.00 57.02 385 PRO A CA 1
ATOM 2592 C C . PRO A 1 363 ? 33.479 41.959 39.468 1.00 55.85 385 PRO A C 1
ATOM 2593 O O . PRO A 1 363 ? 32.258 42.071 39.597 1.00 61.82 385 PRO A O 1
ATOM 2597 N N . LEU A 1 364 ? 34.352 42.590 40.241 1.00 53.96 386 LEU A N 1
ATOM 2598 C CA . LEU A 1 364 ? 33.959 43.579 41.219 1.00 57.19 386 LEU A CA 1
ATOM 2599 C C . LEU A 1 364 ? 33.366 44.793 40.515 1.00 60.03 386 LEU A C 1
ATOM 2600 O O . LEU A 1 364 ? 33.511 44.953 39.304 1.00 60.40 386 LEU A O 1
ATOM 2605 N N . PRO A 1 365 ? 32.681 45.669 41.249 1.00 62.44 387 PRO A N 1
ATOM 2606 C CA . PRO A 1 365 ? 32.377 46.993 40.694 1.00 66.79 387 PRO A CA 1
ATOM 2607 C C . PRO A 1 365 ? 33.665 47.776 40.488 1.00 68.99 387 PRO A C 1
ATOM 2608 O O . PRO A 1 365 ? 34.654 47.582 41.200 1.00 72.06 387 PRO A O 1
ATOM 2612 N N . ASN A 1 366 ? 33.658 48.664 39.499 1.00 74.24 388 ASN A N 1
ATOM 2613 C CA . ASN A 1 366 ? 34.872 49.424 39.209 1.00 75.00 388 ASN A CA 1
ATOM 2614 C C . ASN A 1 366 ? 34.947 50.723 40.018 1.00 74.63 388 ASN A C 1
ATOM 2615 O O . ASN A 1 366 ? 34.382 51.747 39.637 1.00 69.00 388 ASN A O 1
ATOM 2620 N N . ALA B 1 22 ? 46.153 26.096 26.933 1.00 69.81 44 ALA B N 1
ATOM 2621 C CA . ALA B 1 22 ? 46.028 27.317 26.137 1.00 68.33 44 ALA B CA 1
ATOM 2622 C C . ALA B 1 22 ? 46.295 28.556 26.980 1.00 65.27 44 ALA B C 1
ATOM 2623 O O . ALA B 1 22 ? 46.010 28.567 28.172 1.00 64.90 44 ALA B O 1
ATOM 2625 N N . THR B 1 23 ? 46.826 29.604 26.350 1.00 62.14 45 THR B N 1
ATOM 2626 C CA . THR B 1 23 ? 47.231 30.813 27.052 1.00 62.17 45 THR B CA 1
ATOM 2627 C C . THR B 1 23 ? 46.699 32.046 26.332 1.00 62.20 45 THR B C 1
ATOM 2628 O O . THR B 1 23 ? 46.522 32.042 25.110 1.00 58.67 45 THR B O 1
ATOM 2632 N N . TYR B 1 24 ? 46.439 33.099 27.103 1.00 54.62 46 TYR B N 1
ATOM 2633 C CA . TYR B 1 24 ? 46.004 34.381 26.569 1.00 50.63 46 TYR B CA 1
ATOM 2634 C C . TYR B 1 24 ? 47.174 35.365 26.571 1.00 58.61 46 TYR B C 1
ATOM 2635 O O . TYR B 1 24 ? 47.926 35.456 27.550 1.00 50.67 46 TYR B O 1
ATOM 2644 N N . ALA B 1 25 ? 47.351 36.077 25.453 1.00 48.67 47 ALA B N 1
ATOM 2645 C CA . ALA B 1 25 ? 48.531 36.917 25.235 1.00 46.80 47 ALA B CA 1
ATOM 2646 C C . ALA B 1 25 ? 48.057 38.273 24.728 1.00 46.79 47 ALA B C 1
ATOM 2647 O O . ALA B 1 25 ? 47.694 38.437 23.558 1.00 42.30 47 ALA B O 1
ATOM 2649 N N . LYS B 1 26 ? 48.072 39.236 25.627 1.00 46.47 48 LYS B N 1
ATOM 2650 C CA . LYS B 1 26 ? 47.535 40.552 25.350 1.00 44.90 48 LYS B CA 1
ATOM 2651 C C . LYS B 1 26 ? 48.068 41.067 23.994 1.00 37.18 48 LYS B C 1
ATOM 2652 O O . LYS B 1 26 ? 49.232 40.848 23.643 1.00 38.03 48 LYS B O 1
ATOM 2658 N N . ALA B 1 27 ? 47.201 41.708 23.203 1.00 38.38 49 ALA B N 1
ATOM 2659 C CA . ALA B 1 27 ? 47.545 42.211 21.879 1.00 39.95 49 ALA B CA 1
ATOM 2660 C C . ALA B 1 27 ? 46.959 43.608 21.696 1.00 42.78 49 ALA B C 1
ATOM 2661 O O . ALA B 1 27 ? 45.805 43.854 22.066 1.00 45.75 49 ALA B O 1
ATOM 2663 N N . ALA B 1 28 ? 47.770 44.535 21.176 1.00 48.27 50 ALA B N 1
ATOM 2664 C CA . ALA B 1 28 ? 47.291 45.895 20.958 1.00 43.07 50 ALA B CA 1
ATOM 2665 C C . ALA B 1 28 ? 46.230 45.889 19.870 1.00 45.35 50 ALA B C 1
ATOM 2666 O O . ALA B 1 28 ? 46.205 45.015 18.999 1.00 40.88 50 ALA B O 1
ATOM 2668 N N . TRP B 1 29 ? 45.303 46.840 19.946 1.00 42.58 51 TRP B N 1
ATOM 2669 C CA . TRP B 1 29 ? 44.335 46.916 18.865 1.00 43.52 51 TRP B CA 1
ATOM 2670 C C . TRP B 1 29 ? 45.023 47.073 17.514 1.00 44.32 51 TRP B C 1
ATOM 2671 O O . TRP B 1 29 ? 44.522 46.569 16.497 1.00 42.19 51 TRP B O 1
ATOM 2682 N N . SER B 1 30 ? 46.196 47.706 17.485 1.00 37.02 52 SER B N 1
ATOM 2683 C CA . SER B 1 30 ? 46.872 47.906 16.211 1.00 39.71 52 SER B CA 1
ATOM 2684 C C . SER B 1 30 ? 47.559 46.646 15.711 1.00 38.47 52 SER B C 1
ATOM 2685 O O . SER B 1 30 ? 48.021 46.618 14.567 1.00 38.53 52 SER B O 1
ATOM 2688 N N . ALA B 1 31 ? 47.676 45.626 16.541 1.00 38.42 53 ALA B N 1
ATOM 2689 C CA . ALA B 1 31 ? 48.253 44.363 16.092 1.00 38.50 53 ALA B CA 1
ATOM 2690 C C . ALA B 1 31 ? 47.217 43.443 15.459 1.00 42.99 53 ALA B C 1
ATOM 2691 O O . ALA B 1 31 ? 47.582 42.428 14.847 1.00 39.02 53 ALA B O 1
ATOM 2693 N N . LEU B 1 32 ? 45.941 43.747 15.604 1.00 40.61 54 LEU B N 1
ATOM 2694 C CA . LEU B 1 32 ? 44.994 42.858 14.963 1.00 34.84 54 LEU B CA 1
ATOM 2695 C C . LEU B 1 32 ? 44.844 43.247 13.492 1.00 43.07 54 LEU B C 1
ATOM 2696 O O . LEU B 1 32 ? 44.968 44.430 13.139 1.00 38.11 54 LEU B O 1
ATOM 2701 N N . PRO B 1 33 ? 44.604 42.271 12.611 1.00 33.81 55 PRO B N 1
ATOM 2702 C CA . PRO B 1 33 ? 44.420 42.601 11.210 1.00 35.48 55 PRO B CA 1
ATOM 2703 C C . PRO B 1 33 ? 43.164 43.430 11.011 1.00 35.32 55 PRO B C 1
ATOM 2704 O O . PRO B 1 33 ? 42.176 43.277 11.748 1.00 30.76 55 PRO B O 1
ATOM 2708 N N . PRO B 1 34 ? 43.164 44.332 10.037 1.00 41.65 56 PRO B N 1
ATOM 2709 C CA . PRO B 1 34 ? 41.971 45.145 9.774 1.00 39.05 56 PRO B CA 1
ATOM 2710 C C . PRO B 1 34 ? 40.849 44.311 9.179 1.00 42.68 56 PRO B C 1
ATOM 2711 O O . PRO B 1 34 ? 41.051 43.251 8.581 1.00 32.67 56 PRO B O 1
ATOM 2715 N N . VAL B 1 35 ? 39.648 44.815 9.335 1.00 37.70 57 VAL B N 1
ATOM 2716 C CA . VAL B 1 35 ? 38.491 44.171 8.746 1.00 41.45 57 VAL B CA 1
ATOM 2717 C C . VAL B 1 35 ? 37.760 45.235 7.954 1.00 49.86 57 VAL B C 1
ATOM 2718 O O . VAL B 1 35 ? 37.814 46.423 8.294 1.00 39.43 57 VAL B O 1
ATOM 2722 N N . SER B 1 36 ? 37.121 44.804 6.867 1.00 42.92 58 SER B N 1
ATOM 2723 C CA . SER B 1 36 ? 36.280 45.685 6.078 1.00 48.67 58 SER B CA 1
ATOM 2724 C C . SER B 1 36 ? 35.083 46.138 6.897 1.00 44.74 58 SER B C 1
ATOM 2725 O O . SER B 1 36 ? 34.762 45.577 7.947 1.00 46.85 58 SER B O 1
ATOM 2728 N N . ASP B 1 37 ? 34.425 47.186 6.412 1.00 46.66 59 ASP B N 1
ATOM 2729 C CA . ASP B 1 37 ? 33.240 47.669 7.110 1.00 50.08 59 ASP B CA 1
ATOM 2730 C C . ASP B 1 37 ? 32.101 46.665 7.011 1.00 42.76 59 ASP B C 1
ATOM 2731 O O . ASP B 1 37 ? 31.374 46.458 7.984 1.00 45.71 59 ASP B O 1
ATOM 2736 N N . THR B 1 38 ? 31.937 46.028 5.849 1.00 49.68 60 THR B N 1
ATOM 2737 C CA . THR B 1 38 ? 30.966 44.942 5.714 1.00 51.45 60 THR B CA 1
ATOM 2738 C C . THR B 1 38 ? 31.136 43.909 6.824 1.00 42.57 60 THR B C 1
ATOM 2739 O O . THR B 1 38 ? 30.196 43.606 7.567 1.00 48.33 60 THR B O 1
ATOM 2743 N N . ASP B 1 39 ? 32.349 43.365 6.955 1.00 44.06 61 ASP B N 1
ATOM 2744 C CA . ASP B 1 39 ? 32.578 42.293 7.920 1.00 42.96 61 ASP B CA 1
ATOM 2745 C C . ASP B 1 39 ? 32.472 42.797 9.352 1.00 43.11 61 ASP B C 1
ATOM 2746 O O . ASP B 1 39 ? 31.943 42.094 10.222 1.00 39.90 61 ASP B O 1
ATOM 2751 N N . LEU B 1 40 ? 32.979 44.005 9.621 1.00 45.69 62 LEU B N 1
ATOM 2752 C CA . LEU B 1 40 ? 32.873 44.554 10.971 1.00 46.76 62 LEU B CA 1
ATOM 2753 C C . LEU B 1 40 ? 31.418 44.618 11.413 1.00 40.23 62 LEU B C 1
ATOM 2754 O O . LEU B 1 40 ? 31.060 44.153 12.503 1.00 40.97 62 LEU B O 1
ATOM 2759 N N . GLN B 1 41 ? 30.552 45.134 10.548 1.00 44.41 63 GLN B N 1
ATOM 2760 C CA . GLN B 1 41 ? 29.157 45.320 10.938 1.00 47.59 63 GLN B CA 1
ATOM 2761 C C . GLN B 1 41 ? 28.445 43.987 11.081 1.00 45.57 63 GLN B C 1
ATOM 2762 O O . GLN B 1 41 ? 27.793 43.721 12.101 1.00 47.70 63 GLN B O 1
ATOM 2768 N N . ALA B 1 42 ? 28.571 43.136 10.067 1.00 47.99 64 ALA B N 1
ATOM 2769 C CA . ALA B 1 42 ? 27.954 41.815 10.125 1.00 42.99 64 ALA B CA 1
ATOM 2770 C C . ALA B 1 42 ? 28.407 41.063 11.362 1.00 38.69 64 ALA B C 1
ATOM 2771 O O . ALA B 1 42 ? 27.580 40.491 12.083 1.00 46.32 64 ALA B O 1
ATOM 2773 N N . GLY B 1 43 ? 29.716 41.088 11.655 1.00 38.84 65 GLY B N 1
ATOM 2774 C CA . GLY B 1 43 ? 30.212 40.373 12.819 1.00 37.57 65 GLY B CA 1
ATOM 2775 C C . GLY B 1 43 ? 29.764 41.004 14.118 1.00 44.76 65 GLY B C 1
ATOM 2776 O O . GLY B 1 43 ? 29.563 40.304 15.120 1.00 39.49 65 GLY B O 1
ATOM 2777 N N . PHE B 1 44 ? 29.605 42.327 14.119 1.00 42.54 66 PHE B N 1
ATOM 2778 C CA . PHE B 1 44 ? 29.020 43.006 15.266 1.00 49.00 66 PHE B CA 1
ATOM 2779 C C . PHE B 1 44 ? 27.553 42.633 15.414 1.00 47.60 66 PHE B C 1
ATOM 2780 O O . PHE B 1 44 ? 27.080 42.343 16.519 1.00 47.30 66 PHE B O 1
ATOM 2788 N N . VAL B 1 45 ? 26.821 42.610 14.303 1.00 47.59 67 VAL B N 1
ATOM 2789 C CA . VAL B 1 45 ? 25.395 42.317 14.404 1.00 48.96 67 VAL B CA 1
ATOM 2790 C C . VAL B 1 45 ? 25.179 40.881 14.852 1.00 50.97 67 VAL B C 1
ATOM 2791 O O . VAL B 1 45 ? 24.298 40.599 15.669 1.00 54.16 67 VAL B O 1
ATOM 2795 N N . ALA B 1 46 ? 26.010 39.953 14.372 1.00 50.05 68 ALA B N 1
ATOM 2796 C CA . ALA B 1 46 ? 25.887 38.587 14.863 1.00 51.64 68 ALA B CA 1
ATOM 2797 C C . ALA B 1 46 ? 26.207 38.511 16.348 1.00 53.99 68 ALA B C 1
ATOM 2798 O O . ALA B 1 46 ? 25.540 37.788 17.100 1.00 53.68 68 ALA B O 1
ATOM 2800 N N . TRP B 1 47 ? 27.235 39.243 16.793 1.00 52.77 69 TRP B N 1
ATOM 2801 C CA . TRP B 1 47 ? 27.629 39.147 18.192 1.00 54.33 69 TRP B CA 1
ATOM 2802 C C . TRP B 1 47 ? 26.607 39.815 19.105 1.00 47.70 69 TRP B C 1
ATOM 2803 O O . TRP B 1 47 ? 26.268 39.268 20.157 1.00 53.10 69 TRP B O 1
ATOM 2814 N N . ARG B 1 48 ? 26.126 41.008 18.737 1.00 56.32 70 ARG B N 1
ATOM 2815 C CA . ARG B 1 48 ? 25.100 41.673 19.539 1.00 58.13 70 ARG B CA 1
ATOM 2816 C C . ARG B 1 48 ? 23.774 40.929 19.493 1.00 63.56 70 ARG B C 1
ATOM 2817 O O . ARG B 1 48 ? 22.982 41.038 20.435 1.00 67.55 70 ARG B O 1
ATOM 2825 N N . SER B 1 49 ? 23.529 40.158 18.430 1.00 62.63 71 SER B N 1
ATOM 2826 C CA . SER B 1 49 ? 22.383 39.257 18.391 1.00 63.03 71 SER B CA 1
ATOM 2827 C C . SER B 1 49 ? 22.259 38.421 19.658 1.00 58.11 71 SER B C 1
ATOM 2828 O O . SER B 1 49 ? 21.146 38.097 20.081 1.00 70.10 71 SER B O 1
ATOM 2831 N N . SER B 1 50 ? 23.374 38.048 20.269 1.00 58.21 72 SER B N 1
ATOM 2832 C CA . SER B 1 50 ? 23.343 37.243 21.479 1.00 57.82 72 SER B CA 1
ATOM 2833 C C . SER B 1 50 ? 23.217 38.091 22.754 1.00 66.83 72 SER B C 1
ATOM 2834 O O . SER B 1 50 ? 23.241 37.541 23.863 1.00 59.44 72 SER B O 1
ATOM 2837 N N . CYS B 1 51 ? 23.046 39.412 22.616 1.00 70.39 73 CYS B N 1
ATOM 2838 C CA . CYS B 1 51 ? 22.954 40.276 23.791 1.00 72.57 73 CYS B CA 1
ATOM 2839 C C . CYS B 1 51 ? 21.641 40.090 24.537 1.00 78.80 73 CYS B C 1
ATOM 2840 O O . CYS B 1 51 ? 21.603 40.225 25.766 1.00 80.45 73 CYS B O 1
ATOM 2843 N N . THR B 1 52 ? 20.558 39.794 23.817 1.00 78.87 74 THR B N 1
ATOM 2844 C CA . THR B 1 52 ? 19.280 39.514 24.460 1.00 75.91 74 THR B CA 1
ATOM 2845 C C . THR B 1 52 ? 19.367 38.362 25.455 1.00 74.37 74 THR B C 1
ATOM 2846 O O . THR B 1 52 ? 18.513 38.258 26.341 1.00 76.13 74 THR B O 1
ATOM 2850 N N . ARG B 1 53 ? 20.369 37.491 25.332 1.00 69.62 75 ARG B N 1
ATOM 2851 C CA . ARG B 1 53 ? 20.535 36.361 26.231 1.00 69.22 75 ARG B CA 1
ATOM 2852 C C . ARG B 1 53 ? 21.732 36.521 27.154 1.00 75.17 75 ARG B C 1
ATOM 2853 O O . ARG B 1 53 ? 22.099 35.569 27.860 1.00 71.20 75 ARG B O 1
ATOM 2861 N N . LEU B 1 54 ? 22.372 37.688 27.160 1.00 69.05 76 LEU B N 1
ATOM 2862 C CA . LEU B 1 54 ? 23.406 37.991 28.145 1.00 79.73 76 LEU B CA 1
ATOM 2863 C C . LEU B 1 54 ? 23.084 39.277 28.904 1.00 79.85 76 LEU B C 1
ATOM 2864 O O . LEU B 1 54 ? 23.990 39.931 29.443 1.00 78.11 76 LEU B O 1
ATOM 2869 N N . LYS B 1 55 ? 21.796 39.641 28.964 1.00 79.82 77 LYS B N 1
ATOM 2870 C CA . LYS B 1 55 ? 21.337 40.792 29.733 1.00 78.13 77 LYS B CA 1
ATOM 2871 C C . LYS B 1 55 ? 21.800 40.747 31.184 1.00 76.56 77 LYS B C 1
ATOM 2872 O O . LYS B 1 55 ? 22.041 41.801 31.793 1.00 72.08 77 LYS B O 1
ATOM 2878 N N . ASN B 1 56 ? 21.933 39.550 31.764 1.00 76.37 78 ASN B N 1
ATOM 2879 C CA . ASN B 1 56 ? 22.362 39.361 33.148 1.00 73.87 78 ASN B CA 1
ATOM 2880 C C . ASN B 1 56 ? 23.561 38.429 33.220 1.00 66.81 78 ASN B C 1
ATOM 2881 O O . ASN B 1 56 ? 23.668 37.574 34.107 1.00 64.73 78 ASN B O 1
ATOM 2886 N N . ASP B 1 57 ? 24.484 38.576 32.271 1.00 80.74 79 ASP B N 1
ATOM 2887 C CA . ASP B 1 57 ? 25.744 37.849 32.259 1.00 80.18 79 ASP B CA 1
ATOM 2888 C C . ASP B 1 57 ? 26.819 38.634 33.007 1.00 76.30 79 ASP B C 1
ATOM 2889 O O . ASP B 1 57 ? 26.839 39.872 32.988 1.00 66.40 79 ASP B O 1
ATOM 2894 N N . ALA B 1 58 ? 27.723 37.879 33.654 1.00 71.71 80 ALA B N 1
ATOM 2895 C CA . ALA B 1 58 ? 28.806 38.453 34.448 1.00 75.14 80 ALA B CA 1
ATOM 2896 C C . ALA B 1 58 ? 29.573 39.517 33.673 1.00 74.24 80 ALA B C 1
ATOM 2897 O O . ALA B 1 58 ? 29.753 40.651 34.136 1.00 61.76 80 ALA B O 1
ATOM 2899 N N . VAL B 1 59 ? 30.027 39.172 32.478 1.00 80.49 81 VAL B N 1
ATOM 2900 C CA . VAL B 1 59 ? 31.020 39.976 31.800 1.00 73.48 81 VAL B CA 1
ATOM 2901 C C . VAL B 1 59 ? 30.448 40.781 30.632 1.00 70.71 81 VAL B C 1
ATOM 2902 O O . VAL B 1 59 ? 30.914 41.903 30.387 1.00 65.94 81 VAL B O 1
ATOM 2906 N N . TRP B 1 60 ? 29.409 40.290 29.949 1.00 66.47 82 TRP B N 1
ATOM 2907 C CA . TRP B 1 60 ? 29.013 40.872 28.672 1.00 63.29 82 TRP B CA 1
ATOM 2908 C C . TRP B 1 60 ? 27.818 41.818 28.758 1.00 65.70 82 TRP B C 1
ATOM 2909 O O . TRP B 1 60 ? 27.514 42.488 27.763 1.00 59.40 82 TRP B O 1
ATOM 2920 N N . ALA B 1 61 ? 27.178 41.937 29.929 1.00 68.91 83 ALA B N 1
ATOM 2921 C CA . ALA B 1 61 ? 25.944 42.713 30.040 1.00 66.90 83 ALA B CA 1
ATOM 2922 C C . ALA B 1 61 ? 26.170 44.192 29.737 1.00 70.81 83 ALA B C 1
ATOM 2923 O O . ALA B 1 61 ? 25.448 44.791 28.927 1.00 68.52 83 ALA B O 1
ATOM 2925 N N . LYS B 1 62 ? 27.154 44.807 30.386 1.00 73.28 84 LYS B N 1
ATOM 2926 C CA . LYS B 1 62 ? 27.372 46.228 30.144 1.00 72.43 84 LYS B CA 1
ATOM 2927 C C . LYS B 1 62 ? 27.945 46.478 28.752 1.00 71.18 84 LYS B C 1
ATOM 2928 O O . LYS B 1 62 ? 27.532 47.446 28.090 1.00 62.15 84 LYS B O 1
ATOM 2934 N N . PRO B 1 63 ? 28.889 45.653 28.263 1.00 74.78 85 PRO B N 1
ATOM 2935 C CA . PRO B 1 63 ? 29.223 45.731 26.827 1.00 67.24 85 PRO B CA 1
ATOM 2936 C C . PRO B 1 63 ? 27.975 45.731 25.957 1.00 69.13 85 PRO B C 1
ATOM 2937 O O . PRO B 1 63 ? 27.782 46.624 25.120 1.00 67.15 85 PRO B O 1
ATOM 2941 N N . CYS B 1 64 ? 27.090 44.760 26.185 1.00 67.61 86 CYS B N 1
ATOM 2942 C CA . CYS B 1 64 ? 25.852 44.668 25.419 1.00 68.55 86 CYS B CA 1
ATOM 2943 C C . CYS B 1 64 ? 25.012 45.936 25.552 1.00 70.73 86 CYS B C 1
ATOM 2944 O O . CYS B 1 64 ? 24.562 46.509 24.546 1.00 63.34 86 CYS B O 1
ATOM 2947 N N . ALA B 1 65 ? 24.787 46.384 26.794 1.00 73.39 87 ALA B N 1
ATOM 2948 C CA . ALA B 1 65 ? 24.037 47.613 27.026 1.00 62.23 87 ALA B CA 1
ATOM 2949 C C . ALA B 1 65 ? 24.660 48.773 26.267 1.00 71.97 87 ALA B C 1
ATOM 2950 O O . ALA B 1 65 ? 23.960 49.546 25.601 1.00 71.09 87 ALA B O 1
ATOM 2952 N N . THR B 1 66 ? 25.990 48.895 26.349 1.00 71.92 88 THR B N 1
ATOM 2953 C CA . THR B 1 66 ? 26.708 49.847 25.511 1.00 67.14 88 THR B CA 1
ATOM 2954 C C . THR B 1 66 ? 26.423 49.590 24.041 1.00 73.43 88 THR B C 1
ATOM 2955 O O . THR B 1 66 ? 26.084 50.514 23.292 1.00 75.27 88 THR B O 1
ATOM 2959 N N . ALA B 1 67 ? 26.562 48.331 23.611 1.00 76.56 89 ALA B N 1
ATOM 2960 C CA . ALA B 1 67 ? 26.367 47.994 22.204 1.00 75.37 89 ALA B CA 1
ATOM 2961 C C . ALA B 1 67 ? 24.939 48.280 21.762 1.00 75.39 89 ALA B C 1
ATOM 2962 O O . ALA B 1 67 ? 24.717 48.811 20.665 1.00 75.66 89 ALA B O 1
ATOM 2964 N N . ALA B 1 68 ? 23.959 47.944 22.610 1.00 75.75 90 ALA B N 1
ATOM 2965 C CA . ALA B 1 68 ? 22.561 48.220 22.285 1.00 76.60 90 ALA B CA 1
ATOM 2966 C C . ALA B 1 68 ? 22.375 49.663 21.843 1.00 76.31 90 ALA B C 1
ATOM 2967 O O . ALA B 1 68 ? 21.611 49.950 20.911 1.00 79.10 90 ALA B O 1
ATOM 2969 N N . ALA B 1 69 ? 23.092 50.586 22.481 1.00 76.08 91 ALA B N 1
ATOM 2970 C CA . ALA B 1 69 ? 23.027 51.979 22.062 1.00 74.74 91 ALA B CA 1
ATOM 2971 C C . ALA B 1 69 ? 23.754 52.193 20.740 1.00 73.63 91 ALA B C 1
ATOM 2972 O O . ALA B 1 69 ? 23.298 52.976 19.898 1.00 68.81 91 ALA B O 1
ATOM 2974 N N . VAL B 1 70 ? 24.890 51.512 20.546 1.00 79.39 92 VAL B N 1
ATOM 2975 C CA . VAL B 1 70 ? 25.662 51.685 19.321 1.00 72.11 92 VAL B CA 1
ATOM 2976 C C . VAL B 1 70 ? 24.771 51.415 18.138 1.00 71.40 92 VAL B C 1
ATOM 2977 O O . VAL B 1 70 ? 23.970 50.476 18.143 1.00 71.92 92 VAL B O 1
ATOM 2981 N N . SER B 1 71 ? 24.901 52.243 17.111 1.00 73.50 93 SER B N 1
ATOM 2982 C CA . SER B 1 71 ? 24.292 51.892 15.847 1.00 68.55 93 SER B CA 1
ATOM 2983 C C . SER B 1 71 ? 24.849 50.545 15.377 1.00 72.88 93 SER B C 1
ATOM 2984 O O . SER B 1 71 ? 25.730 49.947 15.989 1.00 69.75 93 SER B O 1
ATOM 2987 N N . ASP B 1 72 ? 24.312 50.056 14.270 1.00 75.32 94 ASP B N 1
ATOM 2988 C CA . ASP B 1 72 ? 24.968 48.963 13.578 1.00 69.54 94 ASP B CA 1
ATOM 2989 C C . ASP B 1 72 ? 25.244 49.316 12.134 1.00 68.97 94 ASP B C 1
ATOM 2990 O O . ASP B 1 72 ? 25.753 48.471 11.390 1.00 70.21 94 ASP B O 1
ATOM 2995 N N . LYS B 1 73 ? 24.932 50.543 11.722 1.00 69.26 95 LYS B N 1
ATOM 2996 C CA . LYS B 1 73 ? 25.301 51.030 10.405 1.00 68.80 95 LYS B CA 1
ATOM 2997 C C . LYS B 1 73 ? 26.412 52.068 10.460 1.00 65.97 95 LYS B C 1
ATOM 2998 O O . LYS B 1 73 ? 26.667 52.742 9.455 1.00 73.99 95 LYS B O 1
ATOM 3004 N N . ASP B 1 74 ? 27.089 52.206 11.597 1.00 70.54 96 ASP B N 1
ATOM 3005 C CA . ASP B 1 74 ? 28.231 53.114 11.722 1.00 71.99 96 ASP B CA 1
ATOM 3006 C C . ASP B 1 74 ? 29.486 52.324 12.067 1.00 65.29 96 ASP B C 1
ATOM 3007 O O . ASP B 1 74 ? 29.673 51.928 13.232 1.00 66.35 96 ASP B O 1
ATOM 3012 N N . PRO B 1 75 ? 30.368 52.062 11.099 1.00 62.13 97 PRO B N 1
ATOM 3013 C CA . PRO B 1 75 ? 31.627 51.381 11.443 1.00 64.43 97 PRO B CA 1
ATOM 3014 C C . PRO B 1 75 ? 32.461 52.156 12.449 1.00 68.57 97 PRO B C 1
ATOM 3015 O O . PRO B 1 75 ? 32.925 51.583 13.447 1.00 64.33 97 PRO B O 1
ATOM 3019 N N . ALA B 1 76 ? 32.648 53.461 12.214 1.00 69.36 98 ALA B N 1
ATOM 3020 C CA . ALA B 1 76 ? 33.367 54.307 13.164 1.00 68.72 98 ALA B CA 1
ATOM 3021 C C . ALA B 1 76 ? 32.849 54.134 14.587 1.00 64.71 98 ALA B C 1
ATOM 3022 O O . ALA B 1 76 ? 33.637 54.073 15.536 1.00 69.96 98 ALA B O 1
ATOM 3024 N N . ALA B 1 77 ? 31.527 54.027 14.757 1.00 67.03 99 ALA B N 1
ATOM 3025 C CA . ALA B 1 77 ? 30.954 53.887 16.095 1.00 67.78 99 ALA B CA 1
ATOM 3026 C C . ALA B 1 77 ? 31.149 52.491 16.677 1.00 68.53 99 ALA B C 1
ATOM 3027 O O . ALA B 1 77 ? 31.166 52.329 17.906 1.00 67.36 99 ALA B O 1
ATOM 3029 N N . ILE B 1 78 ? 31.256 51.472 15.822 1.00 69.61 100 ILE B N 1
ATOM 3030 C CA . ILE B 1 78 ? 31.604 50.139 16.304 1.00 66.73 100 ILE B CA 1
ATOM 3031 C C . ILE B 1 78 ? 33.030 50.132 16.828 1.00 60.35 100 ILE B C 1
ATOM 3032 O O . ILE B 1 78 ? 33.315 49.607 17.911 1.00 55.17 100 ILE B O 1
ATOM 3037 N N . ARG B 1 79 ? 33.955 50.687 16.043 1.00 63.81 101 ARG B N 1
ATOM 3038 C CA . ARG B 1 79 ? 35.361 50.650 16.425 1.00 62.62 101 ARG B CA 1
ATOM 3039 C C . ARG B 1 79 ? 35.587 51.422 17.714 1.00 67.32 101 ARG B C 1
ATOM 3040 O O . ARG B 1 79 ? 36.265 50.938 18.629 1.00 63.87 101 ARG B O 1
ATOM 3048 N N . GLN B 1 80 ? 35.003 52.623 17.807 1.00 70.23 102 GLN B N 1
ATOM 3049 C CA . GLN B 1 80 ? 34.921 53.341 19.071 1.00 64.50 102 GLN B CA 1
ATOM 3050 C C . GLN B 1 80 ? 34.571 52.398 20.206 1.00 63.59 102 GLN B C 1
ATOM 3051 O O . GLN B 1 80 ? 35.369 52.192 21.122 1.00 67.73 102 GLN B O 1
ATOM 3057 N N . PHE B 1 81 ? 33.380 51.796 20.145 1.00 60.40 103 PHE B N 1
ATOM 3058 C CA . PHE B 1 81 ? 32.930 50.954 21.248 1.00 63.91 103 PHE B CA 1
ATOM 3059 C C . PHE B 1 81 ? 33.946 49.861 21.564 1.00 64.07 103 PHE B C 1
ATOM 3060 O O . PHE B 1 81 ? 34.314 49.659 22.725 1.00 64.40 103 PHE B O 1
ATOM 3068 N N . LEU B 1 82 ? 34.422 49.150 20.536 1.00 61.62 104 LEU B N 1
ATOM 3069 C CA . LEU B 1 82 ? 35.369 48.056 20.761 1.00 62.79 104 LEU B CA 1
ATOM 3070 C C . LEU B 1 82 ? 36.656 48.550 21.405 1.00 57.36 104 LEU B C 1
ATOM 3071 O O . LEU B 1 82 ? 37.058 48.077 22.472 1.00 61.63 104 LEU B O 1
ATOM 3076 N N . GLN B 1 83 ? 37.337 49.483 20.741 1.00 62.43 105 GLN B N 1
ATOM 3077 C CA . GLN B 1 83 ? 38.661 49.892 21.193 1.00 64.16 105 GLN B CA 1
ATOM 3078 C C . GLN B 1 83 ? 38.581 50.680 22.494 1.00 65.50 105 GLN B C 1
ATOM 3079 O O . GLN B 1 83 ? 39.527 50.652 23.290 1.00 70.59 105 GLN B O 1
ATOM 3085 N N . ARG B 1 84 ? 37.446 51.340 22.746 1.00 67.11 106 ARG B N 1
ATOM 3086 C CA . ARG B 1 84 ? 37.220 52.046 24.005 1.00 69.06 106 ARG B CA 1
ATOM 3087 C C . ARG B 1 84 ? 36.910 51.082 25.147 1.00 66.55 106 ARG B C 1
ATOM 3088 O O . ARG B 1 84 ? 37.421 51.250 26.259 1.00 70.06 106 ARG B O 1
ATOM 3096 N N . ASP B 1 85 ? 36.076 50.074 24.896 1.00 65.56 107 ASP B N 1
ATOM 3097 C CA . ASP B 1 85 ? 35.491 49.279 25.966 1.00 64.26 107 ASP B CA 1
ATOM 3098 C C . ASP B 1 85 ? 36.140 47.917 26.161 1.00 61.87 107 ASP B C 1
ATOM 3099 O O . ASP B 1 85 ? 35.912 47.298 27.206 1.00 62.02 107 ASP B O 1
ATOM 3104 N N . LEU B 1 86 ? 36.925 47.423 25.197 1.00 62.94 108 LEU B N 1
ATOM 3105 C CA . LEU B 1 86 ? 37.422 46.052 25.252 1.00 62.32 108 LEU B CA 1
ATOM 3106 C C . LEU B 1 86 ? 38.931 46.001 25.022 1.00 59.12 108 LEU B C 1
ATOM 3107 O O . LEU B 1 86 ? 39.524 46.900 24.419 1.00 59.87 108 LEU B O 1
ATOM 3112 N N . ASP B 1 87 ? 39.538 44.928 25.528 1.00 52.80 109 ASP B N 1
ATOM 3113 C CA . ASP B 1 87 ? 40.910 44.528 25.241 1.00 54.63 109 ASP B CA 1
ATOM 3114 C C . ASP B 1 87 ? 40.921 43.372 24.246 1.00 56.16 109 ASP B C 1
ATOM 3115 O O . ASP B 1 87 ? 39.885 42.777 23.947 1.00 48.78 109 ASP B O 1
ATOM 3120 N N . ALA B 1 88 ? 42.116 43.039 23.744 1.00 42.83 110 ALA B N 1
ATOM 3121 C CA . ALA B 1 88 ? 42.270 41.914 22.836 1.00 42.18 110 ALA B CA 1
ATOM 3122 C C . ALA B 1 88 ? 43.387 41.009 23.321 1.00 47.79 110 ALA B C 1
ATOM 3123 O O . ALA B 1 88 ? 44.426 41.484 23.801 1.00 46.21 110 ALA B O 1
ATOM 3125 N N . TYR B 1 89 ? 43.169 39.699 23.189 1.00 39.75 111 TYR B N 1
ATOM 3126 C CA . TYR B 1 89 ? 44.151 38.692 23.579 1.00 46.05 111 TYR B CA 1
ATOM 3127 C C . TYR B 1 89 ? 44.272 37.660 22.477 1.00 41.19 111 TYR B C 1
ATOM 3128 O O . TYR B 1 89 ? 43.264 37.098 22.051 1.00 43.27 111 TYR B O 1
ATOM 3137 N N . ALA B 1 90 ? 45.503 37.392 22.043 1.00 43.05 112 ALA B N 1
ATOM 3138 C CA . ALA B 1 90 ? 45.764 36.288 21.130 1.00 44.14 112 ALA B CA 1
ATOM 3139 C C . ALA B 1 90 ? 45.629 34.949 21.845 1.00 51.97 112 ALA B C 1
ATOM 3140 O O . ALA B 1 90 ? 46.071 34.789 22.990 1.00 50.56 112 ALA B O 1
ATOM 3142 N N . LEU B 1 91 ? 45.041 33.973 21.149 1.00 46.15 113 LEU B N 1
ATOM 3143 C CA . LEU B 1 91 ? 44.893 32.622 21.679 1.00 46.39 113 LEU B CA 1
ATOM 3144 C C . LEU B 1 91 ? 46.078 31.792 21.195 1.00 43.60 113 LEU B C 1
ATOM 3145 O O . LEU B 1 91 ? 46.318 31.674 19.986 1.00 47.23 113 LEU B O 1
ATOM 3150 N N . ARG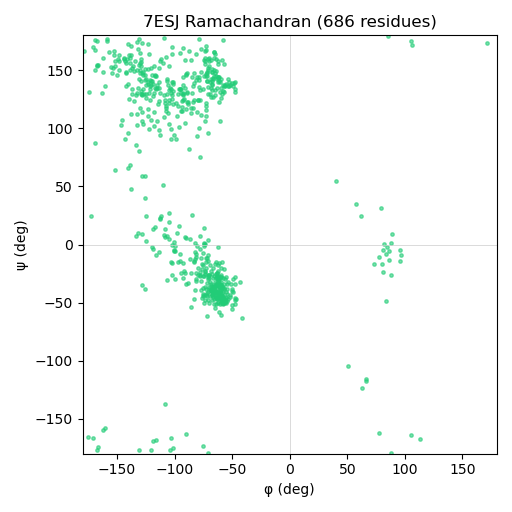 B 1 92 ? 46.867 31.291 22.141 1.00 49.34 114 ARG B N 1
ATOM 3151 C CA . ARG B 1 92 ? 48.015 30.453 21.836 1.00 54.01 114 ARG B CA 1
ATOM 3152 C C . ARG B 1 92 ? 47.837 29.100 22.507 1.00 54.35 114 ARG B C 1
ATOM 3153 O O . ARG B 1 92 ? 47.328 29.012 23.629 1.00 54.10 114 ARG B O 1
ATOM 3161 N N . ALA B 1 93 ? 48.231 28.047 21.798 1.00 60.00 115 ALA B N 1
ATOM 3162 C CA . ALA B 1 93 ? 48.352 26.739 22.418 1.00 59.37 115 ALA B CA 1
ATOM 3163 C C . ALA B 1 93 ? 49.828 26.399 22.555 1.00 71.51 115 ALA B C 1
ATOM 3164 O O . ALA B 1 93 ? 50.640 27.265 22.926 1.00 73.30 115 ALA B O 1
ATOM 3166 N N . GLY B 1 94 ? 50.196 25.169 22.254 1.00 68.39 116 GLY B N 1
ATOM 3167 C CA . GLY B 1 94 ? 51.562 24.701 22.440 1.00 65.16 116 GLY B CA 1
ATOM 3168 C C . GLY B 1 94 ? 52.158 24.227 21.132 1.00 66.61 116 GLY B C 1
ATOM 3169 O O . GLY B 1 94 ? 51.524 23.488 20.385 1.00 76.94 116 GLY B O 1
ATOM 3170 N N . GLY B 1 95 ? 53.380 24.658 20.869 1.00 63.99 117 GLY B N 1
ATOM 3171 C CA . GLY B 1 95 ? 54.088 24.146 19.701 1.00 69.87 117 GLY B CA 1
ATOM 3172 C C . GLY B 1 95 ? 53.741 24.845 18.423 1.00 70.54 117 GLY B C 1
ATOM 3173 O O . GLY B 1 95 ? 54.631 25.226 17.659 1.00 73.97 117 GLY B O 1
ATOM 3174 N N . HIS B 1 96 ? 52.452 25.014 18.153 1.00 68.87 118 HIS B N 1
ATOM 3175 C CA . HIS B 1 96 ? 52.026 25.846 17.045 1.00 67.51 118 HIS B CA 1
ATOM 3176 C C . HIS B 1 96 ? 51.652 27.248 17.488 1.00 60.96 118 HIS B C 1
ATOM 3177 O O . HIS B 1 96 ? 51.547 28.143 16.642 1.00 56.14 118 HIS B O 1
ATOM 3184 N N . GLN B 1 97 ? 51.454 27.441 18.794 1.00 57.15 119 GLN B N 1
ATOM 3185 C CA . GLN B 1 97 ? 51.299 28.750 19.408 1.00 59.86 119 GLN B CA 1
ATOM 3186 C C . GLN B 1 97 ? 50.014 29.420 18.928 1.00 56.01 119 GLN B C 1
ATOM 3187 O O . GLN B 1 97 ? 48.913 28.941 19.200 1.00 55.23 119 GLN B O 1
ATOM 3193 N N . ALA B 1 98 ? 50.152 30.533 18.224 1.00 55.17 120 ALA B N 1
ATOM 3194 C CA . ALA B 1 98 ? 48.961 31.242 17.785 1.00 55.20 120 ALA B CA 1
ATOM 3195 C C . ALA B 1 98 ? 48.385 30.662 16.502 1.00 53.71 120 ALA B C 1
ATOM 3196 O O . ALA B 1 98 ? 47.250 30.988 16.140 1.00 50.56 120 ALA B O 1
ATOM 3198 N N . ASP B 1 99 ? 49.140 29.823 15.805 1.00 53.72 121 ASP B N 1
ATOM 3199 C CA . ASP B 1 99 ? 48.655 29.238 14.562 1.00 54.45 121 ASP B CA 1
ATOM 3200 C C . ASP B 1 99 ? 47.740 28.074 14.911 1.00 57.39 121 ASP B C 1
ATOM 3201 O O . ASP B 1 99 ? 48.188 27.068 15.471 1.00 58.54 121 ASP B O 1
ATOM 3206 N N . GLY B 1 100 ? 46.456 28.217 14.594 1.00 48.95 122 GLY B N 1
ATOM 3207 C CA . GLY B 1 100 ? 45.483 27.195 14.909 1.00 52.00 122 GLY B CA 1
ATOM 3208 C C . GLY B 1 100 ? 44.814 26.612 13.683 1.00 50.63 122 GLY B C 1
ATOM 3209 O O . GLY B 1 100 ? 45.235 26.855 12.549 1.00 47.38 122 GLY B O 1
ATOM 3210 N N . LEU B 1 101 ? 43.755 25.841 13.901 1.00 53.40 123 LEU B N 1
ATOM 3211 C CA . LEU B 1 101 ? 43.070 25.128 12.833 1.00 50.81 123 LEU B CA 1
ATOM 3212 C C . LEU B 1 101 ? 41.620 25.575 12.801 1.00 45.03 123 LEU B C 1
ATOM 3213 O O . LEU B 1 101 ? 40.928 25.488 13.818 1.00 47.08 123 LEU B O 1
ATOM 3218 N N . ILE B 1 102 ? 41.160 26.050 11.647 1.00 40.09 124 ILE B N 1
ATOM 3219 C CA . ILE B 1 102 ? 39.765 26.446 11.481 1.00 45.89 124 ILE B CA 1
ATOM 3220 C C . ILE B 1 102 ? 39.066 25.404 10.616 1.00 43.50 124 ILE B C 1
ATOM 3221 O O . ILE B 1 102 ? 39.372 25.263 9.425 1.00 44.88 124 ILE B O 1
ATOM 3226 N N . THR B 1 103 ? 38.106 24.703 11.196 1.00 44.23 125 THR B N 1
ATOM 3227 C CA . THR B 1 103 ? 37.274 23.783 10.436 1.00 45.79 125 THR B CA 1
ATOM 3228 C C . THR B 1 103 ? 35.907 24.432 10.230 1.00 44.06 125 THR B C 1
ATOM 3229 O O . THR B 1 103 ? 35.694 25.584 10.613 1.00 47.41 125 THR B O 1
ATOM 3233 N N . GLY B 1 104 ? 34.971 23.710 9.602 1.00 40.28 126 GLY B N 1
ATOM 3234 C CA . GLY B 1 104 ? 33.670 24.285 9.305 1.00 39.55 126 GLY B CA 1
ATOM 3235 C C . GLY B 1 104 ? 32.529 23.319 9.552 1.00 46.21 126 GLY B C 1
ATOM 3236 O O . GLY B 1 104 ? 32.713 22.102 9.601 1.00 46.18 126 GLY B O 1
ATOM 3237 N N . TYR B 1 105 ? 31.329 23.886 9.692 1.00 45.42 127 TYR B N 1
ATOM 3238 C CA . TYR B 1 105 ? 30.125 23.080 9.858 1.00 45.02 127 TYR B CA 1
ATOM 3239 C C . TYR B 1 105 ? 28.935 23.866 9.314 1.00 47.49 127 TYR B C 1
ATOM 3240 O O . TYR B 1 105 ? 29.030 25.069 9.034 1.00 44.29 127 TYR B O 1
ATOM 3249 N N . TYR B 1 106 ? 27.815 23.164 9.136 1.00 43.07 128 TYR B N 1
ATOM 3250 C CA . TYR B 1 106 ? 26.681 23.704 8.392 1.00 46.11 128 TYR B CA 1
ATOM 3251 C C . TYR B 1 106 ? 25.405 22.986 8.810 1.00 47.15 128 TYR B C 1
ATOM 3252 O O . TYR B 1 106 ? 25.446 21.925 9.435 1.00 47.17 128 TYR B O 1
ATOM 3261 N N . GLU B 1 107 ? 24.269 23.576 8.439 1.00 41.31 129 GLU B N 1
ATOM 3262 C CA . GLU B 1 107 ? 22.970 22.958 8.663 1.00 47.30 129 GLU B CA 1
ATOM 3263 C C . GLU B 1 107 ? 22.529 22.284 7.375 1.00 50.20 129 GLU B C 1
ATOM 3264 O O . GLU B 1 107 ? 22.427 22.958 6.337 1.00 46.30 129 GLU B O 1
ATOM 3270 N N . PRO B 1 108 ? 22.273 20.983 7.368 1.00 47.50 130 PRO B N 1
ATOM 3271 C CA . PRO B 1 108 ? 21.858 20.329 6.120 1.00 48.20 130 PRO B CA 1
ATOM 3272 C C . PRO B 1 108 ? 20.422 20.686 5.763 1.00 38.10 130 PRO B C 1
ATOM 3273 O O . PRO B 1 108 ? 19.610 21.059 6.609 1.00 39.44 130 PRO B O 1
ATOM 3277 N N . ILE B 1 109 ? 20.120 20.595 4.473 1.00 41.96 131 ILE B N 1
ATOM 3278 C CA . ILE B 1 109 ? 18.758 20.714 3.972 1.00 41.77 131 ILE B CA 1
ATOM 3279 C C . ILE B 1 109 ? 18.431 19.446 3.202 1.00 42.25 131 ILE B C 1
ATOM 3280 O O . ILE B 1 109 ? 19.209 19.030 2.335 1.00 43.22 131 ILE B O 1
ATOM 3285 N N . TYR B 1 110 ? 17.276 18.844 3.509 1.00 41.93 132 TYR B N 1
ATOM 3286 C CA . TYR B 1 110 ? 16.841 17.594 2.888 1.00 39.87 132 TYR B CA 1
ATOM 3287 C C . TYR B 1 110 ? 15.524 17.765 2.147 1.00 38.39 132 TYR B C 1
ATOM 3288 O O . TYR B 1 110 ? 14.638 18.512 2.577 1.00 33.77 132 TYR B O 1
ATOM 3297 N N . ALA B 1 111 ? 15.388 17.038 1.043 1.00 41.19 133 ALA B N 1
ATOM 3298 C CA . ALA B 1 111 ? 14.134 17.049 0.300 1.00 38.79 133 ALA B CA 1
ATOM 3299 C C . ALA B 1 111 ? 13.060 16.290 1.070 1.00 38.40 133 ALA B C 1
ATOM 3300 O O . ALA B 1 111 ? 13.332 15.255 1.677 1.00 36.91 133 ALA B O 1
ATOM 3302 N N . GLY B 1 112 ? 11.833 16.800 1.056 1.00 35.54 134 GLY B N 1
ATOM 3303 C CA . GLY B 1 112 ? 10.779 16.109 1.781 1.00 37.27 134 GLY B CA 1
ATOM 3304 C C . GLY B 1 112 ? 9.420 16.746 1.583 1.00 35.56 134 GLY B C 1
ATOM 3305 O O . GLY B 1 112 ? 9.218 17.577 0.705 1.00 42.45 134 GLY B O 1
ATOM 3306 N N . SER B 1 113 ? 8.488 16.351 2.439 1.00 40.15 135 SER B N 1
ATOM 3307 C CA . SER B 1 113 ? 7.079 16.670 2.258 1.00 36.75 135 SER B CA 1
ATOM 3308 C C . SER B 1 113 ? 6.413 16.727 3.621 1.00 38.44 135 SER B C 1
ATOM 3309 O O . SER B 1 113 ? 6.849 16.065 4.574 1.00 40.74 135 SER B O 1
ATOM 3312 N N . LEU B 1 114 ? 5.328 17.501 3.707 1.00 42.18 136 LEU B N 1
ATOM 3313 C CA . LEU B 1 114 ? 4.499 17.441 4.909 1.00 41.18 136 LEU B CA 1
ATOM 3314 C C . LEU B 1 114 ? 3.670 16.157 4.970 1.00 40.52 136 LEU B C 1
ATOM 3315 O O . LEU B 1 114 ? 3.291 15.712 6.059 1.00 41.17 136 LEU B O 1
ATOM 3320 N N . THR B 1 115 ? 3.440 15.539 3.832 1.00 40.37 137 THR B N 1
ATOM 3321 C CA . THR B 1 115 ? 2.473 14.473 3.661 1.00 41.92 137 THR B CA 1
ATOM 3322 C C . THR B 1 115 ? 3.183 13.303 3.010 1.00 38.54 137 THR B C 1
ATOM 3323 O O . THR B 1 115 ? 4.079 13.497 2.193 1.00 39.48 137 THR B O 1
ATOM 3327 N N . ARG B 1 116 ? 2.792 12.089 3.368 1.00 43.01 138 ARG B N 1
ATOM 3328 C CA . ARG B 1 116 ? 3.367 10.939 2.682 1.00 38.76 138 ARG B CA 1
ATOM 3329 C C . ARG B 1 116 ? 2.993 10.964 1.203 1.00 39.07 138 ARG B C 1
ATOM 3330 O O . ARG B 1 116 ? 1.847 11.249 0.840 1.00 41.84 138 ARG B O 1
ATOM 3338 N N . THR B 1 117 ? 3.982 10.711 0.351 1.00 39.90 139 THR B N 1
ATOM 3339 C CA . THR B 1 117 ? 3.818 10.453 -1.073 1.00 35.09 139 THR B CA 1
ATOM 3340 C C . THR B 1 117 ? 4.607 9.196 -1.406 1.00 44.32 139 THR B C 1
ATOM 3341 O O . THR B 1 117 ? 5.225 8.574 -0.527 1.00 41.38 139 THR B O 1
ATOM 3345 N N . ALA B 1 118 ? 4.620 8.853 -2.696 1.00 39.72 140 ALA B N 1
ATOM 3346 C CA . ALA B 1 118 ? 5.357 7.689 -3.154 1.00 40.91 140 ALA B CA 1
ATOM 3347 C C . ALA B 1 118 ? 6.854 7.941 -3.158 1.00 47.54 140 ALA B C 1
ATOM 3348 O O . ALA B 1 118 ? 7.628 6.982 -3.068 1.00 43.24 140 ALA B O 1
ATOM 3350 N N . THR B 1 119 ? 7.275 9.208 -3.242 1.00 37.45 141 THR B N 1
ATOM 3351 C CA . THR B 1 119 ? 8.686 9.574 -3.159 1.00 38.06 141 THR B CA 1
ATOM 3352 C C . THR B 1 119 ? 9.139 9.923 -1.740 1.00 40.05 141 THR B C 1
ATOM 3353 O O . THR B 1 119 ? 10.314 9.737 -1.413 1.00 48.86 141 THR B O 1
ATOM 3357 N N . ALA B 1 120 ? 8.262 10.428 -0.883 1.00 41.90 142 ALA B N 1
ATOM 3358 C CA . ALA B 1 120 ? 8.637 10.760 0.496 1.00 45.57 142 ALA B CA 1
ATOM 3359 C C . ALA B 1 120 ? 7.886 9.825 1.445 1.00 40.72 142 ALA B C 1
ATOM 3360 O O . ALA B 1 120 ? 6.722 10.066 1.781 1.00 33.24 142 ALA B O 1
ATOM 3362 N N . THR B 1 121 ? 8.574 8.762 1.885 1.00 34.19 143 THR B N 1
ATOM 3363 C CA . THR B 1 121 ? 7.972 7.706 2.688 1.00 41.74 143 THR B CA 1
ATOM 3364 C C . THR B 1 121 ? 8.607 7.543 4.061 1.00 40.97 143 THR B C 1
ATOM 3365 O O . THR B 1 121 ? 8.145 6.703 4.850 1.00 36.50 143 THR B O 1
ATOM 3369 N N . VAL B 1 122 ? 9.642 8.314 4.378 1.00 33.10 144 VAL B N 1
ATOM 3370 C CA . VAL B 1 122 ? 10.392 8.149 5.619 1.00 31.49 144 VAL B CA 1
ATOM 3371 C C . VAL B 1 122 ? 9.859 9.163 6.622 1.00 36.98 144 VAL B C 1
ATOM 3372 O O . VAL B 1 122 ? 10.068 10.379 6.434 1.00 37.07 144 VAL B O 1
ATOM 3376 N N . PRO B 1 123 ? 9.163 8.742 7.678 1.00 33.62 145 PRO B N 1
ATOM 3377 C CA . PRO B 1 123 ? 8.605 9.719 8.609 1.00 37.84 145 PRO B CA 1
ATOM 3378 C C . PRO B 1 123 ? 9.628 10.233 9.614 1.00 40.78 145 PRO B C 1
ATOM 3379 O O . PRO B 1 123 ? 10.522 9.511 10.071 1.00 33.09 145 PRO B O 1
ATOM 3383 N N . VAL B 1 124 ? 9.478 11.516 9.935 1.00 34.60 146 VAL B N 1
ATOM 3384 C CA . VAL B 1 124 ? 10.186 12.202 11.011 1.00 32.19 146 VAL B CA 1
ATOM 3385 C C . VAL B 1 124 ? 9.192 12.369 12.142 1.00 36.15 146 VAL B C 1
ATOM 3386 O O . VAL B 1 124 ? 8.144 13.008 11.956 1.00 33.80 146 VAL B O 1
ATOM 3390 N N . TYR B 1 125 ? 9.509 11.838 13.320 1.00 32.50 147 TYR B N 1
ATOM 3391 C CA . TYR B 1 125 ? 8.534 11.780 14.397 1.00 34.59 147 TYR B CA 1
ATOM 3392 C C . TYR B 1 125 ? 8.824 12.812 15.476 1.00 40.88 147 TYR B C 1
ATOM 3393 O O . TYR B 1 125 ? 9.980 13.005 15.874 1.00 37.16 147 TYR B O 1
ATOM 3402 N N . GLY B 1 126 ? 7.760 13.459 15.946 1.00 36.00 148 GLY B N 1
ATOM 3403 C CA . GLY B 1 126 ? 7.784 14.160 17.208 1.00 35.55 148 GLY B CA 1
ATOM 3404 C C . GLY B 1 126 ? 7.827 13.197 18.382 1.00 37.13 148 GLY B C 1
ATOM 3405 O O . GLY B 1 126 ? 7.847 11.973 18.233 1.00 39.25 148 GLY B O 1
ATOM 3406 N N . THR B 1 127 ? 7.839 13.777 19.581 1.00 37.71 149 THR B N 1
ATOM 3407 C CA . THR B 1 127 ? 8.044 12.999 20.814 1.00 39.30 149 THR B CA 1
ATOM 3408 C C . THR B 1 127 ? 6.814 12.150 21.095 1.00 36.26 149 THR B C 1
ATOM 3409 O O . THR B 1 127 ? 5.694 12.670 21.080 1.00 33.41 149 THR B O 1
ATOM 3413 N N . PRO B 1 128 ? 6.964 10.858 21.343 1.00 34.43 150 PRO B N 1
ATOM 3414 C CA . PRO B 1 128 ? 5.784 10.047 21.667 1.00 38.52 150 PRO B CA 1
ATOM 3415 C C . PRO B 1 128 ? 5.313 10.398 23.071 1.00 44.19 150 PRO B C 1
ATOM 3416 O O . PRO B 1 128 ? 6.095 10.732 23.965 1.00 40.16 150 PRO B O 1
ATOM 3420 N N . ASP B 1 129 ? 4.018 10.375 23.294 1.00 35.57 151 ASP B N 1
ATOM 3421 C CA . ASP B 1 129 ? 3.673 10.602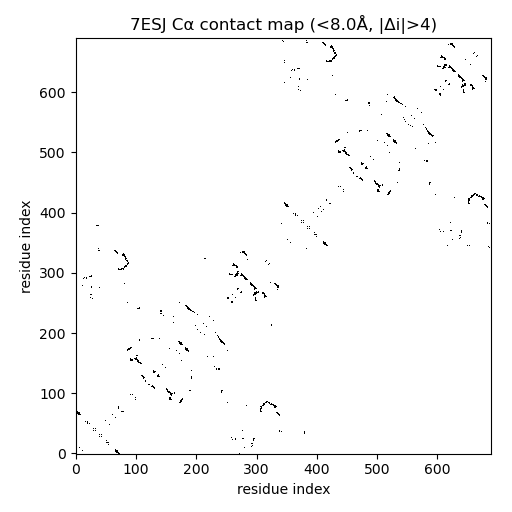 24.703 1.00 49.93 151 ASP B CA 1
ATOM 3422 C C . ASP B 1 129 ? 3.554 9.371 25.584 1.00 43.63 151 ASP B C 1
ATOM 3423 O O . ASP B 1 129 ? 3.421 9.525 26.812 1.00 46.29 151 ASP B O 1
ATOM 3428 N N . ASP B 1 130 ? 3.897 8.188 25.068 1.00 43.23 152 ASP B N 1
ATOM 3429 C CA . ASP B 1 130 ? 4.145 7.013 25.909 1.00 43.66 152 ASP B CA 1
ATOM 3430 C C . ASP B 1 130 ? 5.628 6.778 26.191 1.00 40.28 152 ASP B C 1
ATOM 3431 O O . ASP B 1 130 ? 5.990 5.739 26.748 1.00 41.03 152 ASP B O 1
ATOM 3436 N N . LEU B 1 131 ? 6.474 7.736 25.835 1.00 40.18 153 LEU B N 1
ATOM 3437 C CA . LEU B 1 131 ? 7.899 7.692 26.100 1.00 41.23 153 LEU B CA 1
ATOM 3438 C C . LEU B 1 131 ? 8.156 8.334 27.454 1.00 40.00 153 LEU B C 1
ATOM 3439 O O . LEU B 1 131 ? 7.901 9.529 27.636 1.00 40.78 153 LEU B O 1
ATOM 3444 N N . VAL B 1 132 ? 8.663 7.550 28.394 1.00 38.29 154 VAL B N 1
ATOM 3445 C CA . VAL B 1 132 ? 8.860 8.011 29.764 1.00 41.50 154 VAL B CA 1
ATOM 3446 C C . VAL B 1 132 ? 10.347 8.274 29.981 1.00 39.58 154 VAL B C 1
ATOM 3447 O O . VAL B 1 132 ? 11.187 7.394 29.764 1.00 39.24 154 VAL B O 1
ATOM 3451 N N . VAL B 1 133 ? 10.664 9.491 30.396 1.00 40.95 155 VAL B N 1
ATOM 3452 C CA . VAL B 1 133 ? 12.026 9.863 30.764 1.00 42.12 155 VAL B CA 1
ATOM 3453 C C . VAL B 1 133 ? 12.267 9.459 32.215 1.00 43.78 155 VAL B C 1
ATOM 3454 O O . VAL B 1 133 ? 11.579 9.935 33.124 1.00 42.10 155 VAL B O 1
ATOM 3458 N N . VAL B 1 134 ? 13.219 8.546 32.428 1.00 41.70 156 VAL B N 1
ATOM 3459 C CA . VAL B 1 134 ? 13.628 8.166 33.775 1.00 46.14 156 VAL B CA 1
ATOM 3460 C C . VAL B 1 134 ? 14.490 9.274 34.365 1.00 47.69 156 VAL B C 1
ATOM 3461 O O . VAL B 1 134 ? 15.412 9.775 33.710 1.00 51.84 156 VAL B O 1
ATOM 3465 N N . GLN B 1 135 ? 14.203 9.650 35.625 1.00 49.34 157 GLN B N 1
ATOM 3466 C CA . GLN B 1 135 ? 14.762 10.849 36.259 1.00 53.44 157 GLN B CA 1
ATOM 3467 C C . GLN B 1 135 ? 15.087 10.510 37.721 1.00 53.02 157 GLN B C 1
ATOM 3468 O O . GLN B 1 135 ? 14.489 11.024 38.668 1.00 51.01 157 GLN B O 1
ATOM 3474 N N . LEU B 1 136 ? 16.057 9.612 37.892 1.00 51.82 158 LEU B N 1
ATOM 3475 C CA . LEU B 1 136 ? 16.479 9.086 39.180 1.00 46.55 158 LEU B CA 1
ATOM 3476 C C . LEU B 1 136 ? 17.900 9.517 39.559 1.00 55.55 158 LEU B C 1
ATOM 3477 O O . LEU B 1 136 ? 18.546 8.832 40.359 1.00 53.50 158 LEU B O 1
ATOM 3482 N N . GLU B 1 137 ? 18.404 10.629 38.999 1.00 56.61 159 GLU B N 1
ATOM 3483 C CA . GLU B 1 137 ? 19.785 11.048 39.263 1.00 61.58 159 GLU B CA 1
ATOM 3484 C C . GLU B 1 137 ? 19.989 11.459 40.722 1.00 60.89 159 GLU B C 1
ATOM 3485 O O . GLU B 1 137 ? 21.068 11.227 41.284 1.00 57.47 159 GLU B O 1
ATOM 3491 N N . SER B 1 138 ? 18.964 12.062 41.337 1.00 58.19 160 SER B N 1
ATOM 3492 C CA . SER B 1 138 ? 19.031 12.507 42.728 1.00 55.24 160 SER B CA 1
ATOM 3493 C C . SER B 1 138 ? 19.229 11.350 43.697 1.00 58.81 160 SER B C 1
ATOM 3494 O O . SER B 1 138 ? 19.790 11.540 44.780 1.00 58.88 160 SER B O 1
ATOM 3497 N N . LEU B 1 139 ? 18.761 10.158 43.347 1.00 54.16 161 LEU B N 1
ATOM 3498 C CA . LEU B 1 139 ? 19.011 8.986 44.176 1.00 54.89 161 LEU B CA 1
ATOM 3499 C C . LEU B 1 139 ? 20.286 8.265 43.770 1.00 57.14 161 LEU B C 1
ATOM 3500 O O . LEU B 1 139 ? 20.880 7.544 44.581 1.00 59.25 161 LEU B O 1
ATOM 3505 N N . TYR B 1 140 ? 20.699 8.426 42.517 1.00 59.92 162 TYR B N 1
ATOM 3506 C CA . TYR B 1 140 ? 21.846 7.711 41.966 1.00 62.02 162 TYR B CA 1
ATOM 3507 C C . TYR B 1 140 ? 22.573 8.669 41.038 1.00 64.65 162 TYR B C 1
ATOM 3508 O O . TYR B 1 140 ? 22.268 8.751 39.839 1.00 62.29 162 TYR B O 1
ATOM 3517 N N . PRO B 1 141 ? 23.544 9.421 41.563 1.00 64.46 163 PRO B N 1
ATOM 3518 C CA . PRO B 1 141 ? 24.314 10.335 40.702 1.00 63.40 163 PRO B CA 1
ATOM 3519 C C . PRO B 1 141 ? 25.013 9.644 39.541 1.00 60.19 163 PRO B C 1
ATOM 3520 O O . PRO B 1 141 ? 25.184 10.260 38.484 1.00 61.54 163 PRO B O 1
ATOM 3524 N N . GLU B 1 142 ? 25.389 8.374 39.689 1.00 58.03 164 GLU B N 1
ATOM 3525 C CA . GLU B 1 142 ? 26.079 7.635 38.643 1.00 58.02 164 GLU B CA 1
ATOM 3526 C C . GLU B 1 142 ? 25.231 7.493 37.379 1.00 65.83 164 GLU B C 1
ATOM 3527 O O . GLU B 1 142 ? 25.686 6.915 36.385 1.00 69.21 164 GLU B O 1
ATOM 3533 N N . LEU B 1 143 ? 24.000 8.006 37.405 1.00 63.37 165 LEU B N 1
ATOM 3534 C CA . LEU B 1 143 ? 23.107 7.980 36.255 1.00 66.42 165 LEU B CA 1
ATOM 3535 C C . LEU B 1 143 ? 23.147 9.254 35.422 1.00 63.00 165 LEU B C 1
ATOM 3536 O O . LEU B 1 143 ? 22.618 9.250 34.306 1.00 63.09 165 LEU B O 1
ATOM 3541 N N . LYS B 1 144 ? 23.724 10.340 35.932 1.00 64.59 166 LYS B N 1
ATOM 3542 C CA . LYS B 1 144 ? 23.736 11.581 35.168 1.00 67.90 166 LYS B CA 1
ATOM 3543 C C . LYS B 1 144 ? 24.504 11.376 33.867 1.00 66.31 166 LYS B C 1
ATOM 3544 O O . LYS B 1 144 ? 25.471 10.608 33.806 1.00 61.61 166 LYS B O 1
ATOM 3550 N N . GLY B 1 145 ? 24.038 12.034 32.806 1.00 65.48 167 GLY B N 1
ATOM 3551 C CA . GLY B 1 145 ? 24.582 11.819 31.488 1.00 64.73 167 GLY B CA 1
ATOM 3552 C C . GLY B 1 145 ? 24.049 10.599 30.767 1.00 66.55 167 GLY B C 1
ATOM 3553 O O . GLY B 1 145 ? 24.104 10.555 29.531 1.00 65.31 167 GLY B O 1
ATOM 3554 N N . LYS B 1 146 ? 23.544 9.600 31.484 1.00 61.43 168 LYS B N 1
ATOM 3555 C CA . LYS B 1 146 ? 22.844 8.509 30.827 1.00 60.54 168 LYS B CA 1
ATOM 3556 C C . LYS B 1 146 ? 21.432 8.964 30.490 1.00 53.45 168 LYS B C 1
ATOM 3557 O O . LYS B 1 146 ? 20.779 9.644 31.279 1.00 54.31 168 LYS B O 1
ATOM 3563 N N . ARG B 1 147 ? 20.988 8.649 29.284 1.00 54.03 169 ARG B N 1
ATOM 3564 C CA . ARG B 1 147 ? 19.659 9.048 28.837 1.00 54.47 169 ARG B CA 1
ATOM 3565 C C . ARG B 1 147 ? 18.785 7.805 28.933 1.00 53.16 169 ARG B C 1
ATOM 3566 O O . ARG B 1 147 ? 18.705 7.001 28.008 1.00 45.73 169 ARG B O 1
ATOM 3574 N N . LEU B 1 148 ? 18.152 7.640 30.088 1.00 49.92 170 LEU B N 1
ATOM 3575 C CA . LEU B 1 148 ? 17.342 6.465 30.360 1.00 47.25 170 LEU B CA 1
ATOM 3576 C C . LEU B 1 148 ? 15.908 6.783 29.984 1.00 46.34 170 LEU B C 1
ATOM 3577 O O . LEU B 1 148 ? 15.392 7.839 30.363 1.00 43.03 170 LEU B O 1
ATOM 3582 N N . ARG B 1 149 ? 15.288 5.894 29.204 1.00 40.61 171 ARG B N 1
ATOM 3583 C CA . ARG B 1 149 ? 13.921 6.094 28.756 1.00 40.10 171 ARG B CA 1
ATOM 3584 C C . ARG B 1 149 ? 13.254 4.739 28.612 1.00 39.87 171 ARG B C 1
ATOM 3585 O O . ARG B 1 149 ? 13.915 3.712 28.441 1.00 41.61 171 ARG B O 1
ATOM 3593 N N . GLY B 1 150 ? 11.931 4.754 28.654 1.00 35.63 172 GLY B N 1
ATOM 3594 C CA . GLY B 1 150 ? 11.235 3.506 28.434 1.00 39.51 172 GLY B CA 1
ATOM 3595 C C . GLY B 1 150 ? 9.763 3.731 28.209 1.00 39.53 172 GLY B C 1
ATOM 3596 O O . GLY B 1 150 ? 9.270 4.865 28.153 1.00 37.87 172 GLY B O 1
ATOM 3597 N N . ARG B 1 151 ? 9.078 2.611 28.062 1.00 39.35 173 ARG B N 1
ATOM 3598 C CA . ARG B 1 151 ? 7.633 2.541 27.967 1.00 46.48 173 ARG B CA 1
ATOM 3599 C C . ARG B 1 151 ? 7.127 1.782 29.184 1.00 42.10 173 ARG B C 1
ATOM 3600 O O . ARG B 1 151 ? 7.712 0.767 29.583 1.00 43.41 173 ARG B O 1
ATOM 3608 N N . VAL B 1 152 ? 6.059 2.264 29.786 1.00 38.01 174 VAL B N 1
ATOM 3609 C CA . VAL B 1 152 ? 5.539 1.630 30.986 1.00 43.85 174 VAL B CA 1
ATOM 3610 C C . VAL B 1 152 ? 4.458 0.652 30.558 1.00 45.21 174 VAL B C 1
ATOM 3611 O O . VAL B 1 152 ? 3.428 1.056 30.014 1.00 46.00 174 VAL B O 1
ATOM 3615 N N . GLU B 1 153 ? 4.705 -0.632 30.779 1.00 44.71 175 GLU B N 1
ATOM 3616 C CA . GLU B 1 153 ? 3.728 -1.680 30.516 1.00 50.01 175 GLU B CA 1
ATOM 3617 C C . GLU B 1 153 ? 3.414 -2.363 31.843 1.00 51.43 175 GLU B C 1
ATOM 3618 O O . GLU B 1 153 ? 4.283 -3.020 32.433 1.00 47.30 175 GLU B O 1
ATOM 3624 N N . GLY B 1 154 ? 2.173 -2.206 32.306 1.00 48.19 176 GLY B N 1
ATOM 3625 C CA . GLY B 1 154 ? 1.794 -2.632 33.641 1.00 51.79 176 GLY B CA 1
ATOM 3626 C C . GLY B 1 154 ? 2.499 -1.811 34.704 1.00 53.67 176 GLY B C 1
ATOM 3627 O O . GLY B 1 154 ? 2.322 -0.589 34.775 1.00 50.41 176 GLY B O 1
ATOM 3628 N N . LYS B 1 155 ? 3.326 -2.467 35.518 1.00 51.13 177 LYS B N 1
ATOM 3629 C CA . LYS B 1 155 ? 4.114 -1.788 36.537 1.00 53.76 177 LYS B CA 1
ATOM 3630 C C . LYS B 1 155 ? 5.612 -1.839 36.243 1.00 47.93 177 LYS B C 1
ATOM 3631 O O . LYS B 1 155 ? 6.425 -1.682 37.157 1.00 47.17 177 LYS B O 1
ATOM 3637 N N . VAL B 1 156 ? 5.997 -2.041 34.983 1.00 51.15 178 VAL B N 1
ATOM 3638 C CA . VAL B 1 156 ? 7.399 -2.142 34.594 1.00 45.50 178 VAL B CA 1
ATOM 3639 C C . VAL B 1 156 ? 7.700 -1.124 33.504 1.00 49.13 178 VAL B C 1
ATOM 3640 O O . VAL B 1 156 ? 6.990 -1.052 32.495 1.00 47.21 178 VAL B O 1
ATOM 3644 N N . LEU B 1 157 ? 8.755 -0.343 33.710 1.00 44.78 179 LEU B N 1
ATOM 3645 C CA . LEU B 1 157 ? 9.320 0.489 32.661 1.00 49.16 179 LEU B CA 1
ATOM 3646 C C . LEU B 1 157 ? 10.304 -0.383 31.890 1.00 49.60 179 LEU B C 1
ATOM 3647 O O . LEU B 1 157 ? 11.318 -0.823 32.441 1.00 47.52 179 LEU B O 1
ATOM 3652 N N . LYS B 1 158 ? 9.984 -0.663 30.633 1.00 48.78 180 LYS B N 1
ATOM 3653 C CA . LYS B 1 158 ? 10.766 -1.533 29.771 1.00 45.53 180 LYS B CA 1
ATOM 3654 C C . LYS B 1 158 ? 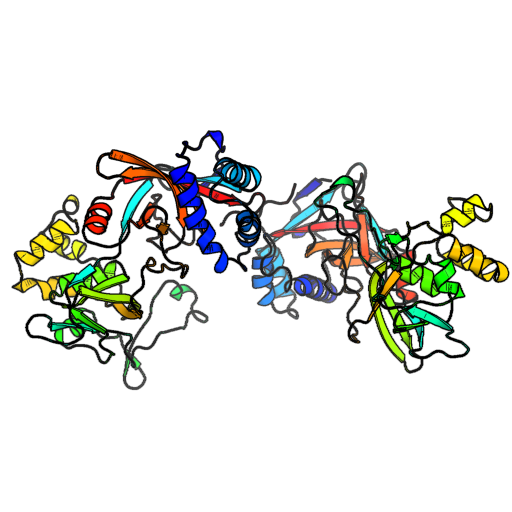11.409 -0.709 28.663 1.00 44.98 180 LYS B C 1
ATOM 3655 O O . LYS B 1 158 ? 10.978 0.419 28.397 1.00 40.64 180 LYS B O 1
ATOM 3661 N N . PRO B 1 159 ? 12.474 -1.217 28.036 1.00 44.61 181 PRO B N 1
ATOM 3662 C CA . PRO B 1 159 ? 13.101 -0.490 26.919 1.00 45.90 181 PRO B CA 1
ATOM 3663 C C . PRO B 1 159 ? 12.069 0.002 25.911 1.00 47.19 181 PRO B C 1
ATOM 3664 O O . PRO B 1 159 ? 11.086 -0.684 25.623 1.00 37.70 181 PRO B O 1
ATOM 3668 N N . TYR B 1 160 ? 12.267 1.225 25.408 1.00 39.81 182 TYR B N 1
ATOM 3669 C CA . TYR B 1 160 ? 11.436 1.700 24.305 1.00 40.61 182 TYR B CA 1
ATOM 3670 C C . TYR B 1 160 ? 11.840 1.004 22.997 1.00 42.31 182 TYR B C 1
ATOM 3671 O O . TYR B 1 160 ? 12.897 0.364 22.899 1.00 39.70 182 TYR B O 1
ATOM 3680 N N . ASP B 1 161 ? 10.983 1.140 21.983 1.00 41.58 183 ASP B N 1
ATOM 3681 C CA . ASP B 1 161 ? 11.290 0.659 20.630 1.00 39.56 183 ASP B CA 1
ATOM 3682 C C . ASP B 1 161 ? 12.680 1.093 20.190 1.00 37.63 183 ASP B C 1
ATOM 3683 O O . ASP B 1 161 ? 13.036 2.270 20.292 1.00 37.80 183 ASP B O 1
ATOM 3688 N N . ASP B 1 162 ? 13.467 0.156 19.676 1.00 37.30 184 ASP B N 1
ATOM 3689 C CA . ASP B 1 162 ? 14.718 0.587 19.070 1.00 42.66 184 ASP B CA 1
ATOM 3690 C C . ASP B 1 162 ? 14.464 1.150 17.665 1.00 38.07 184 ASP B C 1
ATOM 3691 O O . ASP B 1 162 ? 13.338 1.159 17.162 1.00 36.93 184 ASP B O 1
ATOM 3696 N N . ALA B 1 163 ? 15.541 1.638 17.044 1.00 33.39 185 ALA B N 1
ATOM 3697 C CA . ALA B 1 163 ? 15.477 2.219 15.703 1.00 39.77 185 ALA B CA 1
ATOM 3698 C C . ALA B 1 163 ? 14.942 1.229 14.672 1.00 41.17 185 ALA B C 1
ATOM 3699 O O . ALA B 1 163 ? 14.086 1.573 13.852 1.00 37.52 185 ALA B O 1
ATOM 3701 N N . GLY B 1 164 ? 15.473 0.005 14.660 1.00 34.68 186 GLY B N 1
ATOM 3702 C CA . GLY B 1 164 ? 15.008 -0.955 13.677 1.00 36.63 186 GLY B CA 1
ATOM 3703 C C . GLY B 1 164 ? 13.506 -1.133 13.739 1.00 40.36 186 GLY B C 1
ATOM 3704 O O . GLY B 1 164 ? 12.828 -1.154 12.708 1.00 36.45 186 GLY B O 1
ATOM 3705 N N . THR B 1 165 ? 12.962 -1.184 14.956 1.00 36.82 187 THR B N 1
ATOM 3706 C CA . THR B 1 165 ? 11.534 -1.388 15.120 1.00 37.96 187 THR B CA 1
ATOM 3707 C C . THR B 1 165 ? 10.748 -0.160 14.669 1.00 38.39 187 THR B C 1
ATOM 3708 O O . THR B 1 165 ? 9.656 -0.289 14.111 1.00 37.58 187 THR B O 1
ATOM 3712 N N . ILE B 1 166 ? 11.278 1.045 14.913 1.00 36.51 188 ILE B N 1
ATOM 3713 C CA . ILE B 1 166 ? 10.582 2.234 14.430 1.00 38.44 188 ILE B CA 1
ATOM 3714 C C . ILE B 1 166 ? 10.620 2.294 12.903 1.00 36.58 188 ILE B C 1
ATOM 3715 O O . ILE B 1 166 ? 9.655 2.747 12.271 1.00 37.99 188 ILE B O 1
ATOM 3720 N N . ALA B 1 167 ? 11.709 1.825 12.282 1.00 34.62 189 ALA B N 1
ATOM 3721 C CA . ALA B 1 167 ? 11.783 1.825 10.821 1.00 38.93 189 ALA B CA 1
ATOM 3722 C C . ALA B 1 167 ? 10.779 0.852 10.207 1.00 45.17 189 ALA B C 1
ATOM 3723 O O . ALA B 1 167 ? 10.128 1.179 9.202 1.00 42.68 189 ALA B O 1
ATOM 3725 N N . ALA B 1 168 ? 10.619 -0.336 10.807 1.00 42.11 190 ALA B N 1
ATOM 3726 C CA . ALA B 1 168 ? 9.703 -1.339 10.256 1.00 37.39 190 ALA B CA 1
ATOM 3727 C C . ALA B 1 168 ? 8.243 -1.002 10.516 1.00 36.20 190 ALA B C 1
ATOM 3728 O O . ALA B 1 168 ? 7.405 -1.166 9.632 1.00 47.54 190 ALA B O 1
ATOM 3730 N N . LYS B 1 169 ? 7.909 -0.581 11.736 1.00 40.86 191 LYS B N 1
ATOM 3731 C CA . LYS B 1 169 ? 6.525 -0.506 12.182 1.00 37.69 191 LYS B CA 1
ATOM 3732 C C . LYS B 1 169 ? 6.027 0.905 12.437 1.00 39.57 191 LYS B C 1
ATOM 3733 O O . LYS B 1 169 ? 4.842 1.070 12.730 1.00 34.45 191 LYS B O 1
ATOM 3739 N N . GLY B 1 170 ? 6.883 1.922 12.366 1.00 37.63 192 GLY B N 1
ATOM 3740 C CA . GLY B 1 170 ? 6.432 3.262 12.687 1.00 34.59 192 GLY B CA 1
ATOM 3741 C C . GLY B 1 170 ? 6.498 3.538 14.180 1.00 36.54 192 GLY B C 1
ATOM 3742 O O . GLY B 1 170 ? 6.898 2.703 14.989 1.00 35.88 192 GLY B O 1
ATOM 3743 N N . ALA B 1 171 ? 6.103 4.755 14.562 1.00 40.88 193 ALA B N 1
ATOM 3744 C CA . ALA B 1 171 ? 6.135 5.172 15.957 1.00 34.07 193 ALA B CA 1
ATOM 3745 C C . ALA B 1 171 ? 4.759 5.602 16.408 1.00 36.92 193 ALA B C 1
ATOM 3746 O O . ALA B 1 171 ? 3.966 6.123 15.621 1.00 38.22 193 ALA B O 1
ATOM 3748 N N . ASN B 1 172 ? 4.507 5.419 17.705 1.00 35.18 194 ASN B N 1
ATOM 3749 C CA . ASN B 1 172 ? 3.342 5.985 18.365 1.00 38.69 194 ASN B CA 1
ATOM 3750 C C . ASN B 1 172 ? 3.627 7.463 18.621 1.00 35.55 194 ASN B C 1
ATOM 3751 O O . ASN B 1 172 ? 3.852 7.896 19.753 1.00 39.71 194 ASN B O 1
ATOM 3756 N N . ALA B 1 173 ? 3.551 8.260 17.554 1.00 37.75 195 ALA B N 1
ATOM 3757 C CA . ALA B 1 173 ? 3.875 9.686 17.628 1.00 35.46 195 ALA B CA 1
ATOM 3758 C C . ALA B 1 173 ? 3.416 10.421 16.374 1.00 38.58 195 ALA B C 1
ATOM 3759 O O . ALA B 1 173 ? 3.272 9.810 15.305 1.00 36.71 195 ALA B O 1
ATOM 3761 N N . PRO B 1 174 ? 3.161 11.724 16.465 1.00 36.42 196 PRO B N 1
ATOM 3762 C CA . PRO B 1 174 ? 2.853 12.498 15.260 1.00 36.12 196 PRO B CA 1
ATOM 3763 C C . PRO B 1 174 ? 4.028 12.582 14.297 1.00 37.33 196 PRO B C 1
ATOM 3764 O O . PRO B 1 174 ? 5.198 12.667 14.692 1.00 36.59 196 PRO B O 1
ATOM 3768 N N . VAL B 1 175 ? 3.690 12.582 13.014 1.00 34.57 197 VAL B N 1
ATOM 3769 C CA . VAL B 1 175 ? 4.664 12.746 11.943 1.00 41.01 197 VAL B CA 1
ATOM 3770 C C . VAL B 1 175 ? 4.758 14.228 11.618 1.00 41.52 197 VAL B C 1
ATOM 3771 O O . VAL B 1 175 ? 3.743 14.871 11.340 1.00 39.51 197 VAL B O 1
ATOM 3775 N N . LEU B 1 176 ? 5.967 14.772 11.669 1.00 35.96 198 LEU B N 1
ATOM 3776 C CA . LEU B 1 176 ? 6.163 16.191 11.404 1.00 42.01 198 LEU B CA 1
ATOM 3777 C C . LEU B 1 176 ? 6.522 16.474 9.960 1.00 42.88 198 LEU B C 1
ATOM 3778 O O . LEU B 1 176 ? 6.281 17.586 9.481 1.00 42.44 198 LEU B O 1
ATOM 3783 N N . ALA B 1 177 ? 7.088 15.497 9.264 1.00 37.03 199 ALA B N 1
ATOM 3784 C CA . ALA B 1 177 ? 7.506 15.642 7.879 1.00 38.87 199 ALA B CA 1
ATOM 3785 C C . ALA B 1 177 ? 7.838 14.251 7.373 1.00 31.42 199 ALA B C 1
ATOM 3786 O O . ALA B 1 177 ? 7.999 13.321 8.159 1.00 30.87 199 ALA B O 1
ATOM 3788 N N . TRP B 1 178 ? 7.998 14.142 6.059 1.00 32.30 200 TRP B N 1
ATOM 3789 C CA . TRP B 1 178 ? 8.403 12.903 5.413 1.00 37.49 200 TRP B CA 1
ATOM 3790 C C . TRP B 1 178 ? 9.615 13.178 4.541 1.00 36.37 200 TRP B C 1
ATOM 3791 O O . TRP B 1 178 ? 9.609 14.130 3.751 1.00 41.96 200 TRP B O 1
ATOM 3802 N N . LEU B 1 179 ? 10.654 12.363 4.701 1.00 33.12 201 LEU B N 1
ATOM 3803 C CA . LEU B 1 179 ? 11.847 12.409 3.872 1.00 36.47 201 LEU B CA 1
ATOM 3804 C C . LEU B 1 179 ? 11.757 11.397 2.730 1.00 42.34 201 LEU B C 1
ATOM 3805 O O . LEU B 1 179 ? 10.928 10.480 2.737 1.00 39.75 201 LEU B O 1
ATOM 3810 N N . THR B 1 180 ? 12.634 11.574 1.734 1.00 39.97 202 THR B N 1
ATOM 3811 C CA . THR B 1 180 ? 12.713 10.658 0.598 1.00 45.19 202 THR B CA 1
ATOM 3812 C C . THR B 1 180 ? 13.727 9.529 0.780 1.00 42.41 202 THR B C 1
ATOM 3813 O O . THR B 1 180 ? 13.657 8.528 0.056 1.00 47.10 202 THR B O 1
ATOM 3817 N N . ASP B 1 181 ? 14.649 9.643 1.734 1.00 41.44 203 ASP B N 1
ATOM 3818 C CA . ASP B 1 181 ? 15.782 8.697 1.840 1.00 38.41 203 ASP B CA 1
ATOM 3819 C C . ASP B 1 181 ? 16.014 8.389 3.318 1.00 41.57 203 ASP B C 1
ATOM 3820 O O . ASP B 1 181 ? 16.206 9.324 4.122 1.00 41.84 203 ASP B O 1
ATOM 3825 N N . PRO B 1 182 ? 16.006 7.114 3.722 1.00 41.23 204 PRO B N 1
ATOM 3826 C CA . PRO B 1 182 ? 16.287 6.814 5.137 1.00 37.05 204 PRO B CA 1
ATOM 3827 C C . PRO B 1 182 ? 17.671 7.310 5.581 1.00 37.62 204 PRO B C 1
ATOM 3828 O O . PRO B 1 182 ? 17.862 7.630 6.765 1.00 35.98 204 PRO B O 1
ATOM 3832 N N . MET B 1 183 ? 18.634 7.401 4.666 1.00 38.04 205 MET B N 1
ATOM 3833 C CA . MET B 1 183 ? 19.953 7.910 5.044 1.00 38.09 205 MET B CA 1
ATOM 3834 C C . MET B 1 183 ? 19.895 9.379 5.441 1.00 40.82 205 MET B C 1
ATOM 3835 O O . MET B 1 183 ? 20.712 9.829 6.250 1.00 37.02 205 MET B O 1
ATOM 3840 N N . ASP B 1 184 ? 18.950 10.140 4.876 1.00 39.50 206 ASP B N 1
ATOM 3841 C CA . ASP B 1 184 ? 18.784 11.528 5.290 1.00 36.97 206 ASP B CA 1
ATOM 3842 C C . ASP B 1 184 ? 18.266 11.598 6.715 1.00 39.20 206 ASP B C 1
ATOM 3843 O O . ASP B 1 184 ? 18.668 12.481 7.486 1.00 38.59 206 ASP B O 1
ATOM 3848 N N . LEU B 1 185 ? 17.354 10.689 7.086 1.00 37.22 207 LEU B N 1
ATOM 3849 C CA . LEU B 1 185 ? 16.887 10.661 8.468 1.00 38.64 207 LEU B CA 1
ATOM 3850 C C . LEU B 1 185 ? 18.036 10.373 9.416 1.00 34.39 207 LEU B C 1
ATOM 3851 O O . LEU B 1 185 ? 18.157 11.003 10.470 1.00 38.04 207 LEU B O 1
ATOM 3856 N N . GLN B 1 186 ? 18.865 9.380 9.091 1.00 36.18 208 GLN B N 1
ATOM 3857 C CA . GLN B 1 186 ? 19.938 9.029 10.009 1.00 38.72 208 GLN B CA 1
ATOM 3858 C C . GLN B 1 186 ? 20.876 10.217 10.222 1.00 36.63 208 GLN B C 1
ATOM 3859 O O . GLN B 1 186 ? 21.257 10.529 11.356 1.00 33.16 208 GLN B O 1
ATOM 3865 N N . LEU B 1 187 ? 21.233 10.907 9.146 1.00 39.38 209 LEU B N 1
ATOM 3866 C CA . LEU B 1 187 ? 22.141 12.035 9.293 1.00 39.48 209 LEU B CA 1
ATOM 3867 C C . LEU B 1 187 ? 21.470 13.146 10.076 1.00 43.77 209 LEU B C 1
ATOM 3868 O O . LEU B 1 187 ? 22.108 13.802 10.907 1.00 44.79 209 LEU B O 1
ATOM 3873 N N . LEU B 1 188 ? 20.167 13.339 9.857 1.00 43.29 210 LEU B N 1
ATOM 3874 C CA . LEU B 1 188 ? 19.457 14.398 10.557 1.00 41.58 210 LEU B CA 1
ATOM 3875 C C . LEU B 1 188 ? 19.404 14.103 12.045 1.00 44.01 210 LEU B C 1
ATOM 3876 O O . LEU B 1 188 ? 19.570 15.004 12.877 1.00 40.11 210 LEU B O 1
ATOM 3881 N N . GLN B 1 189 ? 19.214 12.830 12.396 1.00 32.61 211 GLN B N 1
ATOM 3882 C CA . GLN B 1 189 ? 19.184 12.430 13.793 1.00 35.14 211 GLN B CA 1
ATOM 3883 C C . GLN B 1 189 ? 20.560 12.537 14.434 1.00 42.44 211 GLN B C 1
ATOM 3884 O O . GLN B 1 189 ? 20.660 12.700 15.649 1.00 42.53 211 GLN B O 1
ATOM 3890 N N . ILE B 1 190 ? 21.629 12.425 13.648 1.00 42.80 212 ILE B N 1
ATOM 3891 C CA . ILE B 1 190 ? 22.965 12.583 14.217 1.00 47.79 212 ILE B CA 1
ATOM 3892 C C . ILE B 1 190 ? 23.233 14.047 14.543 1.00 45.08 212 ILE B C 1
ATOM 3893 O O . ILE B 1 190 ? 23.750 14.371 15.617 1.00 50.22 212 ILE B O 1
ATOM 3898 N N . GLN B 1 191 ? 22.859 14.950 13.640 1.00 48.29 213 GLN B N 1
ATOM 3899 C CA . GLN B 1 191 ? 23.166 16.366 13.793 1.00 48.23 213 GLN B CA 1
ATOM 3900 C C . GLN B 1 191 ? 22.200 17.101 14.718 1.00 52.20 213 GLN B C 1
ATOM 3901 O O . GLN B 1 191 ? 22.560 18.156 15.259 1.00 52.95 213 GLN B O 1
ATOM 3907 N N . GLY B 1 192 ? 20.977 16.599 14.883 1.00 46.99 214 GLY B N 1
ATOM 3908 C CA . GLY B 1 192 ? 20.031 17.174 15.811 1.00 41.27 214 GLY B CA 1
ATOM 3909 C C . GLY B 1 192 ? 19.196 18.319 15.278 1.00 45.94 214 GLY B C 1
ATOM 3910 O O . GLY B 1 192 ? 18.309 18.794 15.990 1.00 51.64 214 GLY B O 1
ATOM 3911 N N . SER B 1 193 ? 19.457 18.793 14.064 1.00 44.18 215 SER B N 1
ATOM 3912 C CA . SER B 1 193 ? 18.656 19.862 13.493 1.00 49.02 215 SER B CA 1
ATOM 3913 C C . SER B 1 193 ? 18.885 19.898 11.988 1.00 46.70 215 SER B C 1
ATOM 3914 O O . SER B 1 193 ? 19.870 19.360 11.474 1.00 45.15 215 SER B O 1
ATOM 3917 N N . GLY B 1 194 ? 17.954 20.533 11.293 1.00 44.82 216 GLY B N 1
ATOM 3918 C CA . GLY B 1 194 ? 18.014 20.599 9.849 1.00 49.11 216 GLY B CA 1
ATOM 3919 C C . GLY B 1 194 ? 16.736 21.189 9.307 1.00 44.55 216 GLY B C 1
ATOM 3920 O O . GLY B 1 194 ? 15.775 21.443 10.038 1.00 46.82 216 GLY B O 1
ATOM 3921 N N . ARG B 1 195 ? 16.746 21.415 8.000 1.00 45.99 217 ARG B N 1
ATOM 3922 C CA . ARG B 1 195 ? 15.601 21.952 7.282 1.00 48.57 217 ARG B CA 1
ATOM 3923 C C . ARG B 1 195 ? 15.101 20.923 6.277 1.00 40.73 217 ARG B C 1
ATOM 3924 O O . ARG B 1 195 ? 15.882 20.147 5.723 1.00 37.69 217 ARG B O 1
ATOM 3932 N N . VAL B 1 196 ? 13.787 20.895 6.083 1.00 40.71 218 VAL B N 1
ATOM 3933 C CA . VAL B 1 196 ? 13.160 20.057 5.072 1.00 42.09 218 VAL B CA 1
ATOM 3934 C C . VAL B 1 196 ? 12.683 20.976 3.962 1.00 37.98 218 VAL B C 1
ATOM 3935 O O . VAL B 1 196 ? 11.857 21.865 4.200 1.00 46.61 218 VAL B O 1
ATOM 3939 N N . ARG B 1 197 ? 13.200 20.776 2.753 1.00 35.52 219 ARG B N 1
ATOM 3940 C CA . ARG B 1 197 ? 12.724 21.540 1.602 1.00 47.04 219 ARG B CA 1
ATOM 3941 C C . ARG B 1 197 ? 11.474 20.885 1.034 1.00 41.64 219 ARG B C 1
ATOM 3942 O O . ARG B 1 197 ? 11.508 19.712 0.646 1.00 40.03 219 ARG B O 1
ATOM 3950 N N . LEU B 1 198 ? 10.386 21.645 0.967 1.00 40.73 220 LEU B N 1
ATOM 3951 C CA . LEU B 1 198 ? 9.128 21.183 0.403 1.00 45.40 220 LEU B CA 1
ATOM 3952 C C . LEU B 1 198 ? 9.072 21.543 -1.079 1.00 54.31 220 LEU B C 1
ATOM 3953 O O . LEU B 1 198 ? 9.898 22.306 -1.591 1.00 54.01 220 LEU B O 1
ATOM 3958 N N . ALA B 1 199 ? 8.081 20.982 -1.774 1.00 49.92 221 ALA B N 1
ATOM 3959 C CA . ALA B 1 199 ? 8.012 21.147 -3.223 1.00 49.22 221 ALA B CA 1
ATOM 3960 C C . ALA B 1 199 ? 7.714 22.593 -3.603 1.00 54.98 221 ALA B C 1
ATOM 3961 O O . ALA B 1 199 ? 8.301 23.121 -4.551 1.00 58.96 221 ALA B O 1
ATOM 3963 N N . ASP B 1 200 ? 6.840 23.263 -2.863 1.00 57.43 222 ASP B N 1
ATOM 3964 C CA . ASP B 1 200 ? 6.584 24.669 -3.118 1.00 57.80 222 ASP B CA 1
ATOM 3965 C C . ASP B 1 200 ? 7.720 25.596 -2.649 1.00 60.43 222 ASP B C 1
ATOM 3966 O O . ASP B 1 200 ? 7.491 26.802 -2.545 1.00 59.32 222 ASP B O 1
ATOM 3971 N N . GLY B 1 201 ? 8.915 25.068 -2.335 1.00 58.33 223 GLY B N 1
ATOM 3972 C CA . GLY B 1 201 ? 10.051 25.884 -1.939 1.00 57.62 223 GLY B CA 1
ATOM 3973 C C . GLY B 1 201 ? 10.065 26.351 -0.498 1.00 56.35 223 GLY B C 1
ATOM 3974 O O . GLY B 1 201 ? 11.116 26.789 -0.016 1.00 58.09 223 GLY B O 1
ATOM 3975 N N . LYS B 1 202 ? 8.936 26.300 0.199 1.00 52.39 224 LYS B N 1
ATOM 3976 C CA . LYS B 1 202 ? 8.904 26.571 1.623 1.00 52.42 224 LYS B CA 1
ATOM 3977 C C . LYS B 1 202 ? 9.732 25.510 2.366 1.00 55.66 224 LYS B C 1
ATOM 3978 O O . LYS B 1 202 ? 10.027 24.431 1.837 1.00 51.54 224 LYS B O 1
ATOM 3984 N N . GLN B 1 203 ? 10.153 25.843 3.591 1.00 51.50 225 GLN B N 1
ATOM 3985 C CA . GLN B 1 203 ? 11.057 24.995 4.356 1.00 53.08 225 GLN B CA 1
ATOM 3986 C C . GLN B 1 203 ? 10.530 24.748 5.765 1.00 51.56 225 GLN B C 1
ATOM 3987 O O . GLN B 1 203 ? 9.851 25.589 6.354 1.00 53.98 225 GLN B O 1
ATOM 3993 N N . VAL B 1 204 ? 10.876 23.582 6.303 1.00 45.56 226 VAL B N 1
ATOM 3994 C CA . VAL B 1 204 ? 10.427 23.126 7.610 1.00 45.83 226 VAL B CA 1
ATOM 3995 C C . VAL B 1 204 ? 11.641 23.083 8.523 1.00 45.12 226 VAL B C 1
ATOM 3996 O O . VAL B 1 204 ? 12.669 22.501 8.159 1.00 42.88 226 VAL B O 1
ATOM 4000 N N . ARG B 1 205 ? 11.521 23.686 9.707 1.00 49.83 227 ARG B N 1
ATOM 4001 C CA . ARG B 1 205 ? 12.603 23.764 10.686 1.00 51.19 227 ARG B CA 1
ATOM 4002 C C . ARG B 1 205 ? 12.449 22.655 11.724 1.00 45.96 227 ARG B C 1
ATOM 4003 O O . ARG B 1 205 ? 11.463 22.636 12.463 1.00 50.57 227 ARG B O 1
ATOM 4011 N N . LEU B 1 206 ? 13.439 21.767 11.811 1.00 43.88 228 LEU B N 1
ATOM 4012 C CA . LEU B 1 206 ? 13.410 20.617 12.710 1.00 44.95 228 LEU B CA 1
ATOM 4013 C C . LEU B 1 206 ? 14.569 20.650 13.699 1.00 42.84 228 LEU B C 1
ATOM 4014 O O . LEU B 1 206 ? 15.714 20.898 13.317 1.00 42.49 228 LEU B O 1
ATOM 4019 N N . ALA B 1 207 ? 14.282 20.340 14.965 1.00 41.39 229 ALA B N 1
ATOM 4020 C CA . ALA B 1 207 ? 15.319 20.357 15.988 1.00 45.44 229 ALA B CA 1
ATOM 4021 C C . ALA B 1 207 ? 15.094 19.200 16.950 1.00 46.37 229 ALA B C 1
ATOM 4022 O O . ALA B 1 207 ? 13.980 18.689 17.081 1.00 41.77 229 ALA B O 1
ATOM 4024 N N . TYR B 1 208 ? 16.180 18.783 17.605 1.00 43.88 230 TYR B N 1
ATOM 4025 C CA . TYR B 1 208 ? 16.132 17.682 18.565 1.00 46.40 230 TYR B CA 1
ATOM 4026 C C . TYR B 1 208 ? 15.054 17.914 19.618 1.00 48.69 230 TYR B C 1
ATOM 4027 O O . TYR B 1 208 ? 14.891 19.029 20.129 1.00 47.46 230 TYR B O 1
ATOM 4036 N N . ALA B 1 209 ? 14.292 16.845 19.931 1.00 34.34 231 ALA B N 1
ATOM 4037 C CA . ALA B 1 209 ? 13.366 16.914 21.053 1.00 33.67 231 ALA B CA 1
ATOM 4038 C C . ALA B 1 209 ? 13.561 15.804 22.077 1.00 39.99 231 ALA B C 1
ATOM 4039 O O . ALA B 1 209 ? 13.442 16.057 23.272 1.00 42.60 231 ALA B O 1
ATOM 4041 N N . GLU B 1 210 ? 13.870 14.584 21.654 1.00 39.26 232 GLU B N 1
ATOM 4042 C CA . GLU B 1 210 ? 13.895 13.487 22.613 1.00 40.25 232 GLU B CA 1
ATOM 4043 C C . GLU B 1 210 ? 14.577 12.310 21.928 1.00 40.10 232 GLU B C 1
ATOM 4044 O O . GLU B 1 210 ? 14.912 12.378 20.745 1.00 39.46 232 GLU B O 1
ATOM 4050 N N . GLN B 1 211 ? 14.791 11.234 22.682 1.00 41.01 233 GLN B N 1
ATOM 4051 C CA . GLN B 1 211 ? 15.544 10.100 22.175 1.00 38.69 233 GLN B CA 1
ATOM 4052 C C . GLN B 1 211 ? 15.022 8.823 22.812 1.00 39.37 233 GLN B C 1
ATOM 4053 O O . GLN B 1 211 ? 14.550 8.840 23.948 1.00 47.08 233 GLN B O 1
ATOM 4059 N N . ASN B 1 212 ? 15.126 7.700 22.083 1.00 41.05 234 ASN B N 1
ATOM 4060 C CA . ASN B 1 212 ? 14.436 6.487 22.520 1.00 44.60 234 ASN B CA 1
ATOM 4061 C C . ASN B 1 212 ? 15.110 5.804 23.713 1.00 42.77 234 ASN B C 1
ATOM 4062 O O . ASN B 1 212 ? 14.606 4.784 24.201 1.00 39.83 234 ASN B O 1
ATOM 4067 N N . GLY B 1 213 ? 16.210 6.350 24.221 1.00 39.28 235 GLY B N 1
ATOM 4068 C CA . GLY B 1 213 ? 16.875 5.731 25.334 1.00 39.27 235 GLY B CA 1
ATOM 4069 C C . GLY B 1 213 ? 17.797 4.595 24.976 1.00 43.72 235 GLY B C 1
ATOM 4070 O O . GLY B 1 213 ? 18.388 4.004 25.882 1.00 46.32 235 GLY B O 1
ATOM 4071 N N . HIS B 1 214 ? 17.941 4.260 23.687 1.00 43.10 236 HIS B N 1
ATOM 4072 C CA . HIS B 1 214 ? 18.911 3.218 23.360 1.00 44.35 236 HIS B CA 1
ATOM 4073 C C . HIS B 1 214 ? 20.272 3.856 23.097 1.00 43.74 236 HIS B C 1
ATOM 4074 O O . HIS B 1 214 ? 20.341 4.983 22.602 1.00 42.93 236 HIS B O 1
ATOM 4081 N N . PRO B 1 215 ? 21.358 3.180 23.457 1.00 45.95 237 PRO B N 1
ATOM 4082 C CA . PRO B 1 215 ? 22.684 3.788 23.294 1.00 46.31 237 PRO B CA 1
ATOM 4083 C C . PRO B 1 215 ? 23.050 3.968 21.823 1.00 46.40 237 PRO B C 1
ATOM 4084 O O . PRO B 1 215 ? 22.827 3.088 20.987 1.00 44.11 237 PRO B O 1
ATOM 4088 N N . TYR B 1 216 ? 23.615 5.131 21.520 1.00 42.19 238 TYR B N 1
ATOM 4089 C CA . TYR B 1 216 ? 24.075 5.419 20.168 1.00 44.65 238 TYR B CA 1
ATOM 4090 C C . TYR B 1 216 ? 25.194 4.473 19.752 1.00 52.59 238 TYR B C 1
ATOM 4091 O O . TYR B 1 216 ? 26.063 4.109 20.550 1.00 54.58 238 TYR B O 1
ATOM 4100 N N . ARG B 1 217 ? 25.166 4.074 18.485 1.00 49.73 239 ARG B N 1
ATOM 4101 C CA . ARG B 1 217 ? 26.170 3.170 17.936 1.00 52.98 239 ARG B CA 1
ATOM 4102 C C . ARG B 1 217 ? 26.358 3.589 16.481 1.00 51.75 239 ARG B C 1
ATOM 4103 O O . ARG B 1 217 ? 25.503 3.292 15.641 1.00 49.00 239 ARG B O 1
ATOM 4111 N N . ALA B 1 218 ? 27.451 4.296 16.198 1.00 48.99 240 ALA B N 1
ATOM 4112 C CA . ALA B 1 218 ? 27.629 4.896 14.877 1.00 55.01 240 ALA B CA 1
ATOM 4113 C C . ALA B 1 218 ? 27.637 3.829 13.787 1.00 56.42 240 ALA B C 1
ATOM 4114 O O . ALA B 1 218 ? 28.342 2.817 13.892 1.00 52.41 240 ALA B O 1
ATOM 4116 N N . ILE B 1 219 ? 26.850 4.058 12.728 1.00 49.61 241 ILE B N 1
ATOM 4117 C CA . ILE B 1 219 ? 26.785 3.060 11.658 1.00 51.50 241 ILE B CA 1
ATOM 4118 C C . ILE B 1 219 ? 28.153 2.870 11.017 1.00 48.49 241 ILE B C 1
ATOM 4119 O O . ILE B 1 219 ? 28.470 1.780 10.534 1.00 49.98 241 ILE B O 1
ATOM 4124 N N . GLY B 1 220 ? 28.988 3.910 11.023 1.00 45.35 242 GLY B N 1
ATOM 4125 C CA . GLY B 1 220 ? 30.352 3.758 10.539 1.00 51.26 242 GLY B CA 1
ATOM 4126 C C . GLY B 1 220 ? 31.082 2.597 11.181 1.00 55.27 242 GLY B C 1
ATOM 4127 O O . GLY B 1 220 ? 31.751 1.815 10.501 1.00 58.68 242 GLY B O 1
ATOM 4128 N N . ARG B 1 221 ? 30.939 2.447 12.503 1.00 55.76 243 ARG B N 1
ATOM 4129 C CA . ARG B 1 221 ? 31.632 1.361 13.193 1.00 59.22 243 ARG B CA 1
ATOM 4130 C C . ARG B 1 221 ? 31.116 0.004 12.721 1.00 59.03 243 ARG B C 1
ATOM 4131 O O . ARG B 1 221 ? 31.888 -0.952 12.609 1.00 61.00 243 ARG B O 1
ATOM 4139 N N . TRP B 1 222 ? 29.812 -0.096 12.434 1.00 54.55 244 TRP B N 1
ATOM 4140 C CA . TRP B 1 222 ? 29.281 -1.350 11.902 1.00 56.38 244 TRP B CA 1
ATOM 4141 C C . TRP B 1 222 ? 29.863 -1.662 10.528 1.00 57.25 244 TRP B C 1
ATOM 4142 O O . TRP B 1 222 ? 30.034 -2.836 10.182 1.00 54.93 244 TRP B O 1
ATOM 4153 N N . LEU B 1 223 ? 30.162 -0.629 9.734 1.00 52.75 245 LEU B N 1
ATOM 4154 C CA . LEU B 1 223 ? 30.730 -0.857 8.411 1.00 57.30 245 LEU B CA 1
ATOM 4155 C C . LEU B 1 223 ? 32.172 -1.350 8.502 1.00 64.18 245 LEU B C 1
ATOM 4156 O O . LEU B 1 223 ? 32.629 -2.085 7.620 1.00 61.65 245 LEU B O 1
ATOM 4161 N N . VAL B 1 224 ? 32.893 -0.991 9.567 1.00 64.57 246 VAL B N 1
ATOM 4162 C CA . VAL B 1 224 ? 34.241 -1.521 9.749 1.00 62.05 246 VAL B CA 1
ATOM 4163 C C . VAL B 1 224 ? 34.187 -2.980 10.189 1.00 64.40 246 VAL B C 1
ATOM 4164 O O . VAL B 1 224 ? 34.850 -3.844 9.597 1.00 67.17 246 VAL B O 1
ATOM 4168 N N . ASP B 1 225 ? 33.387 -3.279 11.221 1.00 62.41 247 ASP B N 1
ATOM 4169 C CA . ASP B 1 225 ? 33.334 -4.639 11.758 1.00 63.94 247 ASP B CA 1
ATOM 4170 C C . ASP B 1 225 ? 32.836 -5.633 10.713 1.00 65.45 247 ASP B C 1
ATOM 4171 O O . ASP B 1 225 ? 33.223 -6.804 10.726 1.00 70.92 247 ASP B O 1
ATOM 4176 N N . GLN B 1 226 ? 31.930 -5.197 9.845 1.00 66.90 248 GLN B N 1
ATOM 4177 C CA . GLN B 1 226 ? 31.482 -6.074 8.769 1.00 66.21 248 GLN B CA 1
ATOM 4178 C C . GLN B 1 226 ? 32.512 -6.208 7.659 1.00 65.94 248 GLN B C 1
ATOM 4179 O O . GLN B 1 226 ? 32.310 -7.011 6.743 1.00 66.69 248 GLN B O 1
ATOM 4185 N N . GLY B 1 227 ? 33.596 -5.433 7.712 1.00 69.42 249 GLY B N 1
ATOM 4186 C CA . GLY B 1 227 ? 34.624 -5.517 6.696 1.00 67.76 249 GLY B CA 1
ATOM 4187 C C . GLY B 1 227 ? 34.299 -4.787 5.417 1.00 65.27 249 GLY B C 1
ATOM 4188 O O . GLY B 1 227 ? 34.731 -5.218 4.347 1.00 69.00 249 GLY B O 1
ATOM 4189 N N . GLN B 1 228 ? 33.549 -3.689 5.497 1.00 65.21 250 GLN B N 1
ATOM 4190 C CA . GLN B 1 228 ? 33.168 -2.915 4.323 1.00 61.30 250 GLN B CA 1
ATOM 4191 C C . GLN B 1 228 ? 33.991 -1.651 4.156 1.00 60.19 250 GLN B C 1
ATOM 4192 O O . GLN B 1 228 ? 34.129 -1.153 3.036 1.00 65.91 250 GLN B O 1
ATOM 4198 N N . LEU B 1 229 ? 34.522 -1.105 5.241 1.00 66.44 251 LEU B N 1
ATOM 4199 C CA . LEU B 1 229 ? 35.411 0.042 5.162 1.00 66.38 251 LEU B CA 1
ATOM 4200 C C . LEU B 1 229 ? 36.562 -0.173 6.135 1.00 70.14 251 LEU B C 1
ATOM 4201 O O . LEU B 1 229 ? 36.561 -1.109 6.945 1.00 64.84 251 LEU B O 1
ATOM 4206 N N . LYS B 1 230 ? 37.560 0.701 6.031 1.00 77.43 252 LYS B N 1
ATOM 4207 C CA . LYS B 1 230 ? 38.660 0.773 6.980 1.00 77.80 252 LYS B CA 1
ATOM 4208 C C . LYS B 1 230 ? 38.479 2.019 7.837 1.00 80.96 252 LYS B C 1
ATOM 4209 O O . LYS B 1 230 ? 38.064 3.069 7.331 1.00 79.41 252 LYS B O 1
ATOM 4215 N N . LYS B 1 231 ? 38.786 1.893 9.137 1.00 78.74 253 LYS B N 1
ATOM 4216 C CA . LYS B 1 231 ? 38.564 2.936 10.141 1.00 78.42 253 LYS B CA 1
ATOM 4217 C C . LYS B 1 231 ? 38.969 4.325 9.666 1.00 80.74 253 LYS B C 1
ATOM 4218 O O . LYS B 1 231 ? 38.376 5.328 10.076 1.00 79.46 253 LYS B O 1
ATOM 4224 N N . GLU B 1 232 ? 39.994 4.389 8.814 1.00 86.09 254 GLU B N 1
ATOM 4225 C CA . GLU B 1 232 ? 40.502 5.642 8.272 1.00 82.21 254 GLU B CA 1
ATOM 4226 C C . GLU B 1 232 ? 39.744 6.107 7.032 1.00 84.68 254 GLU B C 1
ATOM 4227 O O . GLU B 1 232 ? 39.737 7.312 6.739 1.00 81.63 254 GLU B O 1
ATOM 4233 N N . ASP B 1 233 ? 39.105 5.183 6.303 1.00 83.04 255 ASP B N 1
ATOM 4234 C CA . ASP B 1 233 ? 38.299 5.530 5.137 1.00 81.58 255 ASP B CA 1
ATOM 4235 C C . ASP B 1 233 ? 36.910 6.037 5.507 1.00 80.50 255 ASP B C 1
ATOM 4236 O O . ASP B 1 233 ? 36.267 6.705 4.686 1.00 77.51 255 ASP B O 1
ATOM 4241 N N . VAL B 1 234 ? 36.430 5.739 6.712 1.00 76.08 256 VAL B N 1
ATOM 4242 C CA . VAL B 1 234 ? 35.040 6.001 7.059 1.00 74.00 256 VAL B CA 1
ATOM 4243 C C . VAL B 1 234 ? 34.788 7.495 7.193 1.00 73.76 256 VAL B C 1
ATOM 4244 O O . VAL B 1 234 ? 35.045 8.085 8.246 1.00 78.44 256 VAL B O 1
ATOM 4248 N N . THR B 1 235 ? 34.299 8.117 6.129 1.00 72.86 257 THR B N 1
ATOM 4249 C CA . THR B 1 235 ? 33.761 9.463 6.170 1.00 69.30 257 THR B CA 1
ATOM 4250 C C . THR B 1 235 ? 32.253 9.387 5.993 1.00 70.20 257 THR B C 1
ATOM 4251 O O . THR B 1 235 ? 31.679 8.308 5.816 1.00 66.83 257 THR B O 1
ATOM 4255 N N . MET B 1 236 ? 31.600 10.548 6.047 1.00 72.47 258 MET B N 1
ATOM 4256 C CA . MET B 1 236 ? 30.189 10.580 5.696 1.00 66.51 258 MET B CA 1
ATOM 4257 C C . MET B 1 236 ? 30.001 10.245 4.230 1.00 68.52 258 MET B C 1
ATOM 4258 O O . MET B 1 236 ? 29.163 9.407 3.873 1.00 65.97 258 MET B O 1
ATOM 4263 N N . ASP B 1 237 ? 30.800 10.879 3.367 1.00 69.59 259 ASP B N 1
ATOM 4264 C CA . ASP B 1 237 ? 30.678 10.670 1.931 1.00 64.96 259 ASP B CA 1
ATOM 4265 C C . ASP B 1 237 ? 30.901 9.213 1.549 1.00 62.97 259 ASP B C 1
ATOM 4266 O O . ASP B 1 237 ? 30.377 8.761 0.523 1.00 65.69 259 ASP B O 1
ATOM 4271 N N . ALA B 1 238 ? 31.662 8.467 2.359 1.00 60.55 260 ALA B N 1
ATOM 4272 C CA . ALA B 1 238 ? 31.951 7.066 2.061 1.00 60.21 260 ALA B CA 1
ATOM 4273 C C . ALA B 1 238 ? 30.819 6.142 2.497 1.00 59.28 260 ALA B C 1
ATOM 4274 O O . ALA B 1 238 ? 30.526 5.149 1.814 1.00 51.94 260 ALA B O 1
ATOM 4276 N N . ILE B 1 239 ? 30.212 6.422 3.653 1.00 55.23 261 ILE B N 1
ATOM 4277 C CA . ILE B 1 239 ? 29.016 5.690 4.061 1.00 57.91 261 ILE B CA 1
ATOM 4278 C C . ILE B 1 239 ? 27.899 5.893 3.046 1.00 52.91 261 ILE B C 1
ATOM 4279 O O . ILE B 1 239 ? 27.208 4.942 2.662 1.00 51.54 261 ILE B O 1
ATOM 4284 N N . ARG B 1 240 ? 27.704 7.137 2.602 1.00 50.25 262 ARG B N 1
ATOM 4285 C CA . ARG B 1 240 ? 26.703 7.426 1.580 1.00 55.35 262 ARG B CA 1
ATOM 4286 C C . ARG B 1 240 ? 26.996 6.682 0.281 1.00 54.03 262 ARG B C 1
ATOM 4287 O O . ARG B 1 240 ? 26.072 6.192 -0.377 1.00 47.50 262 ARG B O 1
ATOM 4295 N N . ALA B 1 241 ? 28.275 6.600 -0.114 1.00 56.64 263 ALA B N 1
ATOM 4296 C CA . ALA B 1 241 ? 28.619 5.896 -1.350 1.00 55.81 263 ALA B CA 1
ATOM 4297 C C . ALA B 1 241 ? 28.387 4.402 -1.211 1.00 50.38 263 ALA B C 1
ATOM 4298 O O . ALA B 1 241 ? 27.911 3.753 -2.148 1.00 51.81 263 ALA B O 1
ATOM 4300 N N . TRP B 1 242 ? 28.727 3.841 -0.047 1.00 50.40 264 TRP B N 1
ATOM 4301 C CA . TRP B 1 242 ? 28.501 2.421 0.194 1.00 47.37 264 TRP B CA 1
ATOM 4302 C C . TRP B 1 242 ? 27.010 2.092 0.176 1.00 42.58 264 TRP B C 1
ATOM 4303 O O . TRP B 1 242 ? 26.588 1.105 -0.436 1.00 42.76 264 TRP B O 1
ATOM 4314 N N . ALA B 1 243 ? 26.201 2.911 0.845 1.00 47.39 265 ALA B N 1
ATOM 4315 C CA . ALA B 1 243 ? 24.751 2.714 0.845 1.00 46.74 265 ALA B CA 1
ATOM 4316 C C . ALA B 1 243 ? 24.189 2.725 -0.573 1.00 43.04 265 ALA B C 1
ATOM 4317 O O . ALA B 1 243 ? 23.454 1.811 -0.976 1.00 40.30 265 ALA B O 1
ATOM 4319 N N . ARG B 1 244 ? 24.552 3.746 -1.356 1.00 47.25 266 ARG B N 1
ATOM 4320 C CA . ARG B 1 244 ? 24.073 3.827 -2.732 1.00 51.79 266 ARG B CA 1
ATOM 4321 C C . ARG B 1 244 ? 24.516 2.616 -3.539 1.00 47.47 266 ARG B C 1
ATOM 4322 O O . ARG B 1 244 ? 23.770 2.135 -4.396 1.00 46.49 266 ARG B O 1
ATOM 4330 N N . ALA B 1 245 ? 25.709 2.082 -3.248 1.00 47.72 267 ALA B N 1
ATOM 4331 C CA . ALA B 1 245 ? 26.153 0.867 -3.910 1.00 43.23 267 ALA B CA 1
ATOM 4332 C C . ALA B 1 245 ? 25.467 -0.384 -3.372 1.00 38.55 267 ALA B C 1
ATOM 4333 O O . ALA B 1 245 ? 25.433 -1.394 -4.075 1.00 43.08 267 ALA B O 1
ATOM 4335 N N . ASN B 1 246 ? 24.918 -0.335 -2.158 1.00 39.93 268 ASN B N 1
ATOM 4336 C CA . ASN B 1 246 ? 24.381 -1.511 -1.470 1.00 41.86 268 ASN B CA 1
ATOM 4337 C C . ASN B 1 246 ? 22.929 -1.310 -1.030 1.00 37.89 268 ASN B C 1
ATOM 4338 O O . ASN B 1 246 ? 22.609 -1.432 0.154 1.00 39.97 268 ASN B O 1
ATOM 4343 N N . PRO B 1 247 ? 22.013 -1.034 -1.964 1.00 37.66 269 PRO B N 1
ATOM 4344 C CA . PRO B 1 247 ? 20.634 -0.722 -1.542 1.00 44.45 269 PRO B CA 1
ATOM 4345 C C . PRO B 1 247 ? 19.995 -1.810 -0.703 1.00 42.73 269 PRO B C 1
ATOM 4346 O O . PRO B 1 247 ? 19.202 -1.494 0.192 1.00 39.24 269 PRO B O 1
ATOM 4350 N N . ALA B 1 248 ? 20.320 -3.083 -0.965 1.00 44.29 270 ALA B N 1
ATOM 4351 C CA . ALA B 1 248 ? 19.762 -4.173 -0.168 1.00 37.26 270 ALA B CA 1
ATOM 4352 C C . ALA B 1 248 ? 20.180 -4.089 1.290 1.00 36.61 270 ALA B C 1
ATOM 4353 O O . ALA B 1 248 ? 19.457 -4.571 2.164 1.00 39.56 270 ALA B O 1
ATOM 4355 N N . ARG B 1 249 ? 21.331 -3.492 1.583 1.00 37.61 271 ARG B N 1
ATOM 4356 C CA . ARG B 1 249 ? 21.866 -3.538 2.941 1.00 42.47 271 ARG B CA 1
ATOM 4357 C C . ARG B 1 249 ? 21.593 -2.280 3.757 1.00 42.84 271 ARG B C 1
ATOM 4358 O O . ARG B 1 249 ? 21.886 -2.270 4.958 1.00 41.36 271 ARG B O 1
ATOM 4366 N N . VAL B 1 250 ? 21.012 -1.245 3.160 1.00 41.93 272 VAL B N 1
ATOM 4367 C CA . VAL B 1 250 ? 20.721 -0.007 3.887 1.00 41.82 272 VAL B CA 1
ATOM 4368 C C . VAL B 1 250 ? 19.896 -0.273 5.150 1.00 42.98 272 VAL B C 1
ATOM 4369 O O . VAL B 1 250 ? 20.218 0.302 6.197 1.00 40.35 272 VAL B O 1
ATOM 4373 N N . PRO B 1 251 ? 18.867 -1.142 5.133 1.00 42.57 273 PRO B N 1
ATOM 4374 C CA . PRO B 1 251 ? 18.122 -1.403 6.384 1.00 44.38 273 PRO B CA 1
ATOM 4375 C C . PRO B 1 251 ? 18.951 -2.015 7.504 1.00 43.37 273 PRO B C 1
ATOM 4376 O O . PRO B 1 251 ? 18.855 -1.569 8.657 1.00 44.23 273 PRO B O 1
ATOM 4380 N N . GLU B 1 252 ? 19.691 -3.092 7.213 1.00 43.33 274 GLU B N 1
ATOM 4381 C CA . GLU B 1 252 ? 20.677 -3.614 8.156 1.00 45.19 274 GLU B CA 1
ATOM 4382 C C . GLU B 1 252 ? 21.553 -2.495 8.697 1.00 40.74 274 GLU B C 1
ATOM 4383 O O . GLU B 1 252 ? 21.797 -2.404 9.901 1.00 43.56 274 GLU B O 1
ATOM 4389 N N . LEU B 1 253 ? 22.058 -1.648 7.801 1.00 43.59 275 LEU B N 1
ATOM 4390 C CA . LEU B 1 253 ? 23.008 -0.612 8.193 1.00 41.92 275 LEU B CA 1
ATOM 4391 C C . LEU B 1 253 ? 22.405 0.323 9.230 1.00 43.17 275 LEU B C 1
ATOM 4392 O O . LEU B 1 253 ? 23.005 0.564 10.281 1.00 46.51 275 LEU B O 1
ATOM 4397 N N . LEU B 1 254 ? 21.203 0.851 8.960 1.00 43.69 276 LEU B N 1
ATOM 4398 C CA . LEU B 1 254 ? 20.615 1.829 9.869 1.00 44.39 276 LEU B CA 1
ATOM 4399 C C . LEU B 1 254 ? 20.089 1.170 11.138 1.00 42.54 276 LEU B C 1
ATOM 4400 O O . LEU B 1 254 ? 20.042 1.816 12.190 1.00 39.36 276 LEU B O 1
ATOM 4405 N N . ARG B 1 255 ? 19.710 -0.112 11.070 1.00 41.68 277 ARG B N 1
ATOM 4406 C CA . ARG B 1 255 ? 19.330 -0.835 12.283 1.00 46.06 277 ARG B CA 1
ATOM 4407 C C . ARG B 1 255 ? 20.482 -0.932 13.272 1.00 48.63 277 ARG B C 1
ATOM 4408 O O . ARG B 1 255 ? 20.247 -1.004 14.483 1.00 49.18 277 ARG B O 1
ATOM 4416 N N . SER B 1 256 ? 21.725 -0.961 12.777 1.00 46.14 278 SER B N 1
ATOM 4417 C CA . SER B 1 256 ? 22.876 -1.170 13.650 1.00 48.59 278 SER B CA 1
ATOM 4418 C C . SER B 1 256 ? 23.027 -0.066 14.685 1.00 46.97 278 SER B C 1
ATOM 4419 O O . SER B 1 256 ? 23.744 -0.256 15.672 1.00 50.96 278 SER B O 1
ATOM 4422 N N . ASN B 1 257 ? 22.387 1.082 14.479 1.00 48.19 279 ASN B N 1
ATOM 4423 C CA . ASN B 1 257 ? 22.336 2.137 15.480 1.00 38.81 279 ASN B CA 1
ATOM 4424 C C . ASN B 1 257 ? 20.986 2.074 16.174 1.00 45.37 279 ASN B C 1
ATOM 4425 O O . ASN B 1 257 ? 20.008 2.660 15.684 1.00 42.76 279 ASN B O 1
ATOM 4430 N N . PRO B 1 258 ? 20.892 1.378 17.312 1.00 48.26 280 PRO B N 1
ATOM 4431 C CA . PRO B 1 258 ? 19.581 1.189 17.950 1.00 42.56 280 PRO B CA 1
ATOM 4432 C C . PRO B 1 258 ? 18.962 2.481 18.438 1.00 43.34 280 PRO B C 1
ATOM 4433 O O . PRO B 1 258 ? 17.759 2.504 18.727 1.00 39.65 280 PRO B O 1
ATOM 4437 N N . SER B 1 259 ? 19.751 3.543 18.557 1.00 41.38 281 SER B N 1
ATOM 4438 C CA . SER B 1 259 ? 19.249 4.826 19.023 1.00 40.49 281 SER B CA 1
ATOM 4439 C C . SER B 1 259 ? 18.373 5.480 17.963 1.00 38.30 281 SER B C 1
ATOM 4440 O O . SER B 1 259 ? 18.626 5.359 16.764 1.00 38.92 281 SER B O 1
ATOM 4443 N N . TYR B 1 260 ? 17.332 6.181 18.423 1.00 35.53 282 TYR B N 1
ATOM 4444 C CA . TYR B 1 260 ? 16.345 6.832 17.563 1.00 33.62 282 TYR B CA 1
ATOM 4445 C C . TYR B 1 260 ? 16.054 8.212 18.141 1.00 32.19 282 TYR B C 1
ATOM 4446 O O . TYR B 1 260 ? 15.737 8.325 19.329 1.00 34.26 282 TYR B O 1
ATOM 4455 N N . VAL B 1 261 ? 16.115 9.242 17.307 1.00 34.40 283 VAL B N 1
ATOM 4456 C CA . VAL B 1 261 ? 15.918 10.624 17.758 1.00 35.94 283 VAL B CA 1
ATOM 4457 C C . VAL B 1 261 ? 14.559 11.105 17.276 1.00 34.49 283 VAL B C 1
ATOM 4458 O O . VAL B 1 261 ? 14.137 10.767 16.165 1.00 33.96 283 VAL B O 1
ATOM 4462 N N . PHE B 1 262 ? 13.875 11.888 18.121 1.00 36.97 284 PHE B N 1
ATOM 4463 C CA . PHE B 1 262 ? 12.591 12.529 17.875 1.00 30.04 284 PHE B CA 1
ATOM 4464 C C . PHE B 1 262 ? 12.800 14.041 17.816 1.00 39.03 284 PHE B C 1
ATOM 4465 O O . PHE B 1 262 ? 13.761 14.564 18.363 1.00 37.65 284 PHE B O 1
ATOM 4473 N N . PHE B 1 263 ? 11.878 14.753 17.172 1.00 33.02 285 PHE B N 1
ATOM 4474 C CA . PHE B 1 263 ? 12.128 16.140 16.817 1.00 38.56 285 PHE B CA 1
ATOM 4475 C C . PHE B 1 263 ? 10.974 17.031 17.243 1.00 35.07 285 PHE B C 1
ATOM 4476 O O . PHE B 1 263 ? 9.874 16.565 17.574 1.00 39.74 285 PHE B O 1
ATOM 4484 N N . VAL B 1 264 ? 11.245 18.330 17.252 1.00 36.82 286 VAL B N 1
ATOM 4485 C CA . VAL B 1 264 ? 10.214 19.352 17.338 1.00 39.05 286 VAL B CA 1
ATOM 4486 C C . VAL B 1 264 ? 10.308 20.174 16.064 1.00 41.08 286 VAL B C 1
ATOM 4487 O O . VAL B 1 264 ? 11.355 20.218 15.418 1.00 41.20 286 VAL B O 1
ATOM 4491 N N . ARG B 1 265 ? 9.195 20.780 15.666 1.00 43.52 287 ARG B N 1
ATOM 4492 C CA . ARG B 1 265 ? 9.160 21.660 14.509 1.00 44.76 287 ARG B CA 1
ATOM 4493 C C . ARG B 1 265 ? 9.057 23.096 15.005 1.00 50.81 287 ARG B C 1
ATOM 4494 O O . ARG B 1 265 ? 8.038 23.483 15.587 1.00 51.67 287 ARG B O 1
ATOM 4502 N N . ASN B 1 266 ? 10.107 23.878 14.772 1.00 51.31 288 ASN B N 1
ATOM 4503 C CA . ASN B 1 266 ? 10.136 25.278 15.152 1.00 51.20 288 ASN B CA 1
ATOM 4504 C C . ASN B 1 266 ? 9.275 26.091 14.201 1.00 46.59 288 ASN B C 1
ATOM 4505 O O . ASN B 1 266 ? 8.995 25.651 13.087 1.00 51.23 288 ASN B O 1
ATOM 4510 N N . PRO B 1 267 ? 8.838 27.281 14.613 1.00 52.59 289 PRO B N 1
ATOM 4511 C CA . PRO B 1 267 ? 8.140 28.170 13.671 1.00 51.23 289 PRO B CA 1
ATOM 4512 C C . PRO B 1 267 ? 8.979 28.397 12.426 1.00 51.36 289 PRO B C 1
ATOM 4513 O O . PRO B 1 267 ? 10.208 28.494 12.494 1.00 58.37 289 PRO B O 1
ATOM 4517 N N . ASP B 1 268 ? 8.308 28.465 11.277 1.00 53.90 290 ASP B N 1
ATOM 4518 C CA . ASP B 1 268 ? 9.000 28.725 10.020 1.00 55.93 290 ASP B CA 1
ATOM 4519 C C . ASP B 1 268 ? 9.766 30.038 10.099 1.00 59.33 290 ASP B C 1
ATOM 4520 O O . ASP B 1 268 ? 9.218 31.063 10.517 1.00 59.60 290 ASP B O 1
ATOM 4525 N N . SER B 1 269 ? 11.036 30.014 9.697 1.00 58.56 291 SER B N 1
ATOM 4526 C CA . SER B 1 269 ? 11.860 31.203 9.855 1.00 55.34 291 SER B CA 1
ATOM 4527 C C . SER B 1 269 ? 13.081 31.085 8.962 1.00 60.72 291 SER B C 1
ATOM 4528 O O . SER B 1 269 ? 13.563 29.973 8.718 1.00 59.57 291 SER B O 1
ATOM 4531 N N . PRO B 1 270 ? 13.601 32.210 8.458 1.00 64.79 292 PRO B N 1
ATOM 4532 C CA . PRO B 1 270 ? 14.889 32.187 7.758 1.00 60.93 292 PRO B CA 1
ATOM 4533 C C . PRO B 1 270 ? 16.091 32.219 8.684 1.00 61.18 292 PRO B C 1
ATOM 4534 O O . PRO B 1 270 ? 17.219 32.081 8.196 1.00 68.39 292 PRO B O 1
ATOM 4538 N N . GLU B 1 271 ? 15.896 32.402 9.988 1.00 62.12 293 GLU B N 1
ATOM 4539 C CA . GLU B 1 271 ? 17.020 32.405 10.913 1.00 61.41 293 GLU B CA 1
ATOM 4540 C C . GLU B 1 271 ? 17.798 31.100 10.814 1.00 58.01 293 GLU B C 1
ATOM 4541 O O . GLU B 1 271 ? 17.269 30.054 10.423 1.00 53.87 293 GLU B O 1
ATOM 4547 N N . GLY B 1 272 ? 19.065 31.166 11.185 1.00 51.57 294 GLY B N 1
ATOM 4548 C CA . GLY B 1 272 ? 19.884 29.988 11.215 1.00 47.05 294 GLY B CA 1
ATOM 4549 C C . GLY B 1 272 ? 19.492 29.116 12.374 1.00 49.76 294 GLY B C 1
ATOM 4550 O O . GLY B 1 272 ? 18.771 29.537 13.278 1.00 47.91 294 GLY B O 1
ATOM 4551 N N . PRO B 1 273 ? 19.976 27.884 12.385 1.00 47.00 295 PRO B N 1
ATOM 4552 C CA . PRO B 1 273 ? 19.681 27.001 13.505 1.00 46.08 295 PRO B CA 1
ATOM 4553 C C . PRO B 1 273 ? 20.183 27.605 14.807 1.00 55.55 295 PRO B C 1
ATOM 4554 O O . PRO B 1 273 ? 21.051 28.485 14.829 1.00 53.62 295 PRO B O 1
ATOM 4558 N N . ARG B 1 274 ? 19.598 27.135 15.902 1.00 57.88 296 ARG B N 1
ATOM 4559 C CA . ARG B 1 274 ? 20.073 27.498 17.224 1.00 56.44 296 ARG B CA 1
ATOM 4560 C C . ARG B 1 274 ? 21.243 26.604 17.614 1.00 61.13 296 ARG B C 1
ATOM 4561 O O . ARG B 1 274 ? 21.251 25.404 17.323 1.00 60.54 296 ARG B O 1
ATOM 4569 N N . GLY B 1 275 ? 22.256 27.205 18.240 1.00 61.29 297 GLY B N 1
ATOM 4570 C CA . GLY B 1 275 ? 23.354 26.468 18.827 1.00 59.90 297 GLY B CA 1
ATOM 4571 C C . GLY B 1 275 ? 23.229 26.372 20.342 1.00 64.64 297 GLY B C 1
ATOM 4572 O O . GLY B 1 275 ? 22.192 26.675 20.933 1.00 63.40 297 GLY B O 1
ATOM 4573 N N . SER B 1 276 ? 24.330 25.964 20.983 1.00 66.20 298 SER B N 1
ATOM 4574 C CA . SER B 1 276 ? 24.300 25.738 22.432 1.00 69.38 298 SER B CA 1
ATOM 4575 C C . SER B 1 276 ? 23.898 26.998 23.203 1.00 66.90 298 SER B C 1
ATOM 4576 O O . SER B 1 276 ? 23.191 26.913 24.211 1.00 74.39 298 SER B O 1
ATOM 4579 N N . LEU B 1 277 ? 24.309 28.164 22.743 1.00 67.21 299 LEU B N 1
ATOM 4580 C CA . LEU B 1 277 ? 23.796 29.395 23.363 1.00 65.67 299 LEU B CA 1
ATOM 4581 C C . LEU B 1 277 ? 22.316 29.656 23.045 1.00 66.42 299 LEU B C 1
ATOM 4582 O O . LEU B 1 277 ? 21.805 30.710 23.471 1.00 62.41 299 LEU B O 1
ATOM 4587 N N . ASN B 1 278 ? 21.659 28.728 22.336 1.00 65.36 300 ASN B N 1
ATOM 4588 C CA . ASN B 1 278 ? 20.308 28.897 21.811 1.00 65.91 300 ASN B CA 1
ATOM 4589 C C . ASN B 1 278 ? 20.142 30.315 21.274 1.00 66.41 300 ASN B C 1
ATOM 4590 O O . ASN B 1 278 ? 19.246 31.073 21.671 1.00 62.48 300 ASN B O 1
ATOM 4595 N N . VAL B 1 279 ? 21.045 30.684 20.373 1.00 64.49 301 VAL B N 1
ATOM 4596 C CA . VAL B 1 279 ? 20.895 31.891 19.573 1.00 61.40 301 VAL B CA 1
ATOM 4597 C C . VAL B 1 279 ? 20.990 31.424 18.125 1.00 57.40 301 VAL B C 1
ATOM 4598 O O . VAL B 1 279 ? 21.745 30.480 17.841 1.00 58.02 301 VAL B O 1
ATOM 4602 N N . PRO B 1 280 ? 20.212 31.990 17.199 1.00 55.17 302 PRO B N 1
ATOM 4603 C CA . PRO B 1 280 ? 20.352 31.607 15.781 1.00 57.97 302 PRO B CA 1
ATOM 4604 C C . PRO B 1 280 ? 21.749 31.927 15.269 1.00 53.37 302 PRO B C 1
ATOM 4605 O O . PRO B 1 280 ? 22.199 33.074 15.329 1.00 51.41 302 PRO B O 1
ATOM 4609 N N . LEU B 1 281 ? 22.431 30.900 14.766 1.00 48.63 303 LEU B N 1
ATOM 4610 C CA . LEU B 1 281 ? 23.760 31.063 14.193 1.00 45.47 303 LEU B CA 1
ATOM 4611 C C . LEU B 1 281 ? 23.695 31.890 12.918 1.00 46.25 303 LEU B C 1
ATOM 4612 O O . LEU B 1 281 ? 22.733 31.793 12.155 1.00 50.52 303 LEU B O 1
ATOM 4617 N N . THR B 1 282 ? 24.703 32.742 12.706 1.00 42.25 304 THR B N 1
ATOM 4618 C CA . THR B 1 282 ? 24.832 33.507 11.469 1.00 33.59 304 THR B CA 1
ATOM 4619 C C . THR B 1 282 ? 25.883 32.854 10.576 1.00 38.79 304 THR B C 1
ATOM 4620 O O . THR B 1 282 ? 26.976 32.519 11.038 1.00 40.25 304 THR B O 1
ATOM 4624 N N . ALA B 1 283 ? 25.555 32.667 9.301 1.00 42.49 305 ALA B N 1
ATOM 4625 C CA . ALA B 1 283 ? 26.498 32.048 8.377 1.00 36.61 305 ALA B CA 1
ATOM 4626 C C . ALA B 1 283 ? 27.720 32.943 8.157 1.00 35.65 305 ALA B C 1
ATOM 4627 O O . ALA B 1 283 ? 27.588 34.122 7.807 1.00 32.54 305 ALA B O 1
ATOM 4629 N N . GLY B 1 284 ? 28.918 32.384 8.352 1.00 30.33 306 GLY B N 1
ATOM 4630 C CA . GLY B 1 284 ? 30.148 33.156 8.221 1.00 36.85 306 GLY B CA 1
ATOM 4631 C C . GLY B 1 284 ? 30.608 33.918 9.468 1.00 36.02 306 GLY B C 1
ATOM 4632 O O . GLY B 1 284 ? 31.766 34.370 9.503 1.00 37.48 306 GLY B O 1
ATOM 4633 N N . TYR B 1 285 ? 29.766 34.064 10.494 1.00 33.22 307 TYR B N 1
ATOM 4634 C CA . TYR B 1 285 ? 30.087 34.886 11.660 1.00 32.99 307 TYR B CA 1
ATOM 4635 C C . TYR B 1 285 ? 29.836 34.212 13.003 1.00 39.73 307 TYR B C 1
ATOM 4636 O O . TYR B 1 285 ? 29.908 34.891 14.029 1.00 38.74 307 TYR B O 1
ATOM 4645 N N . SER B 1 286 ? 29.555 32.900 13.037 1.00 35.71 308 SER B N 1
ATOM 4646 C CA . SER B 1 286 ? 29.369 32.168 14.285 1.00 36.36 308 SER B CA 1
ATOM 4647 C C . SER B 1 286 ? 30.383 31.038 14.340 1.00 42.32 308 SER B C 1
ATOM 4648 O O . SER B 1 286 ? 30.662 30.402 13.315 1.00 40.03 308 SER B O 1
ATOM 4651 N N . VAL B 1 287 ? 30.937 30.778 15.530 1.00 40.66 309 VAL B N 1
ATOM 4652 C CA . VAL B 1 287 ? 31.938 29.731 15.676 1.00 44.42 309 VAL B CA 1
ATOM 4653 C C . VAL B 1 287 ? 31.594 28.827 16.853 1.00 48.02 309 VAL B C 1
ATOM 4654 O O . VAL B 1 287 ? 30.907 29.222 17.799 1.00 44.58 309 VAL B O 1
ATOM 4658 N N . ALA B 1 288 ? 32.081 27.596 16.778 1.00 52.74 310 ALA B N 1
ATOM 4659 C CA . ALA B 1 288 ? 32.051 26.667 17.895 1.00 53.73 310 ALA B CA 1
ATOM 4660 C C . ALA B 1 288 ? 33.446 26.599 18.500 1.00 53.81 310 ALA B C 1
ATOM 4661 O O . ALA B 1 288 ? 34.431 26.414 17.779 1.00 55.48 310 ALA B O 1
ATOM 4663 N N . VAL B 1 289 ? 33.521 26.754 19.823 1.00 63.80 311 VAL B N 1
ATOM 4664 C CA . VAL B 1 289 ? 34.777 26.868 20.551 1.00 63.76 311 VAL B CA 1
ATOM 4665 C C . VAL B 1 289 ? 34.747 25.938 21.761 1.00 67.96 311 VAL B C 1
ATOM 4666 O O . VAL B 1 289 ? 33.732 25.316 22.082 1.00 63.43 311 VAL B O 1
ATOM 4670 N N . ASP B 1 290 ? 35.889 25.861 22.437 1.00 75.23 312 ASP B N 1
ATOM 4671 C CA . ASP B 1 290 ? 35.939 25.317 23.789 1.00 69.40 312 ASP B CA 1
ATOM 4672 C C . ASP B 1 290 ? 35.314 26.308 24.765 1.00 69.15 312 ASP B C 1
ATOM 4673 O O . ASP B 1 290 ? 35.804 27.435 24.909 1.00 68.30 312 ASP B O 1
ATOM 4678 N N . ARG B 1 291 ? 34.245 25.884 25.448 1.00 65.88 313 ARG B N 1
ATOM 4679 C CA . ARG B 1 291 ? 33.560 26.780 26.380 1.00 70.38 313 ARG B CA 1
ATOM 4680 C C . ARG B 1 291 ? 34.466 27.222 27.522 1.00 69.91 313 ARG B C 1
ATOM 4681 O O . ARG B 1 291 ? 34.247 28.289 28.114 1.00 61.00 313 ARG B O 1
ATOM 4689 N N . SER B 1 292 ? 35.457 26.404 27.882 1.00 67.80 314 SER B N 1
ATOM 4690 C CA . SER B 1 292 ? 36.357 26.800 28.960 1.00 74.98 314 SER B CA 1
ATOM 4691 C C . SER B 1 292 ? 37.280 27.915 28.490 1.00 73.17 314 SER B C 1
ATOM 4692 O O . SER B 1 292 ? 37.233 29.038 29.012 1.00 69.25 314 SER B O 1
ATOM 4695 N N . VAL B 1 293 ? 38.101 27.625 27.471 1.00 70.38 315 VAL B N 1
ATOM 4696 C CA . VAL B 1 293 ? 39.036 28.612 26.939 1.00 66.70 315 VAL B CA 1
ATOM 4697 C C . VAL B 1 293 ? 38.300 29.842 26.434 1.00 66.26 315 VAL B C 1
ATOM 4698 O O . VAL B 1 293 ? 38.775 30.971 26.614 1.00 65.69 315 VAL B O 1
ATOM 4702 N N . VAL B 1 294 ? 37.129 29.657 25.828 1.00 63.00 316 VAL B N 1
ATOM 4703 C CA . VAL B 1 294 ? 36.323 30.773 25.335 1.00 67.45 316 VAL B CA 1
ATOM 4704 C C . VAL B 1 294 ? 34.892 30.682 25.860 1.00 67.76 316 VAL B C 1
ATOM 4705 O O . VAL B 1 294 ? 34.108 29.851 25.379 1.00 72.29 316 VAL B O 1
ATOM 4709 N N . PRO B 1 295 ? 34.504 31.517 26.821 1.00 67.00 317 PRO B N 1
ATOM 4710 C CA . PRO B 1 295 ? 33.098 31.569 27.245 1.00 68.99 317 PRO B CA 1
ATOM 4711 C C . PRO B 1 295 ? 32.149 31.780 26.074 1.00 69.19 317 PRO B C 1
ATOM 4712 O O . PRO B 1 295 ? 32.421 32.572 25.169 1.00 71.34 317 PRO B O 1
ATOM 4716 N N . LEU B 1 296 ? 31.012 31.081 26.111 1.00 62.97 318 LEU B N 1
ATOM 4717 C CA . LEU B 1 296 ? 29.974 31.310 25.115 1.00 60.31 318 LEU B CA 1
ATOM 4718 C C . LEU B 1 296 ? 29.474 32.740 25.213 1.00 59.70 318 LEU B C 1
ATOM 4719 O O . LEU B 1 296 ? 29.318 33.286 26.305 1.00 63.54 318 LEU B O 1
ATOM 4724 N N . GLY B 1 297 ? 29.233 33.351 24.059 1.00 57.66 319 GLY B N 1
ATOM 4725 C CA . GLY B 1 297 ? 28.865 34.745 23.977 1.00 55.43 319 GLY B CA 1
ATOM 4726 C C . GLY B 1 297 ? 30.026 35.684 23.711 1.00 52.40 319 GLY B C 1
ATOM 4727 O O . GLY B 1 297 ? 29.796 36.851 23.362 1.00 50.34 319 GLY B O 1
ATOM 4728 N N . SER B 1 298 ? 31.256 35.215 23.856 1.00 52.00 320 SER B N 1
ATOM 4729 C CA . SER B 1 298 ? 32.401 36.097 23.674 1.00 51.73 320 SER B CA 1
ATOM 4730 C C . SER B 1 298 ? 32.547 36.540 22.219 1.00 54.73 320 SER B C 1
ATOM 4731 O O . SER B 1 298 ? 32.187 35.824 21.279 1.00 49.66 320 SER B O 1
ATOM 4734 N N . LEU B 1 299 ? 33.061 37.752 22.050 1.00 50.09 321 LEU B N 1
ATOM 4735 C CA . LEU B 1 299 ? 33.410 38.286 20.748 1.00 43.90 321 LEU B CA 1
ATOM 4736 C C . LEU B 1 299 ? 34.850 37.909 20.403 1.00 43.89 321 LEU B C 1
ATOM 4737 O O . LEU B 1 299 ? 35.754 38.068 21.227 1.00 45.99 321 LEU B O 1
ATOM 4742 N N . LEU B 1 300 ? 35.057 37.386 19.197 1.00 40.87 322 LEU B N 1
ATOM 4743 C CA . LEU B 1 300 ? 36.379 36.994 18.732 1.00 39.48 322 LEU B CA 1
ATOM 4744 C C . LEU B 1 300 ? 36.728 37.729 17.445 1.00 33.72 322 LEU B C 1
ATOM 4745 O O . LEU B 1 300 ? 35.875 38.325 16.784 1.00 36.47 322 LEU B O 1
ATOM 4750 N N . TRP B 1 301 ? 38.020 37.689 17.132 1.00 37.88 323 TRP B N 1
ATOM 4751 C CA . TRP B 1 301 ? 38.602 38.212 15.903 1.00 37.41 323 TRP B CA 1
ATOM 4752 C C . TRP B 1 301 ? 39.233 37.034 15.180 1.00 32.37 323 TRP B C 1
ATOM 4753 O O . TRP B 1 301 ? 40.013 36.285 15.772 1.00 36.44 323 TRP B O 1
ATOM 4764 N N . LEU B 1 302 ? 38.888 36.859 13.914 1.00 37.24 324 LEU B N 1
ATOM 4765 C CA . LEU B 1 302 ? 39.270 35.676 13.157 1.00 38.60 324 LEU B CA 1
ATOM 4766 C C . LEU B 1 302 ? 40.000 36.109 11.900 1.00 36.21 324 LEU B C 1
ATOM 4767 O O . LEU B 1 302 ? 39.493 36.943 11.135 1.00 33.22 324 LEU B O 1
ATOM 4772 N N . SER B 1 303 ? 41.196 35.557 11.712 1.00 36.66 325 SER B N 1
ATOM 4773 C CA . SER B 1 303 ? 41.985 35.694 10.497 1.00 38.72 325 SER B CA 1
ATOM 4774 C C . SER B 1 303 ? 42.283 34.297 9.963 1.00 32.69 325 SER B C 1
ATOM 4775 O O . SER B 1 303 ? 42.992 33.532 10.617 1.00 38.72 325 SER B O 1
ATOM 4778 N N . THR B 1 304 ? 41.784 33.987 8.774 1.00 32.11 326 THR B N 1
ATOM 4779 C CA . THR B 1 304 ? 41.969 32.661 8.183 1.00 43.94 326 THR B CA 1
ATOM 4780 C C . THR B 1 304 ? 41.685 32.791 6.685 1.00 42.45 326 THR B C 1
ATOM 4781 O O . THR B 1 304 ? 41.751 33.895 6.134 1.00 37.59 326 THR B O 1
ATOM 4785 N N . THR B 1 305 ? 41.378 31.681 6.012 1.00 44.88 327 THR B N 1
ATOM 4786 C CA . THR B 1 305 ? 41.102 31.720 4.574 1.00 38.39 327 THR B CA 1
ATOM 4787 C C . THR B 1 305 ? 39.995 30.729 4.241 1.00 45.94 327 THR B C 1
ATOM 4788 O O . THR B 1 305 ? 39.743 29.778 4.983 1.00 41.98 327 THR B O 1
ATOM 4792 N N . ARG B 1 306 ? 39.330 30.962 3.111 1.00 43.75 328 ARG B N 1
ATOM 4793 C CA . ARG B 1 306 ? 38.506 29.919 2.539 1.00 48.98 328 ARG B CA 1
ATOM 4794 C C . ARG B 1 306 ? 39.411 28.859 1.917 1.00 47.50 328 ARG B C 1
ATOM 4795 O O . ARG B 1 306 ? 40.586 29.120 1.641 1.00 40.72 328 ARG B O 1
ATOM 4803 N N . PRO B 1 307 ? 38.891 27.653 1.690 1.00 49.50 329 PRO B N 1
ATOM 4804 C CA . PRO B 1 307 ? 39.683 26.643 0.964 1.00 50.63 329 PRO B CA 1
ATOM 4805 C C . PRO B 1 307 ? 40.311 27.146 -0.333 1.00 48.03 329 PRO B C 1
ATOM 4806 O O . PRO B 1 307 ? 41.399 26.682 -0.688 1.00 49.64 329 PRO B O 1
ATOM 4810 N N . ASP B 1 308 ? 39.697 28.108 -1.025 1.00 45.70 330 ASP B N 1
ATOM 4811 C CA . ASP B 1 308 ? 40.301 28.652 -2.234 1.00 44.94 330 ASP B CA 1
ATOM 4812 C C . ASP B 1 308 ? 41.343 29.727 -1.966 1.00 53.26 330 ASP B C 1
ATOM 4813 O O . ASP B 1 308 ? 41.878 30.287 -2.929 1.00 55.70 330 ASP B O 1
ATOM 4818 N N . GLY B 1 309 ? 41.625 30.058 -0.704 1.00 49.72 331 GLY B N 1
ATOM 4819 C CA . GLY B 1 309 ? 42.659 31.019 -0.383 1.00 46.23 331 GLY B CA 1
ATOM 4820 C C . GLY B 1 309 ? 42.172 32.435 -0.173 1.00 43.19 331 GLY B C 1
ATOM 4821 O O . GLY B 1 309 ? 42.978 33.294 0.193 1.00 47.59 331 GLY B O 1
ATOM 4822 N N . THR B 1 310 ? 40.890 32.702 -0.391 1.00 46.39 332 THR B N 1
ATOM 4823 C CA . THR B 1 310 ? 40.332 34.013 -0.096 1.00 47.40 332 THR B CA 1
ATOM 4824 C C . THR B 1 310 ? 40.490 34.353 1.390 1.00 47.84 332 THR B C 1
ATOM 4825 O O . THR B 1 310 ? 40.031 33.588 2.253 1.00 38.33 332 THR B O 1
ATOM 4829 N N . PRO B 1 311 ? 41.088 35.498 1.725 1.00 48.13 333 PRO B N 1
ATOM 4830 C CA . PRO B 1 311 ? 41.175 35.917 3.133 1.00 42.12 333 PRO B CA 1
ATOM 4831 C C . PRO B 1 311 ? 39.812 35.995 3.809 1.00 40.98 333 PRO B C 1
ATOM 4832 O O . PRO B 1 311 ? 38.838 36.483 3.235 1.00 44.99 333 PRO B O 1
ATOM 4836 N N . VAL B 1 312 ? 39.754 35.477 5.036 1.00 41.81 334 VAL B N 1
ATOM 4837 C CA . VAL B 1 312 ? 38.591 35.569 5.920 1.00 45.67 334 VAL B CA 1
ATOM 4838 C C . VAL B 1 312 ? 39.083 36.292 7.166 1.00 40.04 334 VAL B C 1
ATOM 4839 O O . VAL B 1 312 ? 39.870 35.742 7.945 1.00 38.86 334 VAL B O 1
ATOM 4843 N N . VAL B 1 313 ? 38.674 37.542 7.326 1.00 32.07 335 VAL B N 1
ATOM 4844 C CA . VAL B 1 313 ? 39.173 38.383 8.401 1.00 35.20 335 VAL B CA 1
ATOM 4845 C C . VAL B 1 313 ? 37.966 39.125 8.944 1.00 35.07 335 VAL B C 1
ATOM 4846 O O . VAL B 1 313 ? 37.396 39.967 8.248 1.00 30.78 335 VAL B O 1
ATOM 4850 N N . ARG B 1 314 ? 37.569 38.813 10.168 1.00 33.03 336 ARG B N 1
ATOM 4851 C CA . ARG B 1 314 ? 36.264 39.269 10.612 1.00 35.50 336 ARG B CA 1
ATOM 4852 C C . ARG B 1 314 ? 36.075 39.051 12.108 1.00 33.17 336 ARG B C 1
ATOM 4853 O O . ARG B 1 314 ? 36.643 38.124 12.705 1.00 34.97 336 ARG B O 1
ATOM 4861 N N . PRO B 1 315 ? 35.282 39.892 12.743 1.00 29.84 337 PRO B N 1
ATOM 4862 C CA . PRO B 1 315 ? 34.781 39.560 14.075 1.00 35.29 337 PRO B CA 1
ATOM 4863 C C . PRO B 1 315 ? 33.807 38.394 13.950 1.00 41.32 337 PRO B C 1
ATOM 4864 O O . PRO B 1 315 ? 33.072 38.295 12.969 1.00 37.61 337 PRO B O 1
ATOM 4868 N N . VAL B 1 316 ? 33.841 37.483 14.918 1.00 34.39 338 VAL B N 1
ATOM 4869 C CA . VAL B 1 316 ? 32.908 36.366 14.949 1.00 43.28 338 VAL B CA 1
ATOM 4870 C C . VAL B 1 316 ? 32.464 36.157 16.392 1.00 43.51 338 VAL B C 1
ATOM 4871 O O . VAL B 1 316 ? 33.154 36.549 17.337 1.00 43.50 338 VAL B O 1
ATOM 4875 N N . ALA B 1 317 ? 31.294 35.548 16.554 1.00 44.27 339 ALA B N 1
ATOM 4876 C CA . ALA B 1 317 ? 30.663 35.341 17.852 1.00 44.77 339 ALA B CA 1
ATOM 4877 C C . ALA B 1 317 ? 30.716 33.867 18.229 1.00 45.69 339 ALA B C 1
ATOM 4878 O O . ALA B 1 317 ? 30.322 33.002 17.434 1.00 46.58 339 ALA B O 1
ATOM 4880 N N . ALA B 1 318 ? 31.201 33.586 19.437 1.00 44.60 340 ALA B N 1
ATOM 4881 C CA . ALA B 1 318 ? 31.263 32.220 19.954 1.00 53.73 340 ALA B CA 1
ATOM 4882 C C . ALA B 1 318 ? 29.874 31.874 20.471 1.00 48.47 340 ALA B C 1
ATOM 4883 O O . ALA B 1 318 ? 29.531 32.191 21.606 1.00 53.10 340 ALA B O 1
ATOM 4885 N N . GLN B 1 319 ? 29.058 31.247 19.624 1.00 50.67 341 GLN B N 1
ATOM 4886 C CA . GLN B 1 319 ? 27.643 31.049 19.915 1.00 44.01 341 GLN B CA 1
ATOM 4887 C C . GLN B 1 319 ? 27.267 29.576 19.975 1.00 49.17 341 GLN B C 1
ATOM 4888 O O . GLN B 1 319 ? 26.074 29.246 19.982 1.00 60.82 341 GLN B O 1
ATOM 4894 N N . ASP B 1 320 ? 28.252 28.691 20.043 1.00 50.50 342 ASP B N 1
ATOM 4895 C CA . ASP B 1 320 ? 28.037 27.255 19.960 1.00 57.39 342 ASP B CA 1
ATOM 4896 C C . ASP B 1 320 ? 29.250 26.577 20.581 1.00 56.14 342 ASP B C 1
ATOM 4897 O O . ASP B 1 320 ? 30.228 27.237 20.944 1.00 57.23 342 ASP B O 1
ATOM 4902 N N . THR B 1 321 ? 29.181 25.243 20.683 1.00 59.42 343 THR B N 1
ATOM 4903 C CA . THR B 1 321 ? 30.105 24.433 21.471 1.00 55.46 343 THR B CA 1
ATOM 4904 C C . THR B 1 321 ? 30.748 23.355 20.613 1.00 61.51 343 THR B C 1
ATOM 4905 O O . THR B 1 321 ? 30.072 22.708 19.808 1.00 65.83 343 THR B O 1
ATOM 4909 N N . GLY B 1 322 ? 32.051 23.148 20.785 1.00 63.20 344 GLY B N 1
ATOM 4910 C CA . GLY B 1 322 ? 32.716 22.118 20.008 1.00 61.32 344 GLY B CA 1
ATOM 4911 C C . GLY B 1 322 ? 34.143 21.876 20.442 1.00 73.33 344 GLY B C 1
ATOM 4912 O O . GLY B 1 322 ? 34.970 21.377 19.670 1.00 72.45 344 GLY B O 1
ATOM 4913 N N . GLY B 1 323 ? 34.429 22.201 21.698 1.00 78.98 345 GLY B N 1
ATOM 4914 C CA . GLY B 1 323 ? 35.800 22.359 22.131 1.00 79.75 345 GLY B CA 1
ATOM 4915 C C . GLY B 1 323 ? 36.449 21.171 22.801 1.00 83.11 345 GLY B C 1
ATOM 4916 O O . GLY B 1 323 ? 36.219 20.899 23.986 1.00 82.07 345 GLY B O 1
ATOM 4917 N N . ALA B 1 324 ? 37.273 20.461 22.035 1.00 85.74 346 ALA B N 1
ATOM 4918 C CA . ALA B 1 324 ? 38.185 19.471 22.587 1.00 87.56 346 ALA B CA 1
ATOM 4919 C C . ALA B 1 324 ? 39.600 20.009 22.455 1.00 86.55 346 ALA B C 1
ATOM 4920 O O . ALA B 1 324 ? 40.479 19.328 21.916 1.00 89.31 346 ALA B O 1
ATOM 4922 N N . ILE B 1 325 ? 39.821 21.239 22.925 1.00 84.48 347 ILE B N 1
ATOM 4923 C CA . ILE B 1 325 ? 41.080 21.925 22.665 1.00 80.71 347 ILE B CA 1
ATOM 4924 C C . ILE B 1 325 ? 42.208 21.211 23.398 1.00 80.65 347 ILE B C 1
ATOM 4925 O O . ILE B 1 325 ? 42.083 20.858 24.578 1.00 84.51 347 ILE B O 1
ATOM 4930 N N . ALA B 1 326 ? 43.308 20.972 22.692 1.00 78.35 348 ALA B N 1
ATOM 4931 C CA . ALA B 1 326 ? 44.380 20.164 23.255 1.00 76.58 348 ALA B CA 1
ATOM 4932 C C . ALA B 1 326 ? 45.643 20.240 22.410 1.00 78.19 348 ALA B C 1
ATOM 4933 O O . ALA B 1 326 ? 45.851 19.403 21.525 1.00 76.97 348 ALA B O 1
ATOM 4935 N N . GLY B 1 327 ? 46.487 21.238 22.671 1.00 78.86 349 GLY B N 1
ATOM 4936 C CA . GLY B 1 327 ? 47.772 21.347 22.006 1.00 75.20 349 GLY B CA 1
ATOM 4937 C C . GLY B 1 327 ? 47.787 22.110 20.699 1.00 74.36 349 GLY B C 1
ATOM 4938 O O . GLY B 1 327 ? 48.815 22.095 20.007 1.00 73.47 349 GLY B O 1
ATOM 4939 N N . GLU B 1 328 ? 46.687 22.777 20.341 1.00 74.24 350 GLU B N 1
ATOM 4940 C CA . GLU B 1 328 ? 46.597 23.535 19.098 1.00 65.01 350 GLU B CA 1
ATOM 4941 C C . GLU B 1 328 ? 45.270 24.276 19.080 1.00 65.32 350 GLU B C 1
ATOM 4942 O O . GLU B 1 328 ? 44.235 23.672 19.368 1.00 69.33 350 GLU B O 1
ATOM 4948 N N . VAL B 1 329 ? 45.288 25.578 18.763 1.00 62.47 351 VAL B N 1
ATOM 4949 C CA . VAL B 1 329 ? 44.059 26.366 18.757 1.00 59.58 351 VAL B CA 1
ATOM 4950 C C . VAL B 1 329 ? 43.106 25.845 17.697 1.00 48.45 351 VAL B C 1
ATOM 4951 O O . VAL B 1 329 ? 43.520 25.414 16.616 1.00 50.38 351 VAL B O 1
ATOM 4955 N N . ARG B 1 330 ? 41.811 25.904 17.997 1.00 56.53 352 ARG B N 1
ATOM 4956 C CA . ARG B 1 330 ? 40.804 25.359 17.102 1.00 55.97 352 ARG B CA 1
ATOM 4957 C C . ARG B 1 330 ? 39.514 26.143 17.245 1.00 44.14 352 ARG B C 1
ATOM 4958 O O . ARG B 1 330 ? 39.175 26.622 18.326 1.00 51.39 352 ARG B O 1
ATOM 4966 N N . ALA B 1 331 ? 38.804 26.275 16.132 1.00 48.44 353 ALA B N 1
ATOM 4967 C CA . ALA B 1 331 ? 37.417 26.706 16.177 1.00 51.08 353 ALA B CA 1
ATOM 4968 C C . ALA B 1 331 ? 36.718 26.183 14.927 1.00 46.28 353 ALA B C 1
ATOM 4969 O O . ALA B 1 331 ? 37.360 25.932 13.902 1.00 44.91 353 ALA B O 1
ATOM 4971 N N . ASP B 1 332 ? 35.410 25.981 15.035 1.00 45.57 354 ASP B N 1
ATOM 4972 C CA . ASP B 1 332 ? 34.599 25.532 13.912 1.00 46.18 354 ASP B CA 1
ATOM 4973 C C . ASP B 1 332 ? 33.733 26.689 13.447 1.00 41.08 354 ASP B C 1
ATOM 4974 O O . ASP B 1 332 ? 32.930 27.211 14.225 1.00 43.50 354 ASP B O 1
ATOM 4979 N N . LEU B 1 333 ? 33.873 27.057 12.174 1.00 42.05 355 LEU B N 1
ATOM 4980 C CA . LEU B 1 333 ? 33.118 28.166 11.599 1.00 41.24 355 LEU B CA 1
ATOM 4981 C C . LEU B 1 333 ? 31.826 27.659 10.951 1.00 37.78 355 LEU B C 1
ATOM 4982 O O . LEU B 1 333 ? 31.868 26.804 10.059 1.00 38.11 355 LEU B O 1
ATOM 4987 N N . TYR B 1 334 ? 30.686 28.208 11.370 1.00 40.22 356 TYR B N 1
ATOM 4988 C CA . TYR B 1 334 ? 29.399 27.862 10.765 1.00 35.81 356 TYR B CA 1
ATOM 4989 C C . TYR B 1 334 ? 29.236 28.597 9.435 1.00 40.67 356 TYR B C 1
ATOM 4990 O O . TYR B 1 334 ? 29.301 29.833 9.382 1.00 38.30 356 TYR B O 1
ATOM 4999 N N . TRP B 1 335 ? 28.990 27.853 8.361 1.00 35.70 357 TRP B N 1
ATOM 5000 C CA . TRP B 1 335 ? 28.946 28.447 7.032 1.00 36.41 357 TRP B CA 1
ATOM 5001 C C . TRP B 1 335 ? 27.546 28.541 6.431 1.00 35.29 357 TRP B C 1
ATOM 5002 O O . TRP B 1 335 ? 27.427 28.903 5.258 1.00 39.04 357 TRP B O 1
ATOM 5013 N N . GLY B 1 336 ? 26.488 28.221 7.175 1.00 34.13 358 GLY B N 1
ATOM 5014 C CA . GLY B 1 336 ? 25.137 28.349 6.639 1.00 37.72 358 GLY B CA 1
ATOM 5015 C C . GLY B 1 336 ? 24.447 27.007 6.456 1.00 41.12 358 GLY B C 1
ATOM 5016 O O . GLY B 1 336 ? 24.883 25.967 6.947 1.00 42.16 358 GLY B O 1
ATOM 5017 N N . SER B 1 337 ? 23.330 27.043 5.733 1.00 40.95 359 SER B N 1
ATOM 5018 C CA . SER B 1 337 ? 22.568 25.824 5.494 1.00 46.85 359 SER B CA 1
ATOM 5019 C C . SER B 1 337 ? 22.573 25.423 4.014 1.00 47.52 359 SER B C 1
ATOM 5020 O O . SER B 1 337 ? 22.706 26.260 3.112 1.00 44.09 359 SER B O 1
ATOM 5023 N N . GLY B 1 338 ? 22.449 24.126 3.767 1.00 45.19 360 GLY B N 1
ATOM 5024 C CA . GLY B 1 338 ? 22.319 23.604 2.424 1.00 43.10 360 GLY B CA 1
ATOM 5025 C C . GLY B 1 338 ? 23.591 22.938 1.938 1.00 42.70 360 GLY B C 1
ATOM 5026 O O . GLY B 1 338 ? 24.636 22.960 2.587 1.00 44.66 360 GLY B O 1
ATOM 5027 N N . ASP B 1 339 ? 23.481 22.359 0.735 1.00 47.08 361 ASP B N 1
ATOM 5028 C CA . ASP B 1 339 ? 24.530 21.480 0.217 1.00 44.61 361 ASP B CA 1
ATOM 5029 C C . ASP B 1 339 ? 25.830 22.231 -0.060 1.00 46.14 361 ASP B C 1
ATOM 5030 O O . ASP B 1 339 ? 26.920 21.698 0.182 1.00 38.01 361 ASP B O 1
ATOM 5035 N N . ALA B 1 340 ? 25.745 23.439 -0.627 1.00 38.77 362 ALA B N 1
ATOM 5036 C CA . ALA B 1 340 ? 26.965 24.193 -0.905 1.00 41.12 362 ALA B CA 1
ATOM 5037 C C . ALA B 1 340 ? 27.652 24.644 0.384 1.00 41.65 362 ALA B C 1
ATOM 5038 O O . ALA B 1 340 ? 28.888 24.636 0.477 1.00 43.25 362 ALA B O 1
ATOM 5040 N N . ALA B 1 341 ? 26.876 25.060 1.386 1.00 39.31 363 ALA B N 1
ATOM 5041 C CA . ALA B 1 341 ? 27.476 25.319 2.692 1.00 38.99 363 ALA B CA 1
ATOM 5042 C C . ALA B 1 341 ? 28.117 24.053 3.248 1.00 43.23 363 ALA B C 1
ATOM 5043 O O . ALA B 1 341 ? 29.196 24.099 3.865 1.00 39.83 363 ALA B O 1
ATOM 5045 N N . GLY B 1 342 ? 27.486 22.905 3.002 1.00 40.08 364 GLY B N 1
ATOM 5046 C CA . GLY B 1 342 ? 28.097 21.653 3.401 1.00 40.58 364 GLY B CA 1
ATOM 5047 C C . GLY B 1 342 ? 29.407 21.388 2.693 1.00 42.44 364 GLY B C 1
ATOM 5048 O O . GLY B 1 342 ? 30.365 20.908 3.303 1.00 49.86 364 GLY B O 1
ATOM 5049 N N . LYS B 1 343 ? 29.473 21.694 1.396 1.00 42.78 365 LYS B N 1
ATOM 5050 C CA . LYS B 1 343 ? 30.707 21.461 0.666 1.00 44.15 365 LYS B CA 1
ATOM 5051 C C . LYS B 1 343 ? 31.798 22.418 1.125 1.00 48.50 365 LYS B C 1
ATOM 5052 O O . LYS B 1 343 ? 32.952 22.016 1.318 1.00 45.27 365 LYS B O 1
ATOM 5058 N N . LEU B 1 344 ? 31.460 23.698 1.283 1.00 42.65 366 LEU B N 1
ATOM 5059 C CA . LEU B 1 344 ? 32.428 24.637 1.836 1.00 42.82 366 LEU B CA 1
ATOM 5060 C C . LEU B 1 344 ? 32.897 24.178 3.213 1.00 45.29 366 LEU B C 1
ATOM 5061 O O . LEU B 1 344 ? 34.103 24.055 3.460 1.00 48.69 366 LEU B O 1
ATOM 5066 N N . ALA B 1 345 ? 31.954 23.881 4.113 1.00 42.00 367 ALA B N 1
ATOM 5067 C CA . ALA B 1 345 ? 32.322 23.478 5.472 1.00 44.08 367 ALA B CA 1
ATOM 5068 C C . ALA B 1 345 ? 33.192 22.225 5.497 1.00 48.00 367 ALA B C 1
ATOM 5069 O O . ALA B 1 345 ? 34.046 22.089 6.379 1.00 50.62 367 ALA B O 1
ATOM 5071 N N . GLY B 1 346 ? 33.009 21.307 4.543 1.00 51.24 368 GLY B N 1
ATOM 5072 C CA . GLY B 1 346 ? 33.785 20.076 4.563 1.00 42.37 368 GLY B CA 1
ATOM 5073 C C . GLY B 1 346 ? 35.231 20.282 4.161 1.00 50.02 368 GLY B C 1
ATOM 5074 O O . GLY B 1 346 ? 36.128 19.628 4.698 1.00 53.61 368 GLY B O 1
ATOM 5075 N N . ASP B 1 347 ? 35.480 21.182 3.206 1.00 45.58 369 ASP B N 1
ATOM 5076 C CA . ASP B 1 347 ? 36.830 21.483 2.740 1.00 48.52 369 ASP B CA 1
ATOM 5077 C C . ASP B 1 347 ? 37.602 22.439 3.652 1.00 48.35 369 ASP B C 1
ATOM 5078 O O . ASP B 1 347 ? 38.764 22.729 3.349 1.00 51.61 369 ASP B O 1
ATOM 5083 N N . MET B 1 348 ? 37.004 22.931 4.743 1.00 51.44 370 MET B N 1
ATOM 5084 C CA . MET B 1 348 ? 37.649 23.892 5.651 1.00 50.89 370 MET B CA 1
ATOM 5085 C C . MET B 1 348 ? 38.709 23.192 6.490 1.00 50.86 370 MET B C 1
ATOM 5086 O O . MET B 1 348 ? 38.368 22.494 7.449 1.00 54.94 370 MET B O 1
ATOM 5091 N N . LYS B 1 349 ? 39.988 23.423 6.187 1.00 51.79 371 LYS B N 1
ATOM 5092 C CA . LYS B 1 349 ? 41.096 22.866 6.977 1.00 58.64 371 LYS B CA 1
ATOM 5093 C C . LYS B 1 349 ? 42.189 23.919 7.164 1.00 57.71 371 LYS B C 1
ATOM 5094 O O . LYS B 1 349 ? 43.378 23.651 6.996 1.00 56.63 371 LYS B O 1
ATOM 5100 N N . GLN B 1 350 ? 41.808 25.132 7.557 1.00 50.42 372 GLN B N 1
ATOM 5101 C CA . GLN B 1 350 ? 42.636 26.294 7.272 1.00 48.64 372 GLN B CA 1
ATOM 5102 C C . GLN B 1 350 ? 43.447 26.751 8.480 1.00 43.68 372 GLN B C 1
ATOM 5103 O O . GLN B 1 350 ? 42.956 26.758 9.613 1.00 48.84 372 GLN B O 1
ATOM 5109 N N . LYS B 1 351 ? 44.710 27.097 8.225 1.00 46.34 373 LYS B N 1
ATOM 5110 C CA . LYS B 1 351 ? 45.510 27.802 9.214 1.00 49.13 373 LYS B CA 1
ATOM 5111 C C . LYS B 1 351 ? 44.814 29.109 9.584 1.00 50.47 373 LYS B C 1
ATOM 5112 O O . LYS B 1 351 ? 44.367 29.852 8.710 1.00 48.45 373 LYS B O 1
ATOM 5118 N N . GLY B 1 352 ? 44.700 29.377 10.880 1.00 42.14 374 GLY B N 1
ATOM 5119 C CA . GLY B 1 352 ? 44.037 30.584 11.322 1.00 47.61 374 GLY B CA 1
ATOM 5120 C C . GLY B 1 352 ? 44.544 31.081 12.657 1.00 50.97 374 GLY B C 1
ATOM 5121 O O . GLY B 1 352 ? 45.101 30.331 13.464 1.00 47.89 374 GLY B O 1
ATOM 5122 N N . ASN B 1 353 ? 44.321 32.376 12.881 1.00 46.44 375 ASN B N 1
ATOM 5123 C CA . ASN B 1 353 ? 44.612 33.046 14.135 1.00 39.68 375 ASN B CA 1
ATOM 5124 C C . ASN B 1 353 ? 43.312 33.552 14.738 1.00 39.92 375 ASN B C 1
ATOM 5125 O O . ASN B 1 353 ? 42.404 33.987 14.023 1.00 34.82 375 ASN B O 1
ATOM 5130 N N . ILE B 1 354 ? 43.240 33.508 16.068 1.00 38.70 376 ILE B N 1
ATOM 5131 C CA . ILE B 1 354 ? 42.051 33.892 16.809 1.00 39.96 376 ILE B CA 1
ATOM 5132 C C . ILE B 1 354 ? 42.471 34.811 17.946 1.00 42.11 376 ILE B C 1
ATOM 5133 O O . ILE B 1 354 ? 43.390 34.485 18.700 1.00 39.85 376 ILE B O 1
ATOM 5138 N N . TRP B 1 355 ? 41.792 35.951 18.070 1.00 38.61 377 TRP B N 1
ATOM 5139 C CA . TRP B 1 355 ? 41.898 36.814 19.228 1.00 35.06 377 TRP B CA 1
ATOM 5140 C C . TRP B 1 355 ? 40.570 36.815 19.955 1.00 37.50 377 TRP B C 1
ATOM 5141 O O . TRP B 1 355 ? 39.513 36.924 19.322 1.00 41.39 377 TRP B O 1
ATOM 5152 N N . MET B 1 356 ? 40.618 36.692 21.279 1.00 37.33 378 MET B N 1
ATOM 5153 C CA . MET B 1 356 ? 39.432 36.902 22.092 1.00 40.11 378 MET B CA 1
ATOM 5154 C C . MET B 1 356 ? 39.410 38.340 22.587 1.00 41.99 378 MET B C 1
ATOM 5155 O O . MET B 1 356 ? 40.415 38.844 23.087 1.00 44.23 378 MET B O 1
ATOM 5160 N N . LEU B 1 357 ? 38.281 39.008 22.403 1.00 38.28 379 LEU B N 1
ATOM 5161 C CA . LEU B 1 357 ? 38.097 40.343 22.945 1.00 45.71 379 LEU B CA 1
ATOM 5162 C C . LEU B 1 357 ? 37.429 40.208 24.309 1.00 52.58 379 LEU B C 1
ATOM 5163 O O . LEU B 1 357 ? 36.596 39.324 24.520 1.00 54.31 379 LEU B O 1
ATOM 5168 N N . TRP B 1 358 ? 37.811 41.083 25.235 1.00 58.03 380 TRP B N 1
ATOM 5169 C CA . TRP B 1 358 ? 37.430 40.994 26.639 1.00 59.36 380 TRP B CA 1
ATOM 5170 C C . TRP B 1 358 ? 37.168 42.379 27.217 1.00 58.30 380 TRP B C 1
ATOM 5171 O O . TRP B 1 358 ? 37.943 43.309 26.953 1.00 57.65 380 TRP B O 1
ATOM 5182 N N . PRO B 1 359 ? 36.093 42.557 27.996 1.00 62.81 381 PRO B N 1
ATOM 5183 C CA . PRO B 1 359 ? 35.826 43.883 28.573 1.00 62.36 381 PRO B CA 1
ATOM 5184 C C . PRO B 1 359 ? 36.976 44.301 29.474 1.00 64.68 381 PRO B C 1
ATOM 5185 O O . PRO B 1 359 ? 37.544 43.481 30.203 1.00 57.05 381 PRO B O 1
ATOM 5189 N N . LYS B 1 360 ? 37.315 45.593 29.403 1.00 62.57 382 LYS B N 1
ATOM 5190 C CA . LYS B 1 360 ? 38.625 46.059 29.849 1.00 65.14 382 LYS B CA 1
ATOM 5191 C C . LYS B 1 360 ? 38.866 45.748 31.323 1.00 71.06 382 LYS B C 1
ATOM 5192 O O . LYS B 1 360 ? 39.808 45.025 31.673 1.00 76.47 382 LYS B O 1
ATOM 5198 N N . GLY B 1 361 ? 38.026 46.287 32.206 1.00 69.10 383 GLY B N 1
ATOM 5199 C CA . GLY B 1 361 ? 38.268 46.098 33.627 1.00 75.47 383 GLY B CA 1
ATOM 5200 C C . GLY B 1 361 ? 38.331 44.631 34.005 1.00 74.79 383 GLY B C 1
ATOM 5201 O O . GLY B 1 361 ? 39.272 44.183 34.668 1.00 76.56 383 GLY B O 1
ATOM 5202 N N . VAL B 1 362 ? 37.356 43.860 33.535 1.00 70.35 384 VAL B N 1
ATOM 5203 C CA . VAL B 1 362 ? 37.099 42.488 33.964 1.00 70.49 384 VAL B CA 1
ATOM 5204 C C . VAL B 1 362 ? 38.367 41.640 33.921 1.00 70.14 384 VAL B C 1
ATOM 5205 O O . VAL B 1 362 ? 39.174 41.776 32.988 1.00 69.72 384 VAL B O 1
ATOM 5209 N N . PRO B 1 363 ? 38.605 40.787 34.916 1.00 72.79 385 PRO B N 1
ATOM 5210 C CA . PRO B 1 363 ? 39.660 39.780 34.771 1.00 72.02 385 PRO B CA 1
ATOM 5211 C C . PRO B 1 363 ? 39.219 38.699 33.805 1.00 74.90 385 PRO B C 1
ATOM 5212 O O . PRO B 1 363 ? 38.033 38.367 33.707 1.00 74.82 385 PRO B O 1
ATOM 5216 N N . LEU B 1 364 ? 40.187 38.161 33.071 1.00 75.70 386 LEU B N 1
ATOM 5217 C CA . LEU B 1 364 ? 39.897 37.125 32.102 1.00 74.29 386 LEU B CA 1
ATOM 5218 C C . LEU B 1 364 ? 39.579 35.830 32.843 1.00 73.71 386 LEU B C 1
ATOM 5219 O O . LEU B 1 364 ? 39.752 35.747 34.059 1.00 71.03 386 LEU B O 1
ATOM 5224 N N . PRO B 1 365 ? 39.097 34.790 32.130 1.00 80.54 387 PRO B N 1
ATOM 5225 C CA . PRO B 1 365 ? 38.800 33.513 32.804 1.00 80.62 387 PRO B CA 1
ATOM 5226 C C . PRO B 1 365 ? 39.923 32.492 32.720 1.00 73.78 387 PRO B C 1
ATOM 5227 O O . PRO B 1 365 ? 40.458 32.266 31.633 1.00 77.59 387 PRO B O 1
ATOM 5231 N N . ASN B 1 366 ? 40.243 31.854 33.851 1.00 81.24 388 ASN B N 1
ATOM 5232 C CA . ASN B 1 366 ? 41.293 30.819 33.992 1.00 82.68 388 ASN B CA 1
ATOM 5233 C C . ASN B 1 366 ? 42.062 30.452 32.719 1.00 80.59 388 ASN B C 1
ATOM 5234 O O . ASN B 1 366 ? 41.633 29.598 31.942 1.00 82.04 388 ASN B O 1
#

Foldseek 3Di:
DDWAWDAPVPADDDDLVQALVLLVQLLLLQVLCCVPPFCNVLSVVSVPFDSVDSVSSVVSQNVFKTKIWAAFAPVTQWFWEFAAEAEEAAWFQDDDPQFHFFAFADAPQKAFDDCCVVPVVCVVFGAIAGDDPNDGHQFFFPLCCRVPNGRGDTGITHRDVLVQLSCQVSQWYWYQYPVRDIKIKGFDGKRRDDFDDLLVVCVVVVNDPPVPDFSVVVVVVCVVCVVCVSVSRSVTRMDTHIDIDGDDDFADAAPSRGHHDALAEKAAACQQAPASWKKWKWKAFLVRHIRTHIHGHGHHDDHDDRGHYIYGYHYYYDVSVVRNRSRTITMGMMIMTTPPDDHRD/DDWAWDAPVPADDDDLVQALVLLVQLLLLQVVCCPPPFCNVLSVLVVPFDSNDSVSSVCSQNVWWTKIWDAFAPCTQWFWEFADEAEEAEWFQDDDPQFHAFAFADAPQKAFDDCCVVPVVCPPQGAIAGQDPNDGDQFAFPLRCRVPNDNGDTRITGRDVLVQVVCQVVFWHWYQYPVRFIWTKGFDGKRRDDFDQLLVVCVVVPNDPPVRDDSVVVVVVCVVCVVCVSVSRVRTRMDTHIDIDPRDPFAAAAPSRRGADALAEKAEACQQPPASWKKWKWKAFLVRHTRTHIHGHRHHDYPDDRGGYMYGYHYYYDVSVVRSRSRTITMGMMTMGGDPDDDGD

Solvent-accessible surface area: 33863 Å² total; per-residue (Å²): 83,60,45,26,143,24,64,46,111,68,17,35,122,13,62,68,101,24,0,43,33,0,3,67,2,0,53,54,0,19,85,127,6,154,119,38,32,27,0,24,152,8,9,74,65,0,75,95,22,58,46,176,59,30,69,25,0,73,103,8,4,86,137,40,0,18,1,28,14,6,81,0,40,87,121,70,36,67,4,34,0,20,17,30,32,3,2,35,28,65,12,22,88,87,151,54,97,107,3,59,21,30,0,17,4,59,4,147,62,18,60,73,34,153,88,55,108,118,115,94,120,37,156,73,125,128,62,40,0,74,88,84,69,207,78,72,84,95,12,56,50,10,16,49,4,84,77,170,23,23,127,20,77,58,21,0,43,0,70,52,56,6,13,14,9,4,0,22,70,46,14,15,0,21,0,104,21,116,96,42,139,31,17,13,3,23,87,39,23,18,0,19,36,108,109,100,23,4,6,112,33,0,25,105,78,65,65,25,122,152,140,62,45,70,56,111,25,10,60,49,24,5,173,79,41,96,98,70,15,87,52,0,19,137,20,6,32,11,9,15,0,3,72,110,56,114,79,29,137,73,21,15,117,14,51,20,64,3,44,10,50,50,1,24,0,2,5,4,12,132,84,25,3,34,17,0,0,1,2,14,2,17,5,44,78,49,110,48,47,107,2,33,26,2,1,0,0,0,23,63,22,55,80,31,98,47,64,2,102,4,22,0,7,31,8,51,10,122,84,11,12,149,54,4,52,68,5,153,25,119,0,39,8,25,0,0,3,12,104,71,27,23,62,31,175,79,83,44,35,138,15,44,50,110,67,12,33,122,12,61,65,105,25,0,38,33,0,3,64,3,1,48,46,0,15,118,131,15,162,61,34,39,22,1,22,161,6,6,64,45,0,73,90,22,58,52,182,60,33,58,21,0,74,122,4,3,86,134,35,0,37,1,44,16,6,79,19,45,71,108,87,27,66,6,44,1,43,19,56,64,5,6,39,13,59,12,24,84,89,145,58,100,102,2,55,19,29,0,15,4,52,2,141,40,18,56,66,32,144,85,75,106,122,113,101,114,40,170,73,130,105,63,38,0,49,78,96,73,208,86,71,100,105,5,35,50,10,11,50,5,87,88,166,24,20,92,20,86,53,39,0,42,0,59,45,59,7,15,19,10,19,0,19,77,72,15,25,0,24,1,122,17,114,118,32,76,40,0,15,3,24,93,36,25,4,0,22,37,94,117,108,39,4,8,95,29,0,32,101,86,61,70,37,132,172,139,62,43,70,60,114,20,12,65,45,24,5,173,76,41,100,95,65,21,71,75,0,25,124,17,6,17,7,11,12,0,3,73,85,34,115,74,33,126,82,12,14,117,15,61,8,81,8,41,9,50,50,2,23,0,1,5,4,22,131,80,23,5,32,21,0,0,2,1,12,1,24,8,43,73,50,116,45,60,98,1,31,22,3,2,0,0,0,21,62,45,37,91,43,83,51,37,8,112,3,38,0,4,23,7,35,8,121,82,13,13,142,47,5,64,64,5,147,10,139,1,37,6,29,5,0,9,8,87,56,27,86,73,37,184

Sequence (690 aa):
ATYAKAAWSALPPVSDTDLQAGFVAWRSSCTRLKNDAVWAKPCATAAAVSDKDPAAIRQFLQRDLDAYALRAGGHQADGLITGYYEPIYAGSLTRTATATVPVYGTPDDLVVVQLESLYPELKGKRLRGRVEGKVLKPYDDAGTIAAKGANAPVLAWLTDPMDLQLLQIQGSGRVRLADGKQVRLAYAEQNGHPYRAIGRWLVDQGQLKKEDVTMDAIRAWARANPARVPELLRSNPSYVFFVRNPDSPEGPRGSLNVPLTAGYSVAVDRSVVPLGSLLWLSTTRPDGTPVVRPVAAQDTGGAIAGEVRADLYWGSGDAAGKLAGDMKQKGNIWMLWPKGVPLPNATYAKAAWSALPPVSDTDLQAGFVAWRSSCTRLKNDAVWAKPCATAAAVSDKDPAAIRQFLQRDLDAYALRAGGHQADGLITGYYEPIYAGSLTRTATATVPVYGTPDDLVVVQLESLYPELKGKRLRGRVEGKVLKPYDDAGTIAAKGANAPVLAWLTDPMDLQLLQIQGSGRVRLADGKQVRLAYAEQNGHPYRAIGRWLVDQGQLKKEDVTMDAIRAWARANPARVPELLRSNPSYVFFVRNPDSPEGPRGSLNVPLTAGYSVAVDRSVVPLGSLLWLSTTRPDGTPVVRPVAAQDTGGAIAGEVRADLYWGSGDAAGKLAGDMKQKGNIWMLWPKGVPLPN

Nearest PDB structures (foldseek):
  7esj-assembly1_B-2  TM=9.088E-01  e=1.396E-74  Acinetobacter baumannii
  2g5d-assembly1_A  TM=8.726E-01  e=1.778E-37  Neisseria gonorrhoeae FA 1090
  6qk4-assembly1_B  TM=6.546E-01  e=5.608E-37  Burkholderia pseudomallei
  2pnw-assembly1_A  TM=8.548E-01  e=1.522E-30  Agrobacterium fabrum str. C58
  3czb-assembly3_B  TM=6.636E-01  e=9.476E-33  Caulobacter vibrioides CB15

Secondary structure (DSSP, 8-state):
-EEEEE-GGGSPP--HHHHHHHHHHHHGGGGG-TT-TTTHHHHHHHTTS-TT-HHHHHHHHHHHEEEEEEE-STTTT-EEEEEEEE-EEEEESS-BTTB-EEEE---TTPEEP--TTT-GGGTT---EEEEETTEEEPPPPHHHHHHH--SS-EEEEES-HHHHHHHHHHSEEEEE-TTS-EEEEEEEEE-SPPP--HHHHHHHTTSS-TTT--HHHHHHHHHH-GGGHHHHHHTS---EEEEEE---SSPPB-TTSSB--TTTEEEE-TTTS-TT-EEEEEEE-TTS-EEEEEEEEEEE-PPPSSS-EEEEEEEESHHHHHHHHH-EEEEEEEEEEETTSPPP-/-EEEEE-GGGSPP--HHHHHHHHHHHHHGGGG-TT-TTTHHHHHHHHHS-SS-HHHHHHHHHHHEEEEEEE-SSSTT-EEEEEEEE-EEEEESS--SS--EEEE---TT-EE---TTT-GGGTT---EEEEETTEEEPPP-HHHHHHH--SS-EEEEES-HHHHHHHHHHSEEEEE-TTS-EEEEEEEEE-SPPP--HHHHHHHTTSS-TTT--HHHHHHHHHH-GGGHHHHHHT----EEEEEEPP-SSPPB-TT-SBPPTTTEEEE-TTTS-TT-EEEEEEE-TT--EEEEEEEEEEE-----SS-EEEEEEEESHHHHHHHHH--EEEEEEEEEESSSPPP-

Organism: Acinetobacter baumannii (NCBI:txid470)

Radius of gyration: 33.95 Å; Cα contacts (8 Å, |Δi|>4): 1486; chains: 2; bounding box: 61×87×79 Å

InterPro domains:
  IPR005300 Lytic transglycosylase MltA, domain B [PF03562] (101-263)
  IPR005300 Lytic transglycosylase MltA, domain B [SM00925] (109-264)
  IPR010611 3D domain [PF06725] (286-357)
  IPR026044 Membrane-bound lytic murein transglycosylase A [PIRSF019422] (2-360)
  IPR026044 Membrane-bound lytic murein transglycosylase A [PTHR30124] (27-362)
  IPR036908 RlpA-like domain superfamily [G3DSA:2.40.40.10] (29-359)
  IPR036908 RlpA-like domain superfamily [SSF50685] (16-362)

B-factor: mean 50.1, std 12.62, range [26.11, 98.86]